Protein 5H11 (pdb70)

Nearest PDB structures (foldseek):
  5h11-assembly1_A  TM=1.002E+00  e=5.576E-62  Danio rerio
  5yfp-assembly1_E  TM=6.975E-01  e=7.184E-10  Saccharomyces cerevisiae S288C
  8ay2-assembly1_A  TM=3.884E-01  e=2.266E-03  Rattus norvegicus
  3hr0-assembly1_B  TM=6.405E-01  e=1.575E-01  Homo sapiens
  8fbo-assembly1_C  TM=3.971E-01  e=5.118E-01  synthetic construct

GO terms:
  GO:0001822 kidney development (P, IGI)
  GO:0032402 melanosome transport (P, IGI)
  GO:0060041 retina development in camera-type eye (P, IGI)
  GO:0060271 cilium assembly (P, IGI)
  GO:0007368 determination of left/right symmetry (P, IGI)
  GO:0003151 outflow tract morphogenesis (P, IMP)
  GO:0035845 photoreceptor cell outer segment organization (P, IMP)
  GO:0042461 photoreceptor cell development (P, IMP)
  GO:0045494 photoreceptor cell maintenance (P, IMP)
  GO:0010842 retina layer formation (P, IMP)
  GO:0032402 melanosome transport (P, IMP)
  GO:0060041 retina development in camera-type eye (P, IMP)
  GO:0048793 pronephros development (P, IMP)
  GO:0060271 cilium assembly (P, IMP)
  GO:0003406 retinal pigment epithelium development (P, IMP)

Secondary structure (DSSP, 8-state):
----GGGHHHHHHHHHSS--SHHHHHHHHHTTSTTHHHHHHHHHHHHHHTT--SS-HHHHHHHHHHHHHHHHHHH-S-HHHHHHHHHHHIIIIIIHHHHHHHHHHHHTT-HHHHHHHHHHHHHHHHHHHHHHTTS-PPSSHHHHHHHHHHTTTTTTTTSHHHHHHHHHHHHHHHHHHHHHHTTT-------S------HHHHHHHHHHHHHHHHHHHHHS-TTTHHHHHHHHHHHHIIIIIIIIIHHHHHHHHS----S-SS---THHHHHHHHHHHHHHHHHHHIIIIIHHHHTT-TTHHHHHHHHHHHHHHHHHHHHHHHHHHHHHHHHHHHHHHHHH--GGGTS-S-SSS------HHHHHHHHHHHHHHHHHHTTS-HHHHHHHHHHHHHHHHHHHHHHGGGS-B-HHHHHHHHHHHHHHHHHHHTTT-HHHHHHHHHHHHHGGGGTS-GGGHHHHTTSHHHHTS-HHHHHHHHTTBTTTTTTTTTTT--

Organism: Danio rerio (NCBI:txid7955)

Sequence (494 aa):
GPLGSQLIQEFTAAQRRGEIGRMREVAAVLLHFKGYAHCVDVYIKQCQEGAYMRNDVFEDIAILCQRVNKQVGEVFCSPETVMAKLIQSIFENKIQAHVKERLDETRNSDVEQYLKNLYDLYTRTTALAAKLTDYNLGSDKHTFLSKLIKNIFSCYLESYIDMERQYLQNRSGMILQRYYDSKNHQKRIDTHGETLLSQEVVVNLLQETRHAFERCNKLSDPADLPKNAFSIFLILVEYLCVDHIDYALEIGLSAIPSADAKNANLYFLDVVQQANTIFHLFDKQFNDHLMPLISSSPKLTECLHKKKEVIEQMEVKLDTGIDRTLNCMIGQMKYILTTEQKKTDFKPEDENNVMIQYTTACSKVCAYVGKQVERVRRSMDGKNVDTVLTELGVRFHRLIHEHLQQFSYSSMGGMLAICDVAEYRRSAKDFRVPLVLQLFDTLHALCNLLVVAPDNLKQVCSGEQLTNLDRNLLHAFVQLRVDYRSARLGRHFS

Structure (mmCIF, N/CA/C/O backbone):
data_5H11
#
_entry.id   5H11
#
_cell.length_a   147.693
_cell.length_b   162.652
_cell.length_c   45.572
_cell.angle_alpha   90.00
_cell.angle_beta   95.55
_cell.angle_gamma   90.00
#
_symmetry.space_group_name_H-M   'C 1 2 1'
#
loop_
_entity.id
_entity.type
_entity.pdbx_description
1 polymer 'Uncharacterized protein'
2 non-polymer 'BROMIDE ION'
3 water water
#
loop_
_atom_site.group_PDB
_atom_site.id
_atom_site.type_symbol
_atom_site.label_atom_id
_atom_site.label_alt_id
_atom_site.label_comp_id
_atom_site.label_asym_id
_atom_site.label_entity_id
_atom_site.label_seq_id
_atom_site.pdbx_PDB_ins_code
_atom_site.Cartn_x
_atom_site.Cartn_y
_atom_site.Cartn_z
_atom_site.occupancy
_atom_site.B_iso_or_equiv
_atom_site.auth_seq_id
_atom_site.auth_comp_id
_atom_site.auth_asym_id
_atom_site.auth_atom_id
_atom_site.pdbx_PDB_model_num
ATOM 1 N N . GLY A 1 1 ? 6.680 -48.236 -24.340 1.00 73.87 -4 GLY A N 1
ATOM 2 C CA . GLY A 1 1 ? 6.622 -49.685 -24.298 1.00 85.99 -4 GLY A CA 1
ATOM 3 C C . GLY A 1 1 ? 7.313 -50.270 -23.083 1.00 94.93 -4 GLY A C 1
ATOM 4 O O . GLY A 1 1 ? 7.674 -49.537 -22.161 1.00 85.54 -4 GLY A O 1
ATOM 5 N N . PRO A 1 2 ? 7.508 -51.602 -23.079 1.00 97.46 -3 PRO A N 1
ATOM 6 C CA . PRO A 1 2 ? 8.190 -52.292 -21.977 1.00 87.25 -3 PRO A CA 1
ATOM 7 C C . PRO A 1 2 ? 9.679 -51.965 -21.938 1.00 73.14 -3 PRO A C 1
ATOM 8 O O . PRO A 1 2 ? 10.499 -52.768 -22.391 1.00 65.03 -3 PRO A O 1
ATOM 12 N N . LEU A 1 3 ? 10.014 -50.792 -21.407 1.00 78.39 -2 LEU A N 1
ATOM 13 C CA . LEU A 1 3 ? 11.402 -50.357 -21.324 1.00 72.15 -2 LEU A CA 1
ATOM 14 C C . LEU A 1 3 ? 12.230 -51.327 -20.494 1.00 78.37 -2 LEU A C 1
ATOM 15 O O . LEU A 1 3 ? 12.151 -51.343 -19.261 1.00 59.91 -2 LEU A O 1
ATOM 20 N N . GLY A 1 4 ? 13.014 -52.147 -21.188 1.00 74.07 -1 GLY A N 1
ATOM 21 C CA . GLY A 1 4 ? 13.999 -52.992 -20.544 1.00 59.65 -1 GLY A CA 1
ATOM 22 C C . GLY A 1 4 ? 15.235 -52.157 -20.283 1.00 55.76 -1 GLY A C 1
ATOM 23 O O . GLY A 1 4 ? 16.350 -52.540 -20.640 1.00 46.52 -1 GLY A O 1
ATOM 24 N N . SER A 1 5 ? 15.025 -51.001 -19.657 1.00 68.38 0 SER A N 1
ATOM 25 C CA . SER A 1 5 ? 16.105 -50.089 -19.306 1.00 48.01 0 SER A CA 1
ATOM 26 C C . SER A 1 5 ? 17.016 -50.700 -18.249 1.00 45.95 0 SER A C 1
ATOM 27 O O . SER A 1 5 ? 18.075 -50.157 -17.950 1.00 59.00 0 SER A O 1
ATOM 30 N N . GLN A 1 6 ? 16.615 -51.846 -17.704 1.00 46.31 195 GLN A N 1
ATOM 31 C CA . GLN A 1 6 ? 17.429 -52.559 -16.726 1.00 45.82 195 GLN A CA 1
ATOM 32 C C . GLN A 1 6 ? 18.672 -53.188 -17.374 1.00 75.79 195 GLN A C 1
ATOM 33 O O . GLN A 1 6 ? 19.318 -54.063 -16.799 1.00 93.07 195 GLN A O 1
ATOM 39 N N . LEU A 1 7 ? 19.008 -52.724 -18.576 1.00 66.36 196 LEU A N 1
ATOM 40 C CA . LEU A 1 7 ? 20.347 -52.922 -19.109 1.00 46.32 196 LEU A CA 1
ATOM 41 C C . LEU A 1 7 ? 21.218 -51.846 -18.463 1.00 48.63 196 LEU A C 1
ATOM 42 O O . LEU A 1 7 ? 22.420 -51.754 -18.706 1.00 44.92 196 LEU A O 1
ATOM 47 N N . ILE A 1 8 ? 20.582 -51.024 -17.634 1.00 53.47 197 ILE A N 1
ATOM 48 C CA . ILE A 1 8 ? 21.292 -50.088 -16.784 1.00 46.72 197 ILE A CA 1
ATOM 49 C C . ILE A 1 8 ? 22.001 -50.883 -15.687 1.00 39.98 197 ILE A C 1
ATOM 50 O O . ILE A 1 8 ? 22.990 -50.420 -15.129 1.00 40.44 197 ILE A O 1
ATOM 55 N N . GLN A 1 9 ? 21.506 -52.087 -15.395 1.00 40.20 198 GLN A N 1
ATOM 56 C CA . GLN A 1 9 ? 22.140 -52.948 -14.398 1.00 61.69 198 GLN A CA 1
ATOM 57 C C . GLN A 1 9 ? 23.294 -53.698 -15.047 1.00 50.09 198 GLN A C 1
ATOM 58 O O . GLN A 1 9 ? 24.160 -54.245 -14.366 1.00 63.12 198 GLN A O 1
ATOM 64 N N . GLU A 1 10 ? 23.280 -53.731 -16.375 1.00 43.21 199 GLU A N 1
ATOM 65 C CA . GLU A 1 10 ? 24.404 -54.229 -17.153 1.00 42.71 199 GLU A CA 1
ATOM 66 C C . GLU A 1 10 ? 25.516 -53.185 -17.139 1.00 44.45 199 GLU A C 1
ATOM 67 O O . GLU A 1 10 ? 26.695 -53.523 -17.238 1.00 41.39 199 GLU A O 1
ATOM 73 N N . PHE A 1 11 ? 25.133 -51.915 -17.011 1.00 47.25 200 PHE A N 1
ATOM 74 C CA . PHE A 1 11 ? 26.101 -50.822 -16.936 1.00 40.60 200 PHE A CA 1
ATOM 75 C C . PHE A 1 11 ? 26.723 -50.772 -15.542 1.00 42.24 200 PHE A C 1
ATOM 76 O O . PHE A 1 11 ? 27.906 -50.468 -15.389 1.00 40.93 200 PHE A O 1
ATOM 84 N N . THR A 1 12 ? 25.913 -51.073 -14.530 1.00 46.61 201 THR A N 1
ATOM 85 C CA . THR A 1 12 ? 26.377 -51.133 -13.147 1.00 45.61 201 THR A CA 1
ATOM 86 C C . THR A 1 12 ? 27.450 -52.206 -12.980 1.00 46.75 201 THR A C 1
ATOM 87 O O . THR A 1 12 ? 28.460 -51.988 -12.311 1.00 45.52 201 THR A O 1
ATOM 91 N N . ALA A 1 13 ? 27.223 -53.361 -13.602 1.00 44.57 202 ALA A N 1
ATOM 92 C CA . ALA A 1 13 ? 28.160 -54.477 -13.539 1.00 48.37 202 ALA A CA 1
ATOM 93 C C . ALA A 1 13 ? 29.497 -54.118 -14.179 1.00 49.08 202 ALA A C 1
ATOM 94 O O . ALA A 1 13 ? 30.557 -54.451 -13.651 1.00 53.74 202 ALA A O 1
ATOM 96 N N . ALA A 1 14 ? 29.436 -53.435 -15.317 1.00 51.77 203 ALA A N 1
ATOM 97 C CA . ALA A 1 14 ? 30.630 -53.035 -16.052 1.00 48.42 203 ALA A CA 1
ATOM 98 C C . ALA A 1 14 ? 31.492 -52.067 -15.246 1.00 46.69 203 ALA A C 1
ATOM 99 O O . ALA A 1 14 ? 32.716 -52.073 -15.366 1.00 52.92 203 ALA A O 1
ATOM 101 N N . GLN A 1 15 ? 30.850 -51.236 -14.429 1.00 53.35 204 GLN A N 1
ATOM 102 C CA . GLN A 1 15 ? 31.565 -50.253 -13.618 1.00 55.87 204 GLN A CA 1
ATOM 103 C C . GLN A 1 15 ? 32.136 -50.865 -12.340 1.00 56.99 204 GLN A C 1
ATOM 104 O O . GLN A 1 15 ? 33.186 -50.433 -11.865 1.00 52.82 204 GLN A O 1
ATOM 110 N N . ARG A 1 16 ? 31.441 -51.863 -11.793 1.00 59.27 205 ARG A N 1
ATOM 111 C CA . ARG A 1 16 ? 31.845 -52.510 -10.542 1.00 65.86 205 ARG A CA 1
ATOM 112 C C . ARG A 1 16 ? 33.310 -52.921 -10.565 1.00 78.22 205 ARG A C 1
ATOM 113 O O . ARG A 1 16 ? 34.117 -52.424 -9.780 1.00 87.46 205 ARG A O 1
ATOM 121 N N . ARG A 1 17 ? 33.647 -53.828 -11.473 1.00 85.32 206 ARG A N 1
ATOM 122 C CA . ARG A 1 17 ? 35.031 -54.235 -11.647 1.00 99.35 206 ARG A CA 1
ATOM 123 C C . ARG A 1 17 ? 35.391 -54.263 -13.126 1.00 91.68 206 ARG A C 1
ATOM 124 O O . ARG A 1 17 ? 34.570 -54.624 -13.970 1.00 80.68 206 ARG A O 1
ATOM 132 N N . GLY A 1 18 ? 36.623 -53.873 -13.430 1.00 101.51 207 GLY A N 1
ATOM 133 C CA . GLY A 1 18 ? 37.100 -53.850 -14.797 1.00 103.37 207 GLY A CA 1
ATOM 134 C C . GLY A 1 18 ? 36.910 -52.499 -15.454 1.00 111.82 207 GLY A C 1
ATOM 135 O O . GLY A 1 18 ? 35.839 -51.896 -15.367 1.00 98.67 207 GLY A O 1
ATOM 136 N N . GLU A 1 19 ? 37.964 -52.017 -16.103 1.00 121.08 208 GLU A N 1
ATOM 137 C CA . GLU A 1 19 ? 37.886 -50.794 -16.889 1.00 126.52 208 GLU A CA 1
ATOM 138 C C . GLU A 1 19 ? 37.596 -51.172 -18.338 1.00 118.19 208 GLU A C 1
ATOM 139 O O . GLU A 1 19 ? 38.277 -52.014 -18.925 1.00 123.55 208 GLU A O 1
ATOM 145 N N . ILE A 1 20 ? 36.557 -50.571 -18.906 1.00 108.28 209 ILE A N 1
ATOM 146 C CA . ILE A 1 20 ? 36.095 -50.987 -20.222 1.00 98.86 209 ILE A CA 1
ATOM 147 C C . ILE A 1 20 ? 35.398 -49.884 -21.000 1.00 89.55 209 ILE A C 1
ATOM 148 O O . ILE A 1 20 ? 34.997 -48.859 -20.445 1.00 64.32 209 ILE A O 1
ATOM 153 N N . GLY A 1 21 ? 35.264 -50.116 -22.301 1.00 79.26 210 GLY A N 1
ATOM 154 C CA . GLY A 1 21 ? 34.413 -49.305 -23.147 1.00 74.97 210 GLY A CA 1
ATOM 155 C C . GLY A 1 21 ? 33.032 -49.931 -23.159 1.00 68.85 210 GLY A C 1
ATOM 156 O O . GLY A 1 21 ? 32.151 -49.516 -23.911 1.00 70.86 210 GLY A O 1
ATOM 157 N N . ARG A 1 22 ? 32.854 -50.948 -22.320 1.00 60.42 211 ARG A N 1
ATOM 158 C CA . ARG A 1 22 ? 31.557 -51.581 -22.139 1.00 49.76 211 ARG A CA 1
ATOM 159 C C . ARG A 1 22 ? 30.618 -50.608 -21.440 1.00 49.82 211 ARG A C 1
ATOM 160 O O . ARG A 1 22 ? 29.406 -50.639 -21.646 1.00 44.35 211 ARG A O 1
ATOM 168 N N . MET A 1 23 ? 31.191 -49.742 -20.610 1.00 53.62 212 MET A N 1
ATOM 169 C CA . MET A 1 23 ? 30.430 -48.666 -19.991 1.00 53.93 212 MET A CA 1
ATOM 170 C C . MET A 1 23 ? 30.004 -47.667 -21.060 1.00 52.70 212 MET A C 1
ATOM 171 O O . MET A 1 23 ? 28.900 -47.128 -21.020 1.00 49.59 212 MET A O 1
ATOM 176 N N . ARG A 1 24 ? 30.892 -47.440 -22.022 1.00 46.95 213 ARG A N 1
ATOM 177 C CA . ARG A 1 24 ? 30.640 -46.508 -23.115 1.00 44.08 213 ARG A CA 1
ATOM 178 C C . ARG A 1 24 ? 29.561 -47.021 -24.067 1.00 49.26 213 ARG A C 1
ATOM 179 O O . ARG A 1 24 ? 28.718 -46.252 -24.531 1.00 50.72 213 ARG A O 1
ATOM 187 N N . GLU A 1 25 ? 29.593 -48.319 -24.358 1.00 44.22 214 GLU A N 1
ATOM 188 C CA . GLU A 1 25 ? 28.653 -48.915 -25.302 1.00 43.35 214 GLU A CA 1
ATOM 189 C C . GLU A 1 25 ? 27.228 -48.905 -24.757 1.00 44.34 214 GLU A C 1
ATOM 190 O O . GLU A 1 25 ? 26.288 -48.553 -25.468 1.00 50.19 214 GLU A O 1
ATOM 196 N N . VAL A 1 26 ? 27.072 -49.290 -23.494 1.00 42.56 215 VAL A N 1
ATOM 197 C CA . VAL A 1 26 ? 25.764 -49.285 -22.847 1.00 42.15 215 VAL A CA 1
ATOM 198 C C . VAL A 1 26 ? 25.247 -47.854 -22.687 1.00 45.47 215 VAL A C 1
ATOM 199 O O . VAL A 1 26 ? 24.044 -47.605 -22.779 1.00 47.88 215 VAL A O 1
ATOM 203 N N . ALA A 1 27 ? 26.162 -46.914 -22.464 1.00 46.89 216 ALA A N 1
ATOM 204 C CA . ALA A 1 27 ? 25.792 -45.508 -22.336 1.00 40.11 216 ALA A CA 1
ATOM 205 C C . ALA A 1 27 ? 25.367 -44.923 -23.683 1.00 49.33 216 ALA A C 1
ATOM 206 O O . ALA A 1 27 ? 24.405 -44.158 -23.758 1.00 52.57 216 ALA A O 1
ATOM 208 N N . ALA A 1 28 ? 26.087 -45.287 -24.741 1.00 43.66 217 ALA A N 1
ATOM 209 C CA . ALA A 1 28 ? 25.775 -44.814 -26.087 1.00 51.11 217 ALA A CA 1
ATOM 210 C C . ALA A 1 28 ? 24.396 -45.292 -26.528 1.00 48.64 217 ALA A C 1
ATOM 211 O O . ALA A 1 28 ? 23.676 -44.584 -27.228 1.00 52.50 217 ALA A O 1
ATOM 213 N N . VAL A 1 29 ? 24.040 -46.502 -26.114 1.00 40.54 218 VAL A N 1
ATOM 214 C CA . VAL A 1 29 ? 22.722 -47.051 -26.394 1.00 40.39 218 VAL A CA 1
ATOM 215 C C . VAL A 1 29 ? 21.659 -46.327 -25.569 1.00 55.41 218 VAL A C 1
ATOM 216 O O . VAL A 1 29 ? 20.560 -46.051 -26.053 1.00 60.91 218 VAL A O 1
ATOM 220 N N . LEU A 1 30 ? 22.005 -45.997 -24.329 1.00 39.86 219 LEU A N 1
ATOM 221 C CA . LEU A 1 30 ? 21.046 -45.430 -23.388 1.00 39.57 219 LEU A CA 1
ATOM 222 C C . LEU A 1 30 ? 20.675 -43.979 -23.676 1.00 60.24 219 LEU A C 1
ATOM 223 O O . LEU A 1 30 ? 19.659 -43.492 -23.179 1.00 61.02 219 LEU A O 1
ATOM 228 N N . LEU A 1 31 ? 21.480 -43.283 -24.474 1.00 51.16 220 LEU A N 1
ATOM 229 C CA . LEU A 1 31 ? 21.171 -41.891 -24.784 1.00 51.86 220 LEU A CA 1
ATOM 230 C C . LEU A 1 31 ? 20.035 -41.816 -25.797 1.00 47.85 220 LEU A C 1
ATOM 231 O O . LEU A 1 31 ? 19.456 -40.753 -26.013 1.00 56.61 220 LEU A O 1
ATOM 236 N N . HIS A 1 32 ? 19.717 -42.952 -26.410 1.00 47.49 221 HIS A N 1
ATOM 237 C CA . HIS A 1 32 ? 18.608 -43.028 -27.353 1.00 50.68 221 HIS A CA 1
ATOM 238 C C . HIS A 1 32 ? 17.255 -43.026 -26.643 1.00 56.56 221 HIS A C 1
ATOM 239 O O . HIS A 1 32 ? 16.223 -42.795 -27.268 1.00 64.04 221 HIS A O 1
ATOM 246 N N . PHE A 1 33 ? 17.256 -43.289 -25.340 1.00 61.61 222 PHE A N 1
ATOM 247 C CA . PHE A 1 33 ? 16.007 -43.319 -24.585 1.00 58.77 222 PHE A CA 1
ATOM 248 C C . PHE A 1 33 ? 16.059 -42.440 -23.347 1.00 59.76 222 PHE A C 1
ATOM 249 O O . PHE A 1 33 ? 17.129 -42.006 -22.920 1.00 54.26 222 PHE A O 1
ATOM 257 N N . LYS A 1 34 ? 14.888 -42.180 -22.778 1.00 74.23 223 LYS A N 1
ATOM 258 C CA . LYS A 1 34 ? 14.809 -41.586 -21.455 1.00 80.21 223 LYS A CA 1
ATOM 259 C C . LYS A 1 34 ? 15.299 -42.616 -20.450 1.00 83.52 223 LYS A C 1
ATOM 260 O O . LYS A 1 34 ? 14.734 -43.705 -20.337 1.00 93.69 223 LYS A O 1
ATOM 266 N N . GLY A 1 35 ? 16.361 -42.276 -19.732 1.00 68.44 224 GLY A N 1
ATOM 267 C CA . GLY A 1 35 ? 16.991 -43.214 -18.826 1.00 55.24 224 GLY A CA 1
ATOM 268 C C . GLY A 1 35 ? 18.490 -43.034 -18.877 1.00 49.77 224 GLY A C 1
ATOM 269 O O . GLY A 1 35 ? 19.230 -43.634 -18.097 1.00 38.81 224 GLY A O 1
ATOM 270 N N . TYR A 1 36 ? 18.938 -42.202 -19.811 1.00 38.87 225 TYR A N 1
ATOM 271 C CA . TYR A 1 36 ? 20.338 -41.814 -19.875 1.00 38.88 225 TYR A CA 1
ATOM 272 C C . TYR A 1 36 ? 20.653 -40.927 -18.680 1.00 50.89 225 TYR A C 1
ATOM 273 O O . TYR A 1 36 ? 21.789 -40.873 -18.214 1.00 56.88 225 TYR A O 1
ATOM 282 N N . ALA A 1 37 ? 19.629 -40.236 -18.188 1.00 46.35 226 ALA A N 1
ATOM 283 C CA . ALA A 1 37 ? 19.760 -39.396 -17.003 1.00 49.18 226 ALA A CA 1
ATOM 284 C C . ALA A 1 37 ? 19.962 -40.249 -15.756 1.00 46.50 226 ALA A C 1
ATOM 285 O O . ALA A 1 37 ? 20.637 -39.836 -14.814 1.00 53.94 226 ALA A O 1
ATOM 287 N N . HIS A 1 38 ? 19.375 -41.441 -15.760 1.00 45.78 227 HIS A N 1
ATOM 288 C CA . HIS A 1 38 ? 19.513 -42.363 -14.642 1.00 38.58 227 HIS A CA 1
ATOM 289 C C . HIS A 1 38 ? 20.839 -43.119 -14.702 1.00 41.20 227 HIS A C 1
ATOM 290 O O . HIS A 1 38 ? 21.415 -43.449 -13.669 1.00 63.27 227 HIS A O 1
ATOM 297 N N . CYS A 1 39 ? 21.320 -43.394 -15.910 1.00 41.78 228 CYS A N 1
ATOM 298 C CA . CYS A 1 39 ? 22.578 -44.120 -16.080 1.00 51.16 228 CYS A CA 1
ATOM 299 C C . CYS A 1 39 ? 23.759 -43.352 -15.511 1.00 59.08 228 CYS A C 1
ATOM 300 O O . CYS A 1 39 ? 24.561 -43.898 -14.755 1.00 52.81 228 CYS A O 1
ATOM 303 N N . VAL A 1 40 ? 23.867 -42.084 -15.891 1.00 64.50 229 VAL A N 1
ATOM 304 C CA . VAL A 1 40 ? 24.931 -41.225 -15.396 1.00 63.47 229 VAL A CA 1
ATOM 305 C C . VAL A 1 40 ? 24.761 -41.014 -13.891 1.00 50.48 229 VAL A C 1
ATOM 306 O O . VAL A 1 40 ? 25.739 -40.858 -13.159 1.00 42.67 229 VAL A O 1
ATOM 310 N N . ASP A 1 41 ? 23.511 -41.043 -13.437 1.00 48.52 230 ASP A N 1
ATOM 311 C CA . ASP A 1 41 ? 23.191 -40.866 -12.025 1.00 71.13 230 ASP A CA 1
ATOM 312 C C . ASP A 1 41 ? 23.821 -41.952 -11.153 1.00 46.93 230 ASP A C 1
ATOM 313 O O . ASP A 1 41 ? 24.494 -41.649 -10.168 1.00 44.88 230 ASP A O 1
ATOM 318 N N . VAL A 1 42 ? 23.609 -43.213 -11.518 1.00 38.82 231 VAL A N 1
ATOM 319 C CA . VAL A 1 42 ? 24.147 -44.323 -10.740 1.00 39.10 231 VAL A CA 1
ATOM 320 C C . VAL A 1 42 ? 25.658 -44.428 -10.918 1.00 39.26 231 VAL A C 1
ATOM 321 O O . VAL A 1 42 ? 26.345 -45.036 -10.099 1.00 69.34 231 VAL A O 1
ATOM 325 N N . TYR A 1 43 ? 26.171 -43.834 -11.991 1.00 39.18 232 TYR A N 1
ATOM 326 C CA . TYR A 1 43 ? 27.608 -43.790 -12.219 1.00 44.91 232 TYR A CA 1
ATOM 327 C C . TYR A 1 43 ? 28.262 -42.921 -11.157 1.00 39.32 232 TYR A C 1
ATOM 328 O O . TYR A 1 43 ? 29.357 -43.213 -10.676 1.00 39.58 232 TYR A O 1
ATOM 337 N N . ILE A 1 44 ? 27.568 -41.849 -10.794 1.00 43.44 233 ILE A N 1
ATOM 338 C CA . ILE A 1 44 ? 28.050 -40.914 -9.792 1.00 44.60 233 ILE A CA 1
ATOM 339 C C . ILE A 1 44 ? 28.028 -41.544 -8.406 1.00 42.04 233 ILE A C 1
ATOM 340 O O . ILE A 1 44 ? 28.985 -41.413 -7.642 1.00 55.30 233 ILE A O 1
ATOM 345 N N . LYS A 1 45 ? 26.939 -42.237 -8.090 1.00 43.18 234 LYS A N 1
ATOM 346 C CA . LYS A 1 45 ? 26.799 -42.883 -6.792 1.00 39.32 234 LYS A CA 1
ATOM 347 C C . LYS A 1 45 ? 27.896 -43.915 -6.558 1.00 43.32 234 LYS A C 1
ATOM 348 O O . LYS A 1 45 ? 28.447 -44.000 -5.464 1.00 57.41 234 LYS A O 1
ATOM 354 N N . GLN A 1 46 ? 28.221 -44.682 -7.593 1.00 40.46 235 GLN A N 1
ATOM 355 C CA . GLN A 1 46 ? 29.177 -45.777 -7.464 1.00 50.10 235 GLN A CA 1
ATOM 356 C C . GLN A 1 46 ? 30.605 -45.280 -7.245 1.00 46.96 235 GLN A C 1
ATOM 357 O O . GLN A 1 46 ? 31.340 -45.834 -6.430 1.00 62.27 235 GLN A O 1
ATOM 363 N N . CYS A 1 47 ? 31.002 -44.243 -7.975 1.00 53.26 236 CYS A N 1
ATOM 364 C CA . CYS A 1 47 ? 32.370 -43.744 -7.886 1.00 67.87 236 CYS A CA 1
ATOM 365 C C . CYS A 1 47 ? 32.595 -42.941 -6.607 1.00 68.89 236 CYS A C 1
ATOM 366 O O . CYS A 1 47 ? 33.725 -42.572 -6.286 1.00 71.65 236 CYS A O 1
ATOM 369 N N . GLN A 1 48 ? 31.514 -42.680 -5.878 1.00 69.07 237 GLN A N 1
ATOM 370 C CA . GLN A 1 48 ? 31.586 -41.924 -4.633 1.00 59.78 237 GLN A CA 1
ATOM 371 C C . GLN A 1 48 ? 31.683 -42.825 -3.406 1.00 77.91 237 GLN A C 1
ATOM 372 O O . GLN A 1 48 ? 32.126 -42.387 -2.343 1.00 86.09 237 GLN A O 1
ATOM 378 N N . GLU A 1 49 ? 31.267 -44.079 -3.554 1.00 80.56 238 GLU A N 1
ATOM 379 C CA . GLU A 1 49 ? 31.180 -44.997 -2.421 1.00 90.06 238 GLU A CA 1
ATOM 380 C C . GLU A 1 49 ? 32.541 -45.286 -1.786 1.00 91.50 238 GLU A C 1
ATOM 381 O O . GLU A 1 49 ? 32.679 -45.265 -0.562 1.00 94.65 238 GLU A O 1
ATOM 387 N N . GLY A 1 50 ? 33.541 -45.552 -2.619 1.00 82.62 239 GLY A N 1
ATOM 388 C CA . GLY A 1 50 ? 34.857 -45.910 -2.122 1.00 74.41 239 GLY A CA 1
ATOM 389 C C . GLY A 1 50 ? 35.792 -44.730 -1.933 1.00 76.27 239 GLY A C 1
ATOM 390 O O . GLY A 1 50 ? 36.931 -44.897 -1.499 1.00 73.33 239 GLY A O 1
ATOM 391 N N . ALA A 1 51 ? 35.309 -43.533 -2.249 1.00 73.92 240 ALA A N 1
ATOM 392 C CA . ALA A 1 51 ? 36.155 -42.342 -2.242 1.00 72.91 240 ALA A CA 1
ATOM 393 C C . ALA A 1 51 ? 36.409 -41.797 -0.839 1.00 82.45 240 ALA A C 1
ATOM 394 O O . ALA A 1 51 ? 37.554 -41.710 -0.398 1.00 81.49 240 ALA A O 1
ATOM 396 N N . TYR A 1 52 ? 35.335 -41.433 -0.145 1.00 90.40 241 TYR A N 1
ATOM 397 C CA . TYR A 1 52 ? 35.432 -40.721 1.128 1.00 93.03 241 TYR A CA 1
ATOM 398 C C . TYR A 1 52 ? 36.004 -41.570 2.261 1.00 96.08 241 TYR A C 1
ATOM 399 O O . TYR A 1 52 ? 35.260 -42.149 3.053 1.00 101.11 241 TYR A O 1
ATOM 408 N N . MET A 1 53 ? 37.331 -41.630 2.332 1.00 94.17 242 MET A N 1
ATOM 409 C CA . MET A 1 53 ? 38.028 -42.336 3.404 1.00 79.54 242 MET A CA 1
ATOM 410 C C . MET A 1 53 ? 39.295 -41.584 3.803 1.00 77.83 242 MET A C 1
ATOM 411 O O . MET A 1 53 ? 40.388 -42.150 3.809 1.00 76.38 242 MET A O 1
ATOM 416 N N . ARG A 1 54 ? 39.137 -40.307 4.135 1.00 77.47 243 ARG A N 1
ATOM 417 C CA . ARG A 1 54 ? 40.263 -39.454 4.504 1.00 80.17 243 ARG A CA 1
ATOM 418 C C . ARG A 1 54 ? 39.843 -38.478 5.601 1.00 78.57 243 ARG A C 1
ATOM 419 O O . ARG A 1 54 ? 38.658 -38.185 5.756 1.00 80.04 243 ARG A O 1
ATOM 427 N N . ASN A 1 55 ? 40.812 -37.981 6.363 1.00 75.45 244 ASN A N 1
ATOM 428 C CA . ASN A 1 55 ? 40.527 -37.017 7.420 1.00 81.10 244 ASN A CA 1
ATOM 429 C C . ASN A 1 55 ? 40.002 -35.696 6.866 1.00 75.69 244 ASN A C 1
ATOM 430 O O . ASN A 1 55 ? 39.141 -35.058 7.472 1.00 70.96 244 ASN A O 1
ATOM 435 N N . ASP A 1 56 ? 40.519 -35.292 5.710 1.00 69.23 245 ASP A N 1
ATOM 436 C CA . ASP A 1 56 ? 40.082 -34.059 5.068 1.00 61.24 245 ASP A CA 1
ATOM 437 C C . ASP A 1 56 ? 39.114 -34.356 3.928 1.00 58.52 245 ASP A C 1
ATOM 438 O O . ASP A 1 56 ? 39.462 -35.051 2.974 1.00 66.30 245 ASP A O 1
ATOM 443 N N . VAL A 1 57 ? 37.900 -33.825 4.031 1.00 53.10 246 VAL A N 1
ATOM 444 C CA . VAL A 1 57 ? 36.876 -34.073 3.022 1.00 55.36 246 VAL A CA 1
ATOM 445 C C . VAL A 1 57 ? 37.043 -33.177 1.797 1.00 55.23 246 VAL A C 1
ATOM 446 O O . VAL A 1 57 ? 36.621 -33.538 0.701 1.00 61.98 246 VAL A O 1
ATOM 450 N N . PHE A 1 58 ? 37.663 -32.014 1.979 1.00 49.48 247 PHE A N 1
ATOM 451 C CA . PHE A 1 58 ? 37.834 -31.068 0.881 1.00 46.74 247 PHE A CA 1
ATOM 452 C C . PHE A 1 58 ? 39.012 -31.441 -0.011 1.00 60.58 247 PHE A C 1
ATOM 453 O O . PHE A 1 58 ? 39.108 -30.980 -1.148 1.00 76.92 247 PHE A O 1
ATOM 461 N N . GLU A 1 59 ? 39.912 -32.267 0.510 1.00 59.68 248 GLU A N 1
ATOM 462 C CA . GLU A 1 59 ? 40.980 -32.822 -0.309 1.00 69.89 248 GLU A CA 1
ATOM 463 C C . GLU A 1 59 ? 40.484 -34.108 -0.952 1.00 72.84 248 GLU A C 1
ATOM 464 O O . GLU A 1 59 ? 40.852 -34.439 -2.078 1.00 71.03 248 GLU A O 1
ATOM 470 N N . ASP A 1 60 ? 39.633 -34.821 -0.223 1.00 67.02 249 ASP A N 1
ATOM 471 C CA . ASP A 1 60 ? 39.076 -36.081 -0.691 1.00 59.71 249 ASP A CA 1
ATOM 472 C C . ASP A 1 60 ? 38.216 -35.888 -1.934 1.00 54.42 249 ASP A C 1
ATOM 473 O O . ASP A 1 60 ? 38.253 -36.704 -2.854 1.00 59.91 249 ASP A O 1
ATOM 478 N N . ILE A 1 61 ? 37.443 -34.806 -1.959 1.00 47.68 250 ILE A N 1
ATOM 479 C CA . ILE A 1 61 ? 36.594 -34.510 -3.107 1.00 51.53 250 ILE A CA 1
ATOM 480 C C . ILE A 1 61 ? 37.400 -33.841 -4.217 1.00 56.64 250 ILE A C 1
ATOM 481 O O . ILE A 1 61 ? 36.965 -33.792 -5.367 1.00 55.56 250 ILE A O 1
ATOM 486 N N . ALA A 1 62 ? 38.576 -33.328 -3.868 1.00 54.61 251 ALA A N 1
ATOM 487 C CA . ALA A 1 62 ? 39.461 -32.718 -4.853 1.00 46.08 251 ALA A CA 1
ATOM 488 C C . ALA A 1 62 ? 40.198 -33.794 -5.643 1.00 46.92 251 ALA A C 1
ATOM 489 O O . ALA A 1 62 ? 40.453 -33.638 -6.835 1.00 53.44 251 ALA A O 1
ATOM 491 N N . ILE A 1 63 ? 40.540 -34.885 -4.966 1.00 44.52 252 ILE A N 1
ATOM 492 C CA . ILE A 1 63 ? 41.181 -36.021 -5.615 1.00 51.28 252 ILE A CA 1
ATOM 493 C C . ILE A 1 63 ? 40.135 -36.836 -6.371 1.00 46.22 252 ILE A C 1
ATOM 494 O O . ILE A 1 63 ? 40.419 -37.416 -7.421 1.00 44.57 252 ILE A O 1
ATOM 499 N N . LEU A 1 64 ? 38.919 -36.863 -5.832 1.00 52.52 253 LEU A N 1
ATOM 500 C CA . LEU A 1 64 ? 37.815 -37.586 -6.452 1.00 40.39 253 LEU A CA 1
ATOM 501 C C . LEU A 1 64 ? 37.462 -37.008 -7.816 1.00 54.73 253 LEU A C 1
ATOM 502 O O . LEU A 1 64 ? 37.270 -37.746 -8.779 1.00 48.16 253 LEU A O 1
ATOM 507 N N . CYS A 1 65 ? 37.380 -35.684 -7.892 1.00 49.78 254 CYS A N 1
ATOM 508 C CA . CYS A 1 65 ? 36.985 -35.013 -9.125 1.00 48.61 254 CYS A CA 1
ATOM 509 C C . CYS A 1 65 ? 38.046 -35.103 -10.217 1.00 44.77 254 CYS A C 1
ATOM 510 O O . CYS A 1 65 ? 37.727 -35.023 -11.401 1.00 60.72 254 CYS A O 1
ATOM 513 N N . GLN A 1 66 ? 39.305 -35.269 -9.828 1.00 43.48 255 GLN A N 1
ATOM 514 C CA . GLN A 1 66 ? 40.373 -35.344 -10.816 1.00 62.66 255 GLN A CA 1
ATOM 515 C C . GLN A 1 66 ? 40.423 -36.715 -11.489 1.00 75.83 255 GLN A C 1
ATOM 516 O O . GLN A 1 66 ? 40.663 -36.811 -12.692 1.00 81.17 255 GLN A O 1
ATOM 522 N N . ARG A 1 67 ? 40.197 -37.773 -10.714 1.00 71.97 256 ARG A N 1
ATOM 523 C CA . ARG A 1 67 ? 40.245 -39.127 -11.258 1.00 70.70 256 ARG A CA 1
ATOM 524 C C . ARG A 1 67 ? 38.975 -39.457 -12.036 1.00 66.95 256 ARG A C 1
ATOM 525 O O . ARG A 1 67 ? 38.981 -40.318 -12.917 1.00 76.01 256 ARG A O 1
ATOM 533 N N . VAL A 1 68 ? 37.887 -38.769 -11.707 1.00 49.24 257 VAL A N 1
ATOM 534 C CA . VAL A 1 68 ? 36.622 -38.965 -12.404 1.00 56.92 257 VAL A CA 1
ATOM 535 C C . VAL A 1 68 ? 36.637 -38.204 -13.729 1.00 60.20 257 VAL A C 1
ATOM 536 O O . VAL A 1 68 ? 36.074 -38.658 -14.726 1.00 68.73 257 VAL A O 1
ATOM 540 N N . ASN A 1 69 ? 37.311 -37.058 -13.739 1.00 64.44 258 ASN A N 1
ATOM 541 C CA . ASN A 1 69 ? 37.415 -36.237 -14.941 1.00 64.66 258 ASN A CA 1
ATOM 542 C C . ASN A 1 69 ? 38.114 -36.952 -16.095 1.00 67.71 258 ASN A C 1
ATOM 543 O O . ASN A 1 69 ? 37.696 -36.841 -17.248 1.00 80.51 258 ASN A O 1
ATOM 548 N N . LYS A 1 70 ? 39.179 -37.683 -15.786 1.00 67.12 259 LYS A N 1
ATOM 549 C CA . LYS A 1 70 ? 39.924 -38.392 -16.820 1.00 69.79 259 LYS A CA 1
ATOM 550 C C . LYS A 1 70 ? 39.183 -39.640 -17.290 1.00 67.12 259 LYS A C 1
ATOM 551 O O . LYS A 1 70 ? 39.450 -40.158 -18.373 1.00 76.71 259 LYS A O 1
ATOM 557 N N . GLN A 1 71 ? 38.250 -40.116 -16.473 1.00 58.99 260 GLN A N 1
ATOM 558 C CA . GLN A 1 71 ? 37.486 -41.313 -16.804 1.00 49.60 260 GLN A CA 1
ATOM 559 C C . GLN A 1 71 ? 36.199 -40.972 -17.550 1.00 49.64 260 GLN A C 1
ATOM 560 O O . GLN A 1 71 ? 35.780 -41.707 -18.442 1.00 60.91 260 GLN A O 1
ATOM 566 N N . VAL A 1 72 ? 35.578 -39.855 -17.184 1.00 48.43 261 VAL A N 1
ATOM 567 C CA . VAL A 1 72 ? 34.288 -39.476 -17.751 1.00 48.10 261 VAL A CA 1
ATOM 568 C C . VAL A 1 72 ? 34.407 -39.132 -19.239 1.00 57.00 261 VAL A C 1
ATOM 569 O O . VAL A 1 72 ? 33.450 -39.284 -20.001 1.00 49.46 261 VAL A O 1
ATOM 573 N N . GLY A 1 73 ? 35.591 -38.687 -19.651 1.00 65.58 262 GLY A N 1
ATOM 574 C CA . GLY A 1 73 ? 35.840 -38.380 -21.047 1.00 57.56 262 GLY A CA 1
ATOM 575 C C . GLY A 1 73 ? 35.873 -39.639 -21.891 1.00 54.62 262 GLY A C 1
ATOM 576 O O . GLY A 1 73 ? 35.692 -39.592 -23.107 1.00 49.33 262 GLY A O 1
ATOM 577 N N . GLU A 1 74 ? 36.097 -40.771 -21.234 1.00 60.29 263 GLU A N 1
ATOM 578 C CA . GLU A 1 74 ? 36.188 -42.057 -21.913 1.00 65.09 263 GLU A CA 1
ATOM 579 C C . GLU A 1 74 ? 34.827 -42.738 -22.028 1.00 60.25 263 GLU A C 1
ATOM 580 O O . GLU A 1 74 ? 34.608 -43.556 -22.921 1.00 62.58 263 GLU A O 1
ATOM 586 N N . VAL A 1 75 ? 33.915 -42.397 -21.122 1.00 65.75 264 VAL A N 1
ATOM 587 C CA . VAL A 1 75 ? 32.642 -43.102 -21.016 1.00 41.42 264 VAL A CA 1
ATOM 588 C C . VAL A 1 75 ? 31.479 -42.335 -21.641 1.00 41.08 264 VAL A C 1
ATOM 589 O O . VAL A 1 75 ? 30.648 -42.917 -22.338 1.00 41.04 264 VAL A O 1
ATOM 593 N N . PHE A 1 76 ? 31.415 -41.032 -21.392 1.00 52.22 265 PHE A N 1
ATOM 594 C CA . PHE A 1 76 ? 30.278 -40.238 -21.847 1.00 54.19 265 PHE A CA 1
ATOM 595 C C . PHE A 1 76 ? 30.641 -39.283 -22.982 1.00 54.83 265 PHE A C 1
ATOM 596 O O . PHE A 1 76 ? 31.801 -38.902 -23.144 1.00 41.25 265 PHE A O 1
ATOM 604 N N . CYS A 1 77 ? 29.632 -38.903 -23.761 1.00 52.42 266 CYS A N 1
ATOM 605 C CA . CYS A 1 77 ? 29.827 -38.053 -24.932 1.00 55.28 266 CYS A CA 1
ATOM 606 C C . CYS A 1 77 ? 29.924 -36.579 -24.558 1.00 60.37 266 CYS A C 1
ATOM 607 O O . CYS A 1 77 ? 30.666 -35.819 -25.183 1.00 64.05 266 CYS A O 1
ATOM 610 N N . SER A 1 78 ? 29.160 -36.178 -23.547 1.00 57.93 267 SER A N 1
ATOM 611 C CA . SER A 1 78 ? 29.197 -34.806 -23.052 1.00 54.31 267 SER A CA 1
ATOM 612 C C . SER A 1 78 ? 29.653 -34.775 -21.598 1.00 46.50 267 SER A C 1
ATOM 613 O O . SER A 1 78 ? 28.827 -34.725 -20.686 1.00 39.74 267 SER A O 1
ATOM 616 N N . PRO A 1 79 ? 30.977 -34.801 -21.380 1.00 40.38 268 PRO A N 1
ATOM 617 C CA . PRO A 1 79 ? 31.569 -34.854 -20.038 1.00 53.77 268 PRO A CA 1
ATOM 618 C C . PRO A 1 79 ? 31.213 -33.652 -19.166 1.00 60.91 268 PRO A C 1
ATOM 619 O O . PRO A 1 79 ? 31.238 -33.765 -17.942 1.00 65.27 268 PRO A O 1
ATOM 623 N N . GLU A 1 80 ? 30.889 -32.521 -19.787 1.00 53.74 269 GLU A N 1
ATOM 624 C CA . GLU A 1 80 ? 30.617 -31.295 -19.042 1.00 56.01 269 GLU A CA 1
ATOM 625 C C . GLU A 1 80 ? 29.302 -31.366 -18.264 1.00 46.48 269 GLU A C 1
ATOM 626 O O . GLU A 1 80 ? 29.194 -30.809 -17.174 1.00 47.23 269 GLU A O 1
ATOM 632 N N . THR A 1 81 ? 28.307 -32.050 -18.819 1.00 54.49 270 THR A N 1
ATOM 633 C CA . THR A 1 81 ? 27.019 -32.191 -18.148 1.00 51.18 270 THR A CA 1
ATOM 634 C C . THR A 1 81 ? 27.093 -33.253 -17.058 1.00 49.12 270 THR A C 1
ATOM 635 O O . THR A 1 81 ? 26.440 -33.136 -16.022 1.00 53.97 270 THR A O 1
ATOM 639 N N . VAL A 1 82 ? 27.895 -34.286 -17.295 1.00 50.99 271 VAL A N 1
ATOM 640 C CA . VAL A 1 82 ? 28.118 -35.327 -16.299 1.00 38.71 271 VAL A CA 1
ATOM 641 C C . VAL A 1 82 ? 28.896 -34.769 -15.114 1.00 46.61 271 VAL A C 1
ATOM 642 O O . VAL A 1 82 ? 28.611 -35.089 -13.960 1.00 38.41 271 VAL A O 1
ATOM 646 N N . MET A 1 83 ? 29.875 -33.923 -15.412 1.00 46.09 272 MET A N 1
ATOM 647 C CA . MET A 1 83 ? 30.731 -33.345 -14.386 1.00 38.66 272 MET A CA 1
ATOM 648 C C . MET A 1 83 ? 29.956 -32.401 -13.473 1.00 38.32 272 MET A C 1
ATOM 649 O O . MET A 1 83 ? 30.199 -32.356 -12.268 1.00 51.20 272 MET A O 1
ATOM 654 N N . ALA A 1 84 ? 29.027 -31.645 -14.050 1.00 38.25 273 ALA A N 1
ATOM 655 C CA . ALA A 1 84 ? 28.193 -30.735 -13.273 1.00 37.99 273 ALA A CA 1
ATOM 656 C C . ALA A 1 84 ? 27.250 -31.521 -12.371 1.00 37.82 273 ALA A C 1
ATOM 657 O O . ALA A 1 84 ? 26.906 -31.075 -11.279 1.00 38.54 273 ALA A O 1
ATOM 659 N N . LYS A 1 85 ? 26.831 -32.690 -12.840 1.00 51.06 274 LYS A N 1
ATOM 660 C CA . LYS A 1 85 ? 25.996 -33.580 -12.045 1.00 42.17 274 LYS A CA 1
ATOM 661 C C . LYS A 1 85 ? 26.784 -34.140 -10.865 1.00 37.82 274 LYS A C 1
ATOM 662 O O . LYS A 1 85 ? 26.234 -34.367 -9.788 1.00 37.74 274 LYS A O 1
ATOM 668 N N . LEU A 1 86 ? 28.078 -34.360 -11.083 1.00 37.97 275 LEU A N 1
ATOM 669 C CA . LEU A 1 86 ? 28.952 -34.923 -10.062 1.00 38.05 275 LEU A CA 1
ATOM 670 C C . LEU A 1 86 ? 29.089 -33.968 -8.884 1.00 44.76 275 LEU A C 1
ATOM 671 O O . LEU A 1 86 ? 28.763 -34.316 -7.750 1.00 48.89 275 LEU A O 1
ATOM 676 N N . ILE A 1 87 ? 29.573 -32.763 -9.159 1.00 44.29 276 ILE A N 1
ATOM 677 C CA . ILE A 1 87 ? 29.858 -31.807 -8.101 1.00 39.07 276 ILE A CA 1
ATOM 678 C C . ILE A 1 87 ? 28.577 -31.314 -7.435 1.00 48.64 276 ILE A C 1
ATOM 679 O O . ILE A 1 87 ? 28.604 -30.882 -6.286 1.00 62.44 276 ILE A O 1
ATOM 684 N N . GLN A 1 88 ? 27.454 -31.386 -8.143 1.00 37.42 277 GLN A N 1
ATOM 685 C CA . GLN A 1 88 ? 26.178 -31.046 -7.527 1.00 37.32 277 GLN A CA 1
ATOM 686 C C . GLN A 1 88 ? 25.801 -32.120 -6.516 1.00 52.88 277 GLN A C 1
ATOM 687 O O . GLN A 1 88 ? 25.283 -31.820 -5.443 1.00 60.59 277 GLN A O 1
ATOM 693 N N . SER A 1 89 ? 26.072 -33.374 -6.862 1.00 55.53 278 SER A N 1
ATOM 694 C CA . SER A 1 89 ? 25.802 -34.490 -5.965 1.00 37.70 278 SER A CA 1
ATOM 695 C C . SER A 1 89 ? 26.719 -34.438 -4.747 1.00 48.03 278 SER A C 1
ATOM 696 O O . SER A 1 89 ? 26.320 -34.796 -3.640 1.00 44.42 278 SER A O 1
ATOM 699 N N . ILE A 1 90 ? 27.950 -33.989 -4.960 1.00 37.73 279 ILE A N 1
ATOM 700 C CA . ILE A 1 90 ? 28.915 -33.860 -3.878 1.00 37.81 279 ILE A CA 1
ATOM 701 C C . ILE A 1 90 ? 28.480 -32.776 -2.893 1.00 44.69 279 ILE A C 1
ATOM 702 O O . ILE A 1 90 ? 28.582 -32.948 -1.680 1.00 50.79 279 ILE A O 1
ATOM 707 N N . PHE A 1 91 ? 27.972 -31.669 -3.420 1.00 46.85 280 PHE A N 1
ATOM 708 C CA . PHE A 1 91 ? 27.554 -30.545 -2.589 1.00 37.27 280 PHE A CA 1
ATOM 709 C C . PHE A 1 91 ? 26.233 -30.800 -1.870 1.00 37.35 280 PHE A C 1
ATOM 710 O O . PHE A 1 91 ? 26.146 -30.650 -0.653 1.00 67.13 280 PHE A O 1
ATOM 718 N N . GLU A 1 92 ? 25.208 -31.181 -2.624 1.00 37.39 281 GLU A N 1
ATOM 719 C CA . GLU A 1 92 ? 23.870 -31.355 -2.065 1.00 50.73 281 GLU A CA 1
ATOM 720 C C . GLU A 1 92 ? 23.805 -32.500 -1.056 1.00 43.14 281 GLU A C 1
ATOM 721 O O . GLU A 1 92 ? 22.894 -32.556 -0.230 1.00 46.04 281 GLU A O 1
ATOM 727 N N . ASN A 1 93 ? 24.773 -33.409 -1.122 1.00 48.61 282 ASN A N 1
ATOM 728 C CA . ASN A 1 93 ? 24.804 -34.556 -0.221 1.00 38.19 282 ASN A CA 1
ATOM 729 C C . ASN A 1 93 ? 25.983 -34.537 0.746 1.00 43.85 282 ASN A C 1
ATOM 730 O O . ASN A 1 93 ? 25.807 -34.290 1.937 1.00 44.56 282 ASN A O 1
ATOM 735 N N . LYS A 1 94 ? 27.181 -34.798 0.230 1.00 38.28 283 LYS A N 1
ATOM 736 C CA . LYS A 1 94 ? 28.366 -34.966 1.069 1.00 38.47 283 LYS A CA 1
ATOM 737 C C . LYS A 1 94 ? 28.754 -33.706 1.840 1.00 47.01 283 LYS A C 1
ATOM 738 O O . LYS A 1 94 ? 28.954 -33.753 3.052 1.00 49.50 283 LYS A O 1
ATOM 744 N N . ILE A 1 95 ? 28.871 -32.587 1.134 1.00 43.21 284 ILE A N 1
ATOM 745 C CA . ILE A 1 95 ? 29.283 -31.330 1.748 1.00 37.77 284 ILE A CA 1
ATOM 746 C C . ILE A 1 95 ? 28.251 -30.820 2.751 1.00 37.77 284 ILE A C 1
ATOM 747 O O . ILE A 1 95 ? 28.603 -30.421 3.860 1.00 52.34 284 ILE A O 1
ATOM 752 N N . GLN A 1 96 ? 26.978 -30.841 2.366 1.00 37.74 285 GLN A N 1
ATOM 753 C CA . GLN A 1 96 ? 25.913 -30.354 3.237 1.00 37.82 285 GLN A CA 1
ATOM 754 C C . GLN A 1 96 ? 25.795 -31.203 4.498 1.00 50.01 285 GLN A C 1
ATOM 755 O O . GLN A 1 96 ? 25.463 -30.694 5.569 1.00 60.76 285 GLN A O 1
ATOM 761 N N . ALA A 1 97 ? 26.069 -32.497 4.369 1.00 47.51 286 ALA A N 1
ATOM 762 C CA . ALA A 1 97 ? 26.015 -33.403 5.510 1.00 47.09 286 ALA A CA 1
ATOM 763 C C . ALA A 1 97 ? 27.189 -33.161 6.452 1.00 44.31 286 ALA A C 1
ATOM 764 O O . ALA A 1 97 ? 27.061 -33.313 7.665 1.00 39.49 286 ALA A O 1
ATOM 766 N N . HIS A 1 98 ? 28.331 -32.788 5.884 1.00 38.77 287 HIS A N 1
ATOM 767 C CA . HIS A 1 98 ? 29.534 -32.541 6.669 1.00 38.87 287 HIS A CA 1
ATOM 768 C C . HIS A 1 98 ? 29.460 -31.190 7.369 1.00 52.30 287 HIS A C 1
ATOM 769 O O . HIS A 1 98 ? 30.077 -30.988 8.414 1.00 62.32 287 HIS A O 1
ATOM 776 N N . VAL A 1 99 ? 28.700 -30.267 6.788 1.00 38.30 288 VAL A N 1
ATOM 777 C CA . VAL A 1 99 ? 28.512 -28.948 7.380 1.00 47.18 288 VAL A CA 1
ATOM 778 C C . VAL A 1 99 ? 27.466 -29.004 8.492 1.00 41.78 288 VAL A C 1
ATOM 779 O O . VAL A 1 99 ? 27.642 -28.406 9.554 1.00 38.50 288 VAL A O 1
ATOM 783 N N . LYS A 1 100 ? 26.384 -29.735 8.252 1.00 38.93 289 LYS A N 1
ATOM 784 C CA . LYS A 1 100 ? 25.344 -29.901 9.260 1.00 42.08 289 LYS A CA 1
ATOM 785 C C . LYS A 1 100 ? 25.870 -30.710 10.446 1.00 47.05 289 LYS A C 1
ATOM 786 O O . LYS A 1 100 ? 25.433 -30.523 11.581 1.00 51.95 289 LYS A O 1
ATOM 792 N N . GLU A 1 101 ? 26.816 -31.604 10.174 1.00 48.46 290 GLU A N 1
ATOM 793 C CA . GLU A 1 101 ? 27.412 -32.441 11.211 1.00 49.10 290 GLU A CA 1
ATOM 794 C C . GLU A 1 101 ? 28.273 -31.618 12.161 1.00 49.50 290 GLU A C 1
ATOM 795 O O . GLU A 1 101 ? 28.205 -31.781 13.378 1.00 64.79 290 GLU A O 1
ATOM 801 N N . ARG A 1 102 ? 29.081 -30.730 11.594 1.00 49.58 291 ARG A N 1
ATOM 802 C CA . ARG A 1 102 ? 30.000 -29.911 12.373 1.00 47.57 291 ARG A CA 1
ATOM 803 C C . ARG A 1 102 ? 29.295 -28.823 13.181 1.00 41.68 291 ARG A C 1
ATOM 804 O O . ARG A 1 102 ? 29.779 -28.423 14.236 1.00 41.85 291 ARG A O 1
ATOM 812 N N . LEU A 1 103 ? 28.158 -28.343 12.685 1.00 39.26 292 LEU A N 1
ATOM 813 C CA . LEU A 1 103 ? 27.512 -27.178 13.281 1.00 56.39 292 LEU A CA 1
ATOM 814 C C . LEU A 1 103 ? 26.472 -27.547 14.341 1.00 54.61 292 LEU A C 1
ATOM 815 O O . LEU A 1 103 ? 26.378 -26.876 15.366 1.00 61.33 292 LEU A O 1
ATOM 820 N N . ASP A 1 104 ? 25.703 -28.607 14.102 1.00 40.63 293 ASP A N 1
ATOM 821 C CA . ASP A 1 104 ? 24.661 -29.029 15.043 1.00 50.90 293 ASP A CA 1
ATOM 822 C C . ASP A 1 104 ? 25.202 -29.312 16.442 1.00 53.22 293 ASP A C 1
ATOM 823 O O . ASP A 1 104 ? 24.602 -28.919 17.445 1.00 61.77 293 ASP A O 1
ATOM 828 N N . GLU A 1 105 ? 26.329 -30.014 16.492 1.00 51.69 294 GLU A N 1
ATOM 829 C CA . GLU A 1 105 ? 26.955 -30.411 17.744 1.00 63.29 294 GLU A CA 1
ATOM 830 C C . GLU A 1 105 ? 27.429 -29.194 18.536 1.00 56.94 294 GLU A C 1
ATOM 831 O O . GLU A 1 105 ? 27.178 -29.094 19.736 1.00 66.12 294 GLU A O 1
ATOM 837 N N . THR A 1 106 ? 28.104 -28.271 17.856 1.00 54.12 295 THR A N 1
ATOM 838 C CA . THR A 1 106 ? 28.746 -27.141 18.519 1.00 40.78 295 THR A CA 1
ATOM 839 C C . THR A 1 106 ? 27.802 -25.948 18.680 1.00 40.58 295 THR A C 1
ATOM 840 O O . THR A 1 106 ? 28.130 -24.987 19.369 1.00 48.32 295 THR A O 1
ATOM 844 N N . ARG A 1 107 ? 26.629 -26.013 18.056 1.00 43.02 296 ARG A N 1
ATOM 845 C CA . ARG A 1 107 ? 25.676 -24.907 18.119 1.00 47.37 296 ARG A CA 1
ATOM 846 C C . ARG A 1 107 ? 25.106 -24.718 19.524 1.00 45.76 296 ARG A C 1
ATOM 847 O O . ARG A 1 107 ? 24.943 -23.590 19.986 1.00 48.76 296 ARG A O 1
ATOM 855 N N . ASN A 1 108 ? 24.785 -25.828 20.186 1.00 50.56 297 ASN A N 1
ATOM 856 C CA . ASN A 1 108 ? 24.231 -25.800 21.539 1.00 54.20 297 ASN A CA 1
ATOM 857 C C . ASN A 1 108 ? 25.223 -26.301 22.587 1.00 47.58 297 ASN A C 1
ATOM 858 O O . ASN A 1 108 ? 24.834 -26.901 23.588 1.00 47.96 297 ASN A O 1
ATOM 863 N N . SER A 1 109 ? 26.507 -26.058 22.350 1.00 50.66 298 SER A N 1
ATOM 864 C CA . SER A 1 109 ? 27.539 -26.468 23.296 1.00 42.75 298 SER A CA 1
ATOM 865 C C . SER A 1 109 ? 28.714 -25.494 23.316 1.00 47.94 298 SER A C 1
ATOM 866 O O . SER A 1 109 ? 29.410 -25.380 24.325 1.00 55.67 298 SER A O 1
ATOM 869 N N . ASP A 1 110 ? 28.930 -24.792 22.205 1.00 47.25 299 ASP A N 1
ATOM 870 C CA . ASP A 1 110 ? 30.052 -23.859 22.091 1.00 40.91 299 ASP A CA 1
ATOM 871 C C . ASP A 1 110 ? 29.835 -22.850 20.963 1.00 40.17 299 ASP A C 1
ATOM 872 O O . ASP A 1 110 ? 30.336 -23.036 19.856 1.00 60.36 299 ASP A O 1
ATOM 877 N N . VAL A 1 111 ? 29.108 -21.776 21.259 1.00 53.42 300 VAL A N 1
ATOM 878 C CA . VAL A 1 111 ? 28.726 -20.790 20.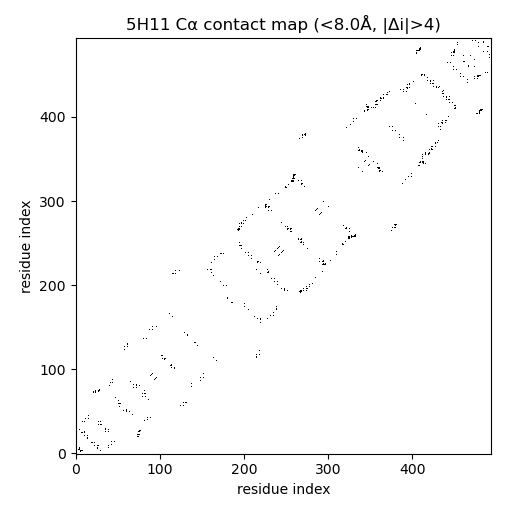248 1.00 43.72 300 VAL A CA 1
ATOM 879 C C . VAL A 1 111 ? 29.932 -20.141 19.562 1.00 38.88 300 VAL A C 1
ATOM 880 O O . VAL A 1 111 ? 29.884 -19.842 18.369 1.00 59.61 300 VAL A O 1
ATOM 884 N N . GLU A 1 112 ? 31.022 -19.943 20.296 1.00 38.91 301 GLU A N 1
ATOM 885 C CA . GLU A 1 112 ? 32.226 -19.394 19.683 1.00 38.43 301 GLU A CA 1
ATOM 886 C C . GLU A 1 112 ? 32.842 -20.387 18.700 1.00 41.26 301 GLU A C 1
ATOM 887 O O . GLU A 1 112 ? 33.270 -20.004 17.612 1.00 52.24 301 GLU A O 1
ATOM 893 N N . GLN A 1 113 ? 32.888 -21.659 19.088 1.00 38.86 302 GLN A N 1
ATOM 894 C CA . GLN A 1 113 ? 33.426 -22.701 18.216 1.00 48.72 302 GLN A CA 1
ATOM 895 C C . GLN A 1 113 ? 32.530 -22.923 17.003 1.00 48.27 302 GLN A C 1
ATOM 896 O O . GLN A 1 113 ? 32.997 -23.341 15.945 1.00 54.36 302 GLN A O 1
ATOM 902 N N . TYR A 1 114 ? 31.239 -22.649 17.163 1.00 38.69 303 TYR A N 1
ATOM 903 C CA . TYR A 1 114 ? 30.300 -22.719 16.051 1.00 38.48 303 TYR A CA 1
ATOM 904 C C . TYR A 1 114 ? 30.652 -21.674 14.998 1.00 45.43 303 TYR A C 1
ATOM 905 O O . TYR A 1 114 ? 30.701 -21.970 13.805 1.00 48.28 303 TYR A O 1
ATOM 914 N N . LEU A 1 115 ? 30.902 -20.450 15.451 1.00 40.18 304 LEU A N 1
ATOM 915 C CA . LEU A 1 115 ? 31.251 -19.354 14.558 1.00 37.21 304 LEU A CA 1
ATOM 916 C C . LEU A 1 115 ? 32.591 -19.605 13.872 1.00 37.03 304 LEU A C 1
ATOM 917 O O . LEU A 1 115 ? 32.757 -19.304 12.692 1.00 50.95 304 LEU A O 1
ATOM 922 N N . LYS A 1 116 ? 33.542 -20.164 14.613 1.00 37.27 305 LYS A N 1
ATOM 923 C CA . LYS A 1 116 ? 34.859 -20.457 14.060 1.00 59.15 305 LYS A CA 1
ATOM 924 C C . LYS A 1 116 ? 34.798 -21.613 13.060 1.00 53.22 305 LYS A C 1
ATOM 925 O O . LYS A 1 116 ? 35.606 -21.685 12.133 1.00 37.20 305 LYS A O 1
ATOM 931 N N . ASN A 1 117 ? 33.839 -22.514 13.252 1.00 51.51 306 ASN A N 1
ATOM 932 C CA . ASN A 1 117 ? 33.646 -23.630 12.331 1.00 45.48 306 ASN A CA 1
ATOM 933 C C . ASN A 1 117 ? 32.894 -23.203 11.077 1.00 46.83 306 ASN A C 1
ATOM 934 O O . ASN A 1 117 ? 33.237 -23.617 9.970 1.00 37.25 306 ASN A O 1
ATOM 939 N N . LEU A 1 118 ? 31.864 -22.383 11.259 1.00 37.20 307 LEU A N 1
ATOM 940 C CA . LEU A 1 118 ? 31.085 -21.868 10.141 1.00 36.94 307 LEU A CA 1
ATOM 941 C C . LEU A 1 118 ? 31.964 -21.025 9.225 1.00 45.54 307 LEU A C 1
ATOM 942 O O . LEU A 1 118 ? 31.827 -21.066 8.004 1.00 41.42 307 LEU A O 1
ATOM 947 N N . TYR A 1 119 ? 32.871 -20.265 9.828 1.00 49.02 308 TYR A N 1
ATOM 948 C CA . TYR A 1 119 ? 33.830 -19.467 9.076 1.00 45.03 308 TYR A CA 1
ATOM 949 C C . TYR A 1 119 ? 34.804 -20.362 8.322 1.00 40.58 308 TYR A C 1
ATOM 950 O O . TYR A 1 119 ? 35.102 -20.124 7.153 1.00 50.74 308 TYR A O 1
ATOM 959 N N . ASP A 1 120 ? 35.295 -21.391 9.003 1.00 36.70 309 ASP A N 1
ATOM 960 C CA . ASP A 1 120 ? 36.260 -22.316 8.422 1.00 47.04 309 ASP A CA 1
ATOM 961 C C . ASP A 1 120 ? 35.640 -23.141 7.298 1.00 49.02 309 ASP A C 1
ATOM 962 O O . ASP A 1 120 ? 36.242 -23.320 6.239 1.00 51.12 309 ASP A O 1
ATOM 967 N N . LEU A 1 121 ? 34.430 -23.637 7.532 1.00 56.46 310 LEU A N 1
ATOM 968 C CA . LEU A 1 121 ? 33.729 -24.453 6.547 1.00 37.01 310 LEU A CA 1
ATOM 969 C C . LEU A 1 121 ? 33.361 -23.657 5.296 1.00 51.50 310 LEU A C 1
ATOM 970 O O . LEU A 1 121 ? 33.364 -24.194 4.190 1.00 49.82 310 LEU A O 1
ATOM 975 N N . TYR A 1 122 ? 33.045 -22.378 5.474 1.00 36.50 311 TYR A N 1
ATOM 976 C CA . TYR A 1 122 ? 32.669 -21.523 4.354 1.00 36.30 311 TYR A CA 1
ATOM 977 C C . TYR A 1 122 ? 33.894 -21.125 3.540 1.00 41.92 311 TYR A C 1
ATOM 978 O O . TYR A 1 122 ? 33.829 -21.016 2.316 1.00 43.39 311 TYR A O 1
ATOM 987 N N . THR A 1 123 ? 35.011 -20.913 4.229 1.00 36.31 312 THR A N 1
ATOM 988 C CA . THR A 1 123 ? 36.262 -20.539 3.578 1.00 44.25 312 THR A CA 1
ATOM 989 C C . THR A 1 123 ? 36.812 -21.686 2.733 1.00 49.66 312 THR A C 1
ATOM 990 O O . THR A 1 123 ? 37.239 -21.480 1.596 1.00 51.13 312 THR A O 1
ATOM 994 N N . ARG A 1 124 ? 36.787 -22.894 3.287 1.00 52.44 313 ARG A N 1
ATOM 995 C CA . ARG A 1 124 ? 37.290 -24.067 2.581 1.00 57.10 313 ARG A CA 1
ATOM 996 C C . ARG A 1 124 ? 36.408 -24.429 1.390 1.00 49.90 313 ARG A C 1
ATOM 997 O O . ARG A 1 124 ? 36.896 -24.938 0.383 1.00 50.09 313 ARG A O 1
ATOM 1005 N N . THR A 1 125 ? 35.110 -24.164 1.511 1.00 43.34 314 THR A N 1
ATOM 1006 C CA . THR A 1 125 ? 34.162 -24.461 0.442 1.00 44.01 314 THR A CA 1
ATOM 1007 C C . THR A 1 125 ? 34.380 -23.543 -0.757 1.00 53.47 314 THR A C 1
ATOM 1008 O O . THR A 1 125 ? 34.375 -23.994 -1.902 1.00 69.97 314 THR A O 1
ATOM 1012 N N . THR A 1 126 ? 34.576 -22.256 -0.486 1.00 49.10 315 THR A N 1
ATOM 1013 C CA . THR A 1 126 ? 34.833 -21.280 -1.540 1.00 45.37 315 THR A CA 1
ATOM 1014 C C . THR A 1 126 ? 36.185 -21.542 -2.200 1.00 45.05 315 THR A C 1
ATOM 1015 O O . THR A 1 126 ? 36.318 -21.450 -3.421 1.00 61.85 315 THR A O 1
ATOM 1019 N N . ALA A 1 127 ? 37.183 -21.878 -1.388 1.00 40.47 316 ALA A N 1
ATOM 1020 C CA . ALA A 1 127 ? 38.507 -22.218 -1.900 1.00 49.24 316 ALA A CA 1
ATOM 1021 C C . ALA A 1 127 ? 38.449 -23.483 -2.752 1.00 50.13 316 ALA A C 1
ATOM 1022 O O . ALA A 1 127 ? 39.230 -23.653 -3.690 1.00 50.20 316 ALA A O 1
ATOM 1024 N N . LEU A 1 128 ? 37.515 -24.366 -2.415 1.00 51.93 317 LEU A N 1
ATOM 1025 C CA . LEU A 1 128 ? 37.307 -25.601 -3.160 1.00 49.46 317 LEU A CA 1
ATOM 1026 C C . LEU A 1 128 ? 36.580 -25.311 -4.471 1.00 52.41 317 LEU A C 1
ATOM 1027 O O . LEU A 1 128 ? 36.908 -25.880 -5.512 1.00 56.33 317 LEU A O 1
ATOM 1032 N N . ALA A 1 129 ? 35.596 -24.418 -4.411 1.00 51.03 318 ALA A N 1
ATOM 1033 C CA . ALA A 1 129 ? 34.826 -24.037 -5.591 1.00 49.44 318 ALA A CA 1
ATOM 1034 C C . ALA A 1 129 ? 35.708 -23.332 -6.617 1.00 58.52 318 ALA A C 1
ATOM 1035 O O . ALA A 1 129 ? 35.404 -23.326 -7.808 1.00 68.10 318 ALA A O 1
ATOM 1037 N N . ALA A 1 130 ? 36.798 -22.737 -6.145 1.00 56.39 319 ALA A N 1
ATOM 1038 C CA . ALA A 1 130 ? 37.764 -22.092 -7.025 1.00 61.32 319 ALA A CA 1
ATOM 1039 C C . ALA A 1 130 ? 38.663 -23.132 -7.687 1.00 66.74 319 ALA A C 1
ATOM 1040 O O . ALA A 1 130 ? 39.229 -22.889 -8.753 1.00 71.31 319 ALA A O 1
ATOM 1042 N N . LYS A 1 131 ? 38.792 -24.289 -7.045 1.00 57.61 320 LYS A N 1
ATOM 1043 C CA . LYS A 1 131 ? 39.554 -25.395 -7.610 1.00 62.04 320 LYS A CA 1
ATOM 1044 C C . LYS A 1 131 ? 38.724 -26.133 -8.656 1.00 64.62 320 LYS A C 1
ATOM 1045 O O . LYS A 1 131 ? 39.249 -26.590 -9.673 1.00 58.75 320 LYS A O 1
ATOM 1051 N N . LEU A 1 132 ? 37.423 -26.240 -8.400 1.00 67.31 321 LEU A N 1
ATOM 1052 C CA . LEU A 1 132 ? 36.516 -26.950 -9.295 1.00 57.12 321 LEU A CA 1
ATOM 1053 C C . LEU A 1 132 ? 36.219 -26.161 -10.563 1.00 64.76 321 LEU A C 1
ATOM 1054 O O . LEU A 1 132 ? 35.896 -26.742 -11.600 1.00 67.50 321 LEU A O 1
ATOM 1059 N N . THR A 1 133 ? 36.323 -24.838 -10.482 1.00 64.52 322 THR A N 1
ATOM 1060 C CA . THR A 1 133 ? 36.027 -23.987 -11.629 1.00 69.54 322 THR A CA 1
ATOM 1061 C C . THR A 1 133 ? 37.129 -24.089 -12.684 1.00 66.36 322 THR A C 1
ATOM 1062 O O . THR A 1 133 ? 36.960 -23.638 -13.817 1.00 53.99 322 THR A O 1
ATOM 1066 N N . ASP A 1 134 ? 38.252 -24.693 -12.305 1.00 73.28 323 ASP A N 1
ATOM 1067 C CA . ASP A 1 134 ? 39.378 -24.879 -13.213 1.00 73.30 323 ASP A CA 1
ATOM 1068 C C . ASP A 1 134 ? 39.093 -25.960 -14.250 1.00 67.49 323 ASP A C 1
ATOM 1069 O O . ASP A 1 134 ? 39.760 -26.033 -15.282 1.00 73.92 323 ASP A O 1
ATOM 1074 N N . TYR A 1 135 ? 38.105 -26.804 -13.970 1.00 64.99 324 TYR A N 1
ATOM 1075 C CA . TYR A 1 135 ? 37.717 -27.842 -14.915 1.00 64.21 324 TYR A CA 1
ATOM 1076 C C . TYR A 1 135 ? 36.824 -27.265 -16.004 1.00 74.36 324 TYR A C 1
ATOM 1077 O O . TYR A 1 135 ? 36.135 -26.265 -15.798 1.00 64.82 324 TYR A O 1
ATOM 1086 N N . ASN A 1 136 ? 36.839 -27.909 -17.163 1.00 78.56 325 ASN A N 1
ATOM 1087 C CA . ASN A 1 136 ? 36.111 -27.423 -18.325 1.00 83.43 325 ASN A CA 1
ATOM 1088 C C . ASN A 1 136 ? 34.609 -27.696 -18.257 1.00 79.76 325 ASN A C 1
ATOM 1089 O O . ASN A 1 136 ? 34.036 -28.287 -19.172 1.00 83.15 325 ASN A O 1
ATOM 1094 N N . LEU A 1 137 ? 33.972 -27.264 -17.172 1.00 63.40 326 LEU A N 1
ATOM 1095 C CA . LEU A 1 137 ? 32.521 -27.360 -17.062 1.00 53.36 326 LEU A CA 1
ATOM 1096 C C . LEU A 1 137 ? 31.854 -26.335 -17.962 1.00 58.98 326 LEU A C 1
ATOM 1097 O O . LEU A 1 137 ? 32.522 -25.479 -18.540 1.00 77.55 326 LEU A O 1
ATOM 1102 N N . GLY A 1 138 ? 30.533 -26.421 -18.072 1.00 53.74 327 GLY A N 1
ATOM 1103 C CA . GLY A 1 138 ? 29.784 -25.476 -18.878 1.00 60.78 327 GLY A CA 1
ATOM 1104 C C . GLY A 1 138 ? 29.934 -24.064 -18.349 1.00 72.46 327 GLY A C 1
ATOM 1105 O O . GLY A 1 138 ? 29.613 -23.801 -17.191 1.00 98.28 327 GLY A O 1
ATOM 1106 N N . SER A 1 139 ? 30.431 -23.161 -19.195 1.00 69.14 328 SER A N 1
ATOM 1107 C CA . SER A 1 139 ? 30.633 -21.761 -18.821 1.00 63.96 328 SER A CA 1
ATOM 1108 C C . SER A 1 139 ? 29.340 -21.158 -18.284 1.00 73.47 328 SER A C 1
ATOM 1109 O O . SER A 1 139 ? 28.259 -21.636 -18.621 1.00 78.16 328 SER A O 1
ATOM 1112 N N . ASP A 1 140 ? 29.482 -20.098 -17.483 1.00 68.52 329 ASP A N 1
ATOM 1113 C CA . ASP A 1 140 ? 28.466 -19.591 -16.545 1.00 75.63 329 ASP A CA 1
ATOM 1114 C C . ASP A 1 140 ? 28.497 -20.510 -15.312 1.00 77.47 329 ASP A C 1
ATOM 1115 O O . ASP A 1 140 ? 27.687 -20.396 -14.387 1.00 75.61 329 ASP A O 1
ATOM 1120 N N . LYS A 1 141 ? 29.494 -21.392 -15.308 1.00 71.93 330 LYS A N 1
ATOM 1121 C CA . LYS A 1 141 ? 29.796 -22.286 -14.195 1.00 56.80 330 LYS A CA 1
ATOM 1122 C C . LYS A 1 141 ? 29.931 -21.553 -12.861 1.00 61.05 330 LYS A C 1
ATOM 1123 O O . LYS A 1 141 ? 29.617 -22.104 -11.807 1.00 66.59 330 LYS A O 1
ATOM 1129 N N . HIS A 1 142 ? 30.407 -20.312 -12.914 1.00 51.43 331 HIS A N 1
ATOM 1130 C CA . HIS A 1 142 ? 30.620 -19.514 -11.712 1.00 46.77 331 HIS A CA 1
ATOM 1131 C C . HIS A 1 142 ? 29.311 -19.289 -10.963 1.00 48.33 331 HIS A C 1
ATOM 1132 O O . HIS A 1 142 ? 29.273 -19.328 -9.734 1.00 48.33 331 HIS A O 1
ATOM 1139 N N . THR A 1 143 ? 28.241 -19.059 -11.715 1.00 37.95 332 THR A N 1
ATOM 1140 C CA . THR A 1 143 ? 26.911 -18.911 -11.140 1.00 37.84 332 THR A CA 1
ATOM 1141 C C . THR A 1 143 ? 26.421 -20.251 -10.595 1.00 55.14 332 THR A C 1
ATOM 1142 O O . THR A 1 143 ? 25.708 -20.307 -9.592 1.00 50.38 332 THR A O 1
ATOM 1146 N N . PHE A 1 144 ? 26.822 -21.329 -11.263 1.00 63.92 333 PHE A N 1
ATOM 1147 C CA . PHE A 1 144 ? 26.415 -22.677 -10.880 1.00 47.92 333 PHE A CA 1
ATOM 1148 C C . PHE A 1 144 ? 26.958 -23.064 -9.504 1.00 55.66 333 PHE A C 1
ATOM 1149 O O . PHE A 1 144 ? 26.229 -23.615 -8.680 1.00 37.15 333 PHE A O 1
ATOM 1157 N N . LEU A 1 145 ? 28.234 -22.776 -9.258 1.00 37.23 334 LEU A N 1
ATOM 1158 C CA . LEU A 1 145 ? 28.837 -23.048 -7.957 1.00 37.03 334 LEU A CA 1
ATOM 1159 C C . LEU A 1 145 ? 28.216 -22.167 -6.882 1.00 44.48 334 LEU A C 1
ATOM 1160 O O . LEU A 1 145 ? 27.935 -22.630 -5.777 1.00 46.70 334 LEU A O 1
ATOM 1165 N N . SER A 1 146 ? 28.001 -20.899 -7.220 1.00 46.46 335 SER A N 1
ATOM 1166 C CA . SER A 1 146 ? 27.446 -19.922 -6.287 1.00 43.12 335 SER A CA 1
ATOM 1167 C C . SER A 1 146 ? 26.089 -20.356 -5.741 1.00 54.90 335 SER A C 1
ATOM 1168 O O . SER A 1 146 ? 25.774 -20.110 -4.578 1.00 68.32 335 SER A O 1
ATOM 1171 N N . LYS A 1 147 ? 25.289 -21.001 -6.583 1.00 51.14 336 LYS A N 1
ATOM 1172 C CA . LYS A 1 147 ? 23.990 -21.506 -6.155 1.00 53.42 336 LYS A CA 1
ATOM 1173 C C . LYS A 1 147 ? 24.144 -22.726 -5.253 1.00 52.77 336 LYS A C 1
ATOM 1174 O O . LYS A 1 147 ? 23.353 -22.927 -4.333 1.00 61.10 336 LYS A O 1
ATOM 1180 N N . LEU A 1 148 ? 25.165 -23.535 -5.517 1.00 44.49 337 LEU A N 1
ATOM 1181 C CA . LEU A 1 148 ? 25.409 -24.738 -4.726 1.00 47.51 337 LEU A CA 1
ATOM 1182 C C . LEU A 1 148 ? 25.872 -24.392 -3.313 1.00 55.32 337 LEU A C 1
ATOM 1183 O O . LEU A 1 148 ? 25.438 -25.011 -2.342 1.00 58.56 337 LEU A O 1
ATOM 1188 N N . ILE A 1 149 ? 26.754 -23.403 -3.206 1.00 63.61 338 ILE A N 1
ATOM 1189 C CA . ILE A 1 149 ? 27.240 -22.948 -1.908 1.00 36.52 338 ILE A CA 1
ATOM 1190 C C . ILE A 1 149 ? 26.122 -22.248 -1.142 1.00 36.54 338 ILE A C 1
ATOM 1191 O O . ILE A 1 149 ? 25.998 -22.397 0.072 1.00 65.54 338 ILE A O 1
ATOM 1196 N N . LYS A 1 150 ? 25.300 -21.494 -1.863 1.00 40.48 339 LYS A N 1
ATOM 1197 C CA . LYS A 1 150 ? 24.201 -20.756 -1.253 1.00 38.65 339 LYS A CA 1
ATOM 1198 C C . LYS A 1 150 ? 23.128 -21.693 -0.710 1.00 48.35 339 LYS A C 1
ATOM 1199 O O . LYS A 1 150 ? 22.573 -21.455 0.359 1.00 61.05 339 LYS A O 1
ATOM 1205 N N . ASN A 1 151 ? 22.849 -22.766 -1.442 1.00 50.47 340 ASN A N 1
ATOM 1206 C CA . ASN A 1 151 ? 21.806 -23.711 -1.049 1.00 54.92 340 ASN A CA 1
ATOM 1207 C C . ASN A 1 151 ? 22.155 -24.530 0.190 1.00 54.84 340 ASN A C 1
ATOM 1208 O O . ASN A 1 151 ? 21.298 -25.218 0.744 1.00 51.51 340 ASN A O 1
ATOM 1213 N N . ILE A 1 152 ? 23.410 -24.461 0.623 1.00 37.05 341 ILE A N 1
ATOM 1214 C CA . ILE A 1 152 ? 23.839 -25.201 1.804 1.00 44.54 341 ILE A CA 1
ATOM 1215 C C . ILE A 1 152 ? 24.375 -24.278 2.897 1.00 54.22 341 ILE A C 1
ATOM 1216 O O . ILE A 1 152 ? 24.947 -24.743 3.882 1.00 69.21 341 ILE A O 1
ATOM 1221 N N . PHE A 1 153 ? 24.182 -22.973 2.723 1.00 49.51 342 PHE A N 1
ATOM 1222 C CA . PHE A 1 153 ? 24.651 -21.993 3.698 1.00 47.59 342 PHE A CA 1
ATOM 1223 C C . PHE A 1 153 ? 23.682 -20.828 3.886 1.00 49.25 342 PHE A C 1
ATOM 1224 O O . PHE A 1 153 ? 23.904 -19.975 4.743 1.00 49.47 342 PHE A O 1
ATOM 1232 N N . SER A 1 154 ? 22.621 -20.787 3.084 1.00 59.70 343 SER A N 1
ATOM 1233 C CA . SER A 1 154 ? 21.704 -19.645 3.077 1.00 57.85 343 SER A CA 1
ATOM 1234 C C . SER A 1 154 ? 21.109 -19.352 4.450 1.00 52.90 343 SER A C 1
ATOM 1235 O O . SER A 1 154 ? 20.997 -18.195 4.850 1.00 49.30 343 SER A O 1
ATOM 1238 N N . CYS A 1 155 ? 20.736 -20.404 5.169 1.00 56.59 344 CYS A N 1
ATOM 1239 C CA . CYS A 1 155 ? 20.064 -20.248 6.454 1.00 62.71 344 CYS A CA 1
ATOM 1240 C C . CYS A 1 155 ? 21.058 -20.111 7.609 1.00 53.09 344 CYS A C 1
ATOM 1241 O O . CYS A 1 155 ? 20.715 -19.601 8.675 1.00 49.62 344 CYS A O 1
ATOM 1244 N N . TYR A 1 156 ? 22.287 -20.566 7.391 1.00 45.46 345 TYR A N 1
ATOM 1245 C CA . TYR A 1 156 ? 23.353 -20.380 8.367 1.00 37.51 345 TYR A CA 1
ATOM 1246 C C . TYR A 1 156 ? 23.858 -18.944 8.326 1.00 45.49 345 TYR A C 1
ATOM 1247 O O . TYR A 1 156 ? 24.114 -18.334 9.363 1.00 64.65 345 TYR A O 1
ATOM 1256 N N . LEU A 1 157 ? 23.994 -18.412 7.116 1.00 47.54 346 LEU A N 1
ATOM 1257 C CA . LEU A 1 157 ? 24.477 -17.052 6.916 1.00 43.99 346 LEU A CA 1
ATOM 1258 C C . LEU A 1 157 ? 23.372 -16.023 7.120 1.00 50.03 346 LEU A C 1
ATOM 1259 O O . LEU A 1 157 ? 23.630 -14.819 7.132 1.00 57.50 346 LEU A O 1
ATOM 1264 N N . GLU A 1 158 ? 22.142 -16.499 7.272 1.00 49.16 347 GLU A N 1
ATOM 1265 C CA . GLU A 1 158 ? 21.009 -15.610 7.489 1.00 58.41 347 GLU A CA 1
ATOM 1266 C C . GLU A 1 158 ? 20.936 -15.184 8.950 1.00 64.57 347 GLU A C 1
ATOM 1267 O O . GLU A 1 158 ? 20.862 -13.993 9.260 1.00 65.07 347 GLU A O 1
ATOM 1273 N N . SER A 1 159 ? 20.965 -16.169 9.841 1.00 61.20 348 SER A N 1
ATOM 1274 C CA . SER A 1 159 ? 20.905 -15.915 11.274 1.00 59.18 348 SER A CA 1
ATOM 1275 C C . SER A 1 159 ? 22.297 -15.701 11.859 1.00 54.74 348 SER A C 1
ATOM 1276 O O . SER A 1 159 ? 22.486 -15.783 13.071 1.00 58.11 348 SER A O 1
ATOM 1279 N N . TYR A 1 160 ? 23.268 -15.427 10.994 1.00 49.59 349 TYR A N 1
ATOM 1280 C CA . TYR A 1 160 ? 24.653 -15.273 11.424 1.00 49.24 349 TYR A CA 1
ATOM 1281 C C . TYR A 1 160 ? 24.866 -14.069 12.329 1.00 48.84 349 TYR A C 1
ATOM 1282 O O . TYR A 1 160 ? 25.355 -14.205 13.451 1.00 56.14 349 TYR A O 1
ATOM 1291 N N . ILE A 1 161 ? 24.510 -12.889 11.831 1.00 56.20 350 ILE A N 1
ATOM 1292 C CA . ILE A 1 161 ? 24.871 -11.641 12.491 1.00 54.92 350 ILE A CA 1
ATOM 1293 C C . ILE A 1 161 ? 24.192 -11.504 13.855 1.00 47.32 350 ILE A C 1
ATOM 1294 O O . ILE A 1 161 ? 24.692 -10.806 14.736 1.00 54.62 350 ILE A O 1
ATOM 1299 N N . ASP A 1 162 ? 23.068 -12.189 14.034 1.00 37.82 351 ASP A N 1
ATOM 1300 C CA . ASP A 1 162 ? 22.356 -12.161 15.305 1.00 38.30 351 ASP A CA 1
ATOM 1301 C C . ASP A 1 162 ? 23.069 -13.018 16.344 1.00 44.69 351 ASP A C 1
ATOM 1302 O O . ASP A 1 162 ? 23.164 -12.643 17.512 1.00 53.78 351 ASP A O 1
ATOM 1307 N N . MET A 1 163 ? 23.569 -14.171 15.913 1.00 42.45 352 MET A N 1
ATOM 1308 C CA . MET A 1 163 ? 24.319 -15.049 16.800 1.00 42.54 352 MET A CA 1
ATOM 1309 C C . MET A 1 163 ? 25.685 -14.457 17.117 1.00 47.66 352 MET A C 1
ATOM 1310 O O . MET A 1 163 ? 26.231 -14.681 18.195 1.00 64.44 352 MET A O 1
ATOM 1315 N N . GLU A 1 164 ? 26.230 -13.697 16.174 1.00 46.76 353 GLU A N 1
ATOM 1316 C CA . GLU A 1 164 ? 27.529 -13.067 16.367 1.00 43.00 353 GLU A CA 1
ATOM 1317 C C . GLU A 1 164 ? 27.443 -11.963 17.414 1.00 48.31 353 GLU A C 1
ATOM 1318 O O . GLU A 1 164 ? 28.355 -11.785 18.221 1.00 38.91 353 GLU A O 1
ATOM 1324 N N . ARG A 1 165 ? 26.337 -11.226 17.400 1.00 49.39 354 ARG A N 1
ATOM 1325 C CA . ARG A 1 165 ? 26.148 -10.126 18.337 1.00 41.45 354 ARG A CA 1
ATOM 1326 C C . ARG A 1 165 ? 25.712 -10.626 19.709 1.00 51.52 354 ARG A C 1
ATOM 1327 O O . ARG A 1 165 ? 26.162 -10.110 20.730 1.00 60.74 354 ARG A O 1
ATOM 1335 N N . GLN A 1 166 ? 24.842 -11.631 19.731 1.00 50.24 355 GLN A N 1
ATOM 1336 C CA . GLN A 1 166 ? 24.427 -12.248 20.988 1.00 45.41 355 GLN A CA 1
ATOM 1337 C C . GLN A 1 166 ? 25.633 -12.840 21.712 1.00 40.18 355 GLN A C 1
ATOM 1338 O O . GLN A 1 166 ? 25.724 -12.778 22.937 1.00 43.06 355 GLN A O 1
ATOM 1344 N N . TYR A 1 167 ? 26.561 -13.403 20.946 1.00 38.51 356 TYR A N 1
ATOM 1345 C CA . TYR A 1 167 ? 27.783 -13.963 21.510 1.00 38.46 356 TYR A CA 1
ATOM 1346 C C . TYR A 1 167 ? 28.699 -12.880 22.064 1.00 47.11 356 TYR A C 1
ATOM 1347 O O . TYR A 1 167 ? 29.233 -13.009 23.165 1.00 60.94 356 TYR A O 1
ATOM 1356 N N . LEU A 1 168 ? 28.876 -11.813 21.293 1.00 50.51 357 LEU A N 1
ATOM 1357 C CA . LEU A 1 168 ? 29.812 -10.757 21.653 1.00 37.40 357 LEU A CA 1
ATOM 1358 C C . LEU A 1 168 ? 29.326 -9.951 22.852 1.00 47.47 357 LEU A C 1
ATOM 1359 O O . LEU A 1 168 ? 30.127 -9.490 23.663 1.00 37.63 357 LEU A O 1
ATOM 1364 N N . GLN A 1 169 ? 28.012 -9.782 22.960 1.00 38.05 358 GLN A N 1
ATOM 1365 C CA . GLN A 1 169 ? 27.424 -9.089 24.100 1.00 38.44 358 GLN A CA 1
ATOM 1366 C C . GLN A 1 169 ? 27.603 -9.902 25.380 1.00 66.57 358 GLN A C 1
ATOM 1367 O O . GLN A 1 169 ? 27.925 -9.357 26.435 1.00 63.14 358 GLN A O 1
ATOM 1373 N N . ASN A 1 170 ? 27.398 -11.211 25.273 1.00 55.14 359 ASN A N 1
ATOM 1374 C CA . ASN A 1 170 ? 27.520 -12.107 26.415 1.00 46.96 359 ASN A CA 1
ATOM 1375 C C . ASN A 1 170 ? 28.966 -12.306 26.848 1.00 49.88 359 ASN A C 1
ATOM 1376 O O . ASN A 1 170 ? 29.270 -12.307 28.039 1.00 63.98 359 ASN A O 1
ATOM 1381 N N . ARG A 1 171 ? 29.855 -12.479 25.876 1.00 46.51 360 ARG A N 1
ATOM 1382 C CA . ARG A 1 171 ? 31.267 -12.694 26.164 1.00 38.88 360 ARG A CA 1
ATOM 1383 C C . ARG A 1 171 ? 31.899 -11.433 26.747 1.00 47.25 360 ARG A C 1
ATOM 1384 O O . ARG A 1 171 ? 32.752 -11.513 27.627 1.00 59.00 360 ARG A O 1
ATOM 1392 N N . SER A 1 172 ? 31.476 -10.270 26.259 1.00 52.47 361 SER A N 1
ATOM 1393 C CA . SER A 1 172 ? 31.994 -9.002 26.769 1.00 55.67 361 SER A CA 1
ATOM 1394 C C . SER A 1 172 ? 31.489 -8.750 28.183 1.00 42.59 361 SER A C 1
ATOM 1395 O O . SER A 1 172 ? 32.208 -8.207 29.021 1.00 39.94 361 SER A O 1
ATOM 1398 N N . GLY A 1 173 ? 30.247 -9.149 28.439 1.00 45.56 362 GLY A N 1
ATOM 1399 C CA . GLY A 1 173 ? 29.648 -9.002 29.752 1.00 40.31 362 GLY A CA 1
ATOM 1400 C C . GLY A 1 173 ? 30.349 -9.843 30.802 1.00 46.31 362 GLY A C 1
ATOM 1401 O O . GLY A 1 173 ? 30.557 -9.394 31.929 1.00 64.18 362 GLY A O 1
ATOM 1402 N N . MET A 1 174 ? 30.715 -11.066 30.428 1.00 44.09 363 MET A N 1
ATOM 1403 C CA . MET A 1 174 ? 31.421 -11.972 31.329 1.00 42.82 363 MET A CA 1
ATOM 1404 C C . MET A 1 174 ? 32.821 -11.463 31.658 1.00 47.58 363 MET A C 1
ATOM 1405 O O . MET A 1 174 ? 33.306 -11.637 32.776 1.00 50.82 363 MET A O 1
ATOM 1410 N N . ILE A 1 175 ? 33.466 -10.840 30.678 1.00 39.61 364 ILE A N 1
ATOM 1411 C CA . ILE A 1 175 ? 34.812 -10.307 30.858 1.00 48.99 364 ILE A CA 1
ATOM 1412 C C . ILE A 1 175 ? 34.807 -9.133 31.838 1.00 46.41 364 ILE A C 1
ATOM 1413 O O . ILE A 1 175 ? 35.702 -9.003 32.675 1.00 39.44 364 ILE A O 1
ATOM 1418 N N . LEU A 1 176 ? 33.783 -8.290 31.739 1.00 46.61 365 LEU A N 1
ATOM 1419 C CA . LEU A 1 176 ? 33.657 -7.132 32.618 1.00 41.27 365 LEU A CA 1
ATOM 1420 C C . LEU A 1 176 ? 33.308 -7.541 34.046 1.00 40.06 365 LEU A C 1
ATOM 1421 O O . LEU A 1 176 ? 33.854 -6.995 35.001 1.00 48.23 365 LEU A O 1
ATOM 1426 N N . GLN A 1 177 ? 32.397 -8.500 34.189 1.00 43.21 366 GLN A N 1
ATOM 1427 C CA . GLN A 1 177 ? 32.014 -8.998 35.508 1.00 46.44 366 GLN A CA 1
ATOM 1428 C C . GLN A 1 177 ? 33.183 -9.683 36.203 1.00 50.51 366 GLN A C 1
ATOM 1429 O O . GLN A 1 177 ? 33.393 -9.501 37.399 1.00 57.30 366 GLN A O 1
ATOM 1435 N N . ARG A 1 178 ? 33.944 -10.468 35.446 1.00 58.10 367 ARG A N 1
ATOM 1436 C CA . ARG A 1 178 ? 35.074 -11.201 36.004 1.00 65.34 367 ARG A CA 1
ATOM 1437 C C . ARG A 1 178 ? 36.151 -10.251 36.520 1.00 60.72 367 ARG A C 1
ATOM 1438 O O . ARG A 1 178 ? 36.904 -10.587 37.434 1.00 63.25 367 ARG A O 1
ATOM 1446 N N . TYR A 1 179 ? 36.218 -9.062 35.930 1.00 45.75 368 TYR A N 1
ATOM 1447 C CA . TYR A 1 179 ? 37.192 -8.063 36.347 1.00 52.24 368 TYR A CA 1
ATOM 1448 C C . TYR A 1 179 ? 36.716 -7.303 37.583 1.00 57.21 368 TYR A C 1
ATOM 1449 O O . TYR A 1 179 ? 37.488 -7.068 38.511 1.00 57.42 368 TYR A O 1
ATOM 1458 N N . TYR A 1 180 ? 35.442 -6.923 37.591 1.00 41.10 369 TYR A N 1
ATOM 1459 C CA . TYR A 1 180 ? 34.875 -6.176 38.709 1.00 41.52 369 TYR A CA 1
ATOM 1460 C C . TYR A 1 180 ? 34.683 -7.054 39.943 1.00 63.90 369 TYR A C 1
ATOM 1461 O O . TYR A 1 180 ? 34.462 -6.548 41.043 1.00 69.02 369 TYR A O 1
ATOM 1470 N N . ASP A 1 181 ? 34.768 -8.368 39.756 1.00 60.83 370 ASP A N 1
ATOM 1471 C CA . ASP A 1 181 ? 34.686 -9.305 40.870 1.00 56.28 370 ASP A CA 1
ATOM 1472 C C . ASP A 1 181 ? 36.056 -9.534 41.497 1.00 63.21 370 ASP A C 1
ATOM 1473 O O . ASP A 1 181 ? 36.165 -9.776 42.699 1.00 86.95 370 ASP A O 1
ATOM 1478 N N . SER A 1 182 ? 37.098 -9.455 40.676 1.00 54.14 371 SER A N 1
ATOM 1479 C CA . SER A 1 182 ? 38.462 -9.638 41.157 1.00 50.55 371 SER A CA 1
ATOM 1480 C C . SER A 1 182 ? 38.948 -8.385 41.878 1.00 64.60 371 SER A C 1
ATOM 1481 O O . SER A 1 182 ? 40.017 -8.382 42.487 1.00 68.02 371 SER A O 1
ATOM 1484 N N . LYS A 1 183 ? 38.152 -7.323 41.803 1.00 63.68 372 LYS A N 1
ATOM 1485 C CA . LYS A 1 183 ? 38.479 -6.064 42.460 1.00 69.36 372 LYS A CA 1
ATOM 1486 C C . LYS A 1 183 ? 37.528 -5.785 43.624 1.00 79.37 372 LYS A C 1
ATOM 1487 O O . LYS A 1 183 ? 37.648 -4.758 44.296 1.00 83.21 372 LYS A O 1
ATOM 1493 N N . ASN A 1 184 ? 36.597 -6.710 43.856 1.00 77.43 373 ASN A N 1
ATOM 1494 C CA . ASN A 1 184 ? 35.548 -6.551 44.866 1.00 69.08 373 ASN A CA 1
ATOM 1495 C C . ASN A 1 184 ? 34.820 -5.216 44.737 1.00 55.42 373 ASN A C 1
ATOM 1496 O O . ASN A 1 184 ? 34.629 -4.499 45.722 1.00 55.38 373 ASN A O 1
ATOM 1501 N N . HIS A 1 185 ? 34.413 -4.896 43.514 1.00 50.12 374 HIS A N 1
ATOM 1502 C CA . HIS A 1 185 ? 33.761 -3.628 43.225 1.00 54.10 374 HIS A CA 1
ATOM 1503 C C . HIS A 1 185 ? 32.363 -3.841 42.653 1.00 49.62 374 HIS A C 1
ATOM 1504 O O . HIS A 1 185 ? 32.213 -4.261 41.506 1.00 50.46 374 HIS A O 1
ATOM 1511 N N . GLN A 1 186 ? 31.342 -3.564 43.459 1.00 57.59 375 GLN A N 1
ATOM 1512 C CA . GLN A 1 186 ? 29.973 -3.554 42.960 1.00 66.32 375 GLN A CA 1
ATOM 1513 C C . GLN A 1 186 ? 29.741 -2.256 42.196 1.00 76.97 375 GLN A C 1
ATOM 1514 O O . GLN A 1 186 ? 30.263 -1.208 42.576 1.00 75.64 375 GLN A O 1
ATOM 1520 N N . LYS A 1 187 ? 28.966 -2.333 41.117 1.00 87.10 376 LYS A N 1
ATOM 1521 C CA . LYS A 1 187 ? 28.738 -1.185 40.242 1.00 83.25 376 LYS A CA 1
ATOM 1522 C C . LYS A 1 187 ? 28.133 0.001 40.990 1.00 85.43 376 LYS A C 1
ATOM 1523 O O . LYS A 1 187 ? 27.584 -0.160 42.081 1.00 92.32 376 LYS A O 1
ATOM 1529 N N . ARG A 1 188 ? 28.245 1.184 40.388 1.00 86.29 377 ARG A N 1
ATOM 1530 C CA . ARG A 1 188 ? 27.788 2.437 40.990 1.00 83.02 377 ARG A CA 1
ATOM 1531 C C . ARG A 1 188 ? 28.512 2.718 42.303 1.00 80.58 377 ARG A C 1
ATOM 1532 O O . ARG A 1 188 ? 29.732 2.585 42.393 1.00 79.42 377 ARG A O 1
ATOM 1540 N N . ILE A 1 204 ? 35.568 6.743 51.113 1.00 122.71 403 ILE A N 1
ATOM 1541 C CA . ILE A 1 204 ? 36.953 7.061 50.787 1.00 123.60 403 ILE A CA 1
ATOM 1542 C C . ILE A 1 204 ? 37.718 5.829 50.315 1.00 130.77 403 ILE A C 1
ATOM 1543 O O . ILE A 1 204 ? 37.839 4.844 51.045 1.00 127.13 403 ILE A O 1
ATOM 1548 N N . ASP A 1 205 ? 38.225 5.885 49.087 1.00 130.60 404 ASP A N 1
ATOM 1549 C CA . ASP A 1 205 ? 39.131 4.852 48.604 1.00 134.31 404 ASP A CA 1
ATOM 1550 C C . ASP A 1 205 ? 40.561 5.395 48.635 1.00 135.42 404 ASP A C 1
ATOM 1551 O O . ASP A 1 205 ? 40.923 6.298 47.877 1.00 128.50 404 ASP A O 1
ATOM 1556 N N . THR A 1 206 ? 41.365 4.856 49.546 1.00 130.79 405 THR A N 1
ATOM 1557 C CA . THR A 1 206 ? 42.732 5.327 49.727 1.00 120.86 405 THR A CA 1
ATOM 1558 C C . THR A 1 206 ? 43.599 4.934 48.537 1.00 118.40 405 THR A C 1
ATOM 1559 O O . THR A 1 206 ? 44.486 5.684 48.127 1.00 115.56 405 THR A O 1
ATOM 1563 N N . HIS A 1 207 ? 43.332 3.756 47.983 1.00 117.31 406 HIS A N 1
ATOM 1564 C CA . HIS A 1 207 ? 44.081 3.263 46.833 1.00 109.21 406 HIS A CA 1
ATOM 1565 C C . HIS A 1 207 ? 43.780 4.073 45.574 1.00 90.86 406 HIS A C 1
ATOM 1566 O O . HIS A 1 207 ? 42.659 4.541 45.371 1.00 87.02 406 HIS A O 1
ATOM 1573 N N . GLY A 1 208 ? 44.798 4.248 44.738 1.00 84.04 407 GLY A N 1
ATOM 1574 C CA . GLY A 1 208 ? 44.634 4.940 43.474 1.00 81.09 407 GLY A CA 1
ATOM 1575 C C . GLY A 1 208 ? 44.226 3.971 42.381 1.00 75.00 407 GLY A C 1
ATOM 1576 O O . GLY A 1 208 ? 44.850 3.913 41.321 1.00 71.22 407 GLY A O 1
ATOM 1577 N N . GLU A 1 209 ? 43.171 3.207 42.648 1.00 64.73 408 GLU A N 1
ATOM 1578 C CA . GLU A 1 209 ? 42.704 2.183 41.721 1.00 70.05 408 GLU A CA 1
ATOM 1579 C C . GLU A 1 209 ? 42.045 2.800 40.492 1.00 67.11 408 GLU A C 1
ATOM 1580 O O . GLU A 1 209 ? 40.923 3.301 40.566 1.00 72.52 408 GLU A O 1
ATOM 1586 N N . THR A 1 210 ? 42.743 2.752 39.362 1.00 58.08 409 THR A N 1
ATOM 1587 C CA . THR A 1 210 ? 42.252 3.363 38.131 1.00 51.68 409 THR A CA 1
ATOM 1588 C C . THR A 1 210 ? 40.999 2.673 37.598 1.00 45.90 409 THR A C 1
ATOM 1589 O O . THR A 1 210 ? 40.220 3.281 36.863 1.00 40.93 409 THR A O 1
ATOM 1593 N N . LEU A 1 211 ? 40.817 1.408 37.975 1.00 50.16 410 LEU A N 1
ATOM 1594 C CA . LEU A 1 211 ? 39.744 0.565 37.444 1.00 54.07 410 LEU A CA 1
ATOM 1595 C C . LEU A 1 211 ? 39.816 0.468 35.924 1.00 57.39 410 LEU A C 1
ATOM 1596 O O . LEU A 1 211 ? 38.801 0.284 35.251 1.00 37.18 410 LEU A O 1
ATOM 1601 N N . LEU A 1 212 ? 41.027 0.596 35.394 1.00 36.79 411 LEU A N 1
ATOM 1602 C CA . LEU A 1 212 ? 41.265 0.467 33.966 1.00 36.35 411 LEU A CA 1
ATOM 1603 C C . LEU A 1 212 ? 42.249 -0.661 33.713 1.00 47.99 411 LEU A C 1
ATOM 1604 O O . LEU A 1 212 ? 43.444 -0.532 33.983 1.00 36.43 411 LEU A O 1
ATOM 1609 N N . SER A 1 213 ? 41.739 -1.774 33.201 1.00 39.64 412 SER A N 1
ATOM 1610 C CA . SER A 1 213 ? 42.582 -2.920 32.909 1.00 40.66 412 SER A CA 1
ATOM 1611 C C . SER A 1 213 ? 43.054 -2.893 31.463 1.00 50.31 412 SER A C 1
ATOM 1612 O O . SER A 1 213 ? 42.252 -2.778 30.536 1.00 44.24 412 SER A O 1
ATOM 1615 N N . GLN A 1 214 ? 44.364 -3.003 31.278 1.00 49.98 413 GLN A N 1
ATOM 1616 C CA . GLN A 1 214 ? 44.934 -3.074 29.943 1.00 51.39 413 GLN A CA 1
ATOM 1617 C C . GLN A 1 214 ? 44.771 -4.492 29.406 1.00 61.94 413 GLN A C 1
ATOM 1618 O O . GLN A 1 214 ? 45.043 -4.763 28.237 1.00 77.48 413 GLN A O 1
ATOM 1624 N N . GLU A 1 215 ? 44.323 -5.392 30.276 1.00 62.90 414 GLU A N 1
ATOM 1625 C CA . GLU A 1 215 ? 44.042 -6.770 29.891 1.00 63.19 414 GLU A CA 1
ATOM 1626 C C . GLU A 1 215 ? 42.614 -6.921 29.383 1.00 58.90 414 GLU A C 1
ATOM 1627 O O . GLU A 1 215 ? 42.369 -7.620 28.401 1.00 66.18 414 GLU A O 1
ATOM 1633 N N . VAL A 1 216 ? 41.674 -6.269 30.061 1.00 55.36 415 VAL A N 1
ATOM 1634 C CA . VAL A 1 216 ? 40.268 -6.339 29.678 1.00 50.48 415 VAL A CA 1
ATOM 1635 C C . VAL A 1 216 ? 40.049 -5.724 28.298 1.00 57.56 415 VAL A C 1
ATOM 1636 O O . VAL A 1 216 ? 39.317 -6.272 27.471 1.00 58.81 415 VAL A O 1
ATOM 1640 N N . VAL A 1 217 ? 40.697 -4.592 28.046 1.00 47.80 416 VAL A N 1
ATOM 1641 C CA . VAL A 1 217 ? 40.567 -3.924 26.759 1.00 44.64 416 VAL A CA 1
ATOM 1642 C C . VAL A 1 217 ? 41.216 -4.748 25.646 1.00 50.73 416 VAL A C 1
ATOM 1643 O O . VAL A 1 217 ? 40.653 -4.875 24.560 1.00 63.28 416 VAL A O 1
ATOM 1647 N N . VAL A 1 218 ? 42.381 -5.329 25.918 1.00 47.48 417 VAL A N 1
ATOM 1648 C CA . VAL A 1 218 ? 43.099 -6.082 24.897 1.00 48.72 417 VAL A CA 1
ATOM 1649 C C . VAL A 1 218 ? 42.411 -7.422 24.648 1.00 54.29 417 VAL A C 1
ATOM 1650 O O . VAL A 1 218 ? 42.586 -8.033 23.594 1.00 65.62 417 VAL A O 1
ATOM 1654 N N . ASN A 1 219 ? 41.615 -7.865 25.617 1.00 47.35 418 ASN A N 1
ATOM 1655 C CA . ASN A 1 219 ? 40.854 -9.099 25.475 1.00 48.44 418 ASN A CA 1
ATOM 1656 C C . ASN A 1 219 ? 39.510 -8.828 24.808 1.00 49.64 418 ASN A C 1
ATOM 1657 O O . ASN A 1 219 ? 38.944 -9.699 24.149 1.00 65.16 418 ASN A O 1
ATOM 1662 N N . LEU A 1 220 ? 39.008 -7.610 24.985 1.00 49.64 419 LEU A N 1
ATOM 1663 C CA . LEU A 1 220 ? 37.789 -7.179 24.315 1.00 36.06 419 LEU A CA 1
ATOM 1664 C C . LEU A 1 220 ? 38.071 -6.921 22.840 1.00 51.66 419 LEU A C 1
ATOM 1665 O O . LEU A 1 220 ? 37.242 -7.209 21.978 1.00 35.64 419 LEU A O 1
ATOM 1670 N N . LEU A 1 221 ? 39.251 -6.376 22.557 1.00 49.20 420 LEU A N 1
ATOM 1671 C CA . LEU A 1 221 ? 39.662 -6.100 21.186 1.00 49.59 420 LEU A CA 1
ATOM 1672 C C . LEU A 1 221 ? 40.026 -7.388 20.455 1.00 56.26 420 LEU A C 1
ATOM 1673 O O . LEU A 1 221 ? 39.800 -7.510 19.252 1.00 56.62 420 LEU A O 1
ATOM 1678 N N . GLN A 1 222 ? 40.595 -8.339 21.190 1.00 52.87 421 GLN A N 1
ATOM 1679 C CA . GLN A 1 222 ? 40.880 -9.667 20.655 1.00 51.37 421 GLN A CA 1
ATOM 1680 C C . GLN A 1 222 ? 39.600 -10.318 20.147 1.00 50.80 421 GLN A C 1
ATOM 1681 O O . GLN A 1 222 ? 39.561 -10.873 19.049 1.00 55.25 421 GLN A O 1
ATOM 1687 N N . GLU A 1 223 ? 38.553 -10.236 20.960 1.00 53.10 422 GLU A N 1
ATOM 1688 C CA . GLU A 1 223 ? 37.268 -10.834 20.632 1.00 46.46 422 GLU A CA 1
ATOM 1689 C C . GLU A 1 223 ? 36.613 -10.141 19.440 1.00 45.19 422 GLU A C 1
ATOM 1690 O O . GLU A 1 223 ? 36.063 -10.794 18.554 1.00 47.22 422 GLU A O 1
ATOM 1696 N N . THR A 1 224 ? 36.678 -8.813 19.426 1.00 54.93 423 THR A N 1
ATOM 1697 C CA . THR A 1 224 ? 36.018 -8.022 18.393 1.00 54.38 423 THR A CA 1
ATOM 1698 C C . THR A 1 224 ? 36.747 -8.128 17.057 1.00 49.69 423 THR A C 1
ATOM 1699 O O . THR A 1 224 ? 36.116 -8.152 15.999 1.00 46.31 423 THR A O 1
ATOM 1703 N N . ARG A 1 225 ? 38.075 -8.193 17.109 1.00 49.16 424 ARG A N 1
ATOM 1704 C CA . ARG A 1 225 ? 38.881 -8.342 15.901 1.00 46.23 424 ARG A CA 1
ATOM 1705 C C . ARG A 1 225 ? 38.506 -9.610 15.141 1.00 58.66 424 ARG A C 1
ATOM 1706 O O . ARG A 1 225 ? 38.358 -9.592 13.919 1.00 78.07 424 ARG A O 1
ATOM 1714 N N . HIS A 1 226 ? 38.346 -10.707 15.875 1.00 57.07 425 HIS A N 1
ATOM 1715 C CA . HIS A 1 226 ? 37.985 -11.989 15.279 1.00 47.17 425 HIS A CA 1
ATOM 1716 C C . HIS A 1 226 ? 36.572 -11.962 14.710 1.00 35.51 425 HIS A C 1
ATOM 1717 O O . HIS A 1 226 ? 36.291 -12.597 13.697 1.00 64.80 425 HIS A O 1
ATOM 1724 N N . ALA A 1 227 ? 35.686 -11.220 15.365 1.00 35.49 426 ALA A N 1
ATOM 1725 C CA . ALA A 1 227 ? 34.312 -11.087 14.899 1.00 35.51 426 ALA A CA 1
ATOM 1726 C C . ALA A 1 227 ? 34.260 -10.339 13.572 1.00 52.40 426 ALA A C 1
ATOM 1727 O O . ALA A 1 227 ? 33.426 -10.633 12.719 1.00 57.58 426 ALA A O 1
ATOM 1729 N N . PHE A 1 228 ? 35.157 -9.371 13.407 1.00 52.27 427 PHE A N 1
ATOM 1730 C CA . PHE A 1 228 ? 35.251 -8.615 12.164 1.00 52.16 427 PHE A CA 1
ATOM 1731 C C . PHE A 1 228 ? 35.686 -9.515 11.013 1.00 49.36 427 PHE A C 1
ATOM 1732 O O . PHE A 1 228 ? 35.157 -9.423 9.904 1.00 40.35 427 PHE A O 1
ATOM 1740 N N . GLU A 1 229 ? 36.651 -10.386 11.290 1.00 37.27 428 GLU A N 1
ATOM 1741 C CA . GLU A 1 229 ? 37.195 -11.292 10.284 1.00 39.10 428 GLU A CA 1
ATOM 1742 C C . GLU A 1 229 ? 36.138 -12.271 9.781 1.00 42.91 428 GLU A C 1
ATOM 1743 O O . GLU A 1 229 ? 36.061 -12.550 8.584 1.00 51.94 428 GLU A O 1
ATOM 1749 N N . ARG A 1 230 ? 35.323 -12.788 10.696 1.00 45.71 429 ARG A N 1
ATOM 1750 C CA . ARG A 1 230 ? 34.214 -13.655 10.315 1.00 37.49 429 ARG A CA 1
ATOM 1751 C C . ARG A 1 230 ? 33.163 -12.854 9.565 1.00 35.41 429 ARG A C 1
ATOM 1752 O O . ARG A 1 230 ? 32.544 -13.347 8.625 1.00 60.21 429 ARG A O 1
ATOM 1760 N N . CYS A 1 231 ? 32.971 -11.611 9.991 1.00 35.33 430 CYS A N 1
ATOM 1761 C CA . CYS A 1 231 ? 31.982 -10.732 9.384 1.00 48.47 430 CYS A CA 1
ATOM 1762 C C . CYS A 1 231 ? 32.375 -10.379 7.952 1.00 52.64 430 CYS A C 1
ATOM 1763 O O . CYS A 1 231 ? 31.521 -10.128 7.104 1.00 35.36 430 CYS A O 1
ATOM 1766 N N . ASN A 1 232 ? 33.677 -10.372 7.690 1.00 37.41 431 ASN A N 1
ATOM 1767 C CA . ASN A 1 232 ? 34.191 -10.015 6.376 1.00 38.57 431 ASN A CA 1
ATOM 1768 C C . ASN A 1 232 ? 33.789 -11.012 5.293 1.00 54.62 431 ASN A C 1
ATOM 1769 O O . ASN A 1 232 ? 33.524 -10.629 4.154 1.00 56.56 431 ASN A O 1
ATOM 1774 N N . LYS A 1 233 ? 33.737 -12.290 5.656 1.00 62.38 432 LYS A N 1
ATOM 1775 C CA . LYS A 1 233 ? 33.503 -13.347 4.679 1.00 39.80 432 LYS A CA 1
ATOM 1776 C C . LYS A 1 233 ? 32.122 -13.986 4.795 1.00 38.79 432 LYS A C 1
ATOM 1777 O O . LYS A 1 233 ? 31.619 -14.555 3.829 1.00 52.95 432 LYS A O 1
ATOM 1783 N N . LEU A 1 234 ? 31.507 -13.893 5.968 1.00 42.40 433 LEU A N 1
ATOM 1784 C CA . LEU A 1 234 ? 30.233 -14.570 6.205 1.00 47.58 433 LEU A CA 1
ATOM 1785 C C . LEU A 1 234 ? 29.038 -13.633 6.069 1.00 47.46 433 LEU A C 1
ATOM 1786 O O . LEU A 1 234 ? 27.888 -14.062 6.168 1.00 35.98 433 LEU A O 1
ATOM 1791 N N . SER A 1 235 ? 29.309 -12.355 5.844 1.00 44.23 434 SER A N 1
ATOM 1792 C CA . SER A 1 235 ? 28.240 -11.381 5.684 1.00 52.91 434 SER A CA 1
ATOM 1793 C C . SER A 1 235 ? 28.096 -10.984 4.220 1.00 55.44 434 SER A C 1
ATOM 1794 O O . SER A 1 235 ? 29.093 -10.789 3.522 1.00 49.92 434 SER A O 1
ATOM 1797 N N . ASP A 1 236 ? 26.852 -10.886 3.762 1.00 61.82 435 ASP A N 1
ATOM 1798 C CA . ASP A 1 236 ? 26.550 -10.435 2.407 1.00 70.75 435 ASP A CA 1
ATOM 1799 C C . ASP A 1 236 ? 27.203 -9.079 2.148 1.00 77.53 435 ASP A C 1
ATOM 1800 O O . ASP A 1 236 ? 26.987 -8.134 2.908 1.00 88.41 435 ASP A O 1
ATOM 1805 N N . PRO A 1 237 ? 28.013 -8.985 1.079 1.00 69.10 436 PRO A N 1
ATOM 1806 C CA . PRO A 1 237 ? 28.778 -7.774 0.746 1.00 64.01 436 PRO A CA 1
ATOM 1807 C C . PRO A 1 237 ? 27.919 -6.513 0.639 1.00 65.11 436 PRO A C 1
ATOM 1808 O O . PRO A 1 237 ? 28.442 -5.408 0.787 1.00 56.17 436 PRO A O 1
ATOM 1812 N N . ALA A 1 238 ? 26.624 -6.679 0.390 1.00 61.27 437 ALA A N 1
ATOM 1813 C CA . ALA A 1 238 ? 25.703 -5.549 0.342 1.00 66.99 437 ALA A CA 1
ATOM 1814 C C . ALA A 1 238 ? 25.343 -5.072 1.749 1.00 72.32 437 ALA A C 1
ATOM 1815 O O . ALA A 1 238 ? 24.901 -3.939 1.934 1.00 79.31 437 ALA A O 1
ATOM 1817 N N . ASP A 1 239 ? 25.539 -5.941 2.737 1.00 67.05 438 ASP A N 1
ATOM 1818 C CA . ASP A 1 239 ? 25.230 -5.608 4.125 1.00 66.08 438 ASP A CA 1
ATOM 1819 C C . ASP A 1 239 ? 26.467 -5.680 5.016 1.00 60.85 438 ASP A C 1
ATOM 1820 O O . ASP A 1 239 ? 26.370 -5.575 6.239 1.00 66.38 438 ASP A O 1
ATOM 1825 N N . LEU A 1 240 ? 27.627 -5.866 4.395 1.00 63.24 439 LEU A N 1
ATOM 1826 C CA . LEU A 1 240 ? 28.895 -5.886 5.122 1.00 35.92 439 LEU A CA 1
ATOM 1827 C C . LEU A 1 240 ? 29.159 -4.603 5.927 1.00 65.09 439 LEU A C 1
ATOM 1828 O O . LEU A 1 240 ? 29.624 -4.687 7.063 1.00 64.92 439 LEU A O 1
ATOM 1833 N N . PRO A 1 241 ? 28.873 -3.415 5.352 1.00 59.84 440 PRO A N 1
ATOM 1834 C CA . PRO A 1 241 ? 29.093 -2.211 6.165 1.00 60.54 440 PRO A CA 1
ATOM 1835 C C . PRO A 1 241 ? 28.205 -2.124 7.406 1.00 56.19 440 PRO A C 1
ATOM 1836 O O . PRO A 1 241 ? 28.711 -1.831 8.490 1.00 62.00 440 PRO A O 1
ATOM 1840 N N . LYS A 1 242 ? 26.906 -2.367 7.254 1.00 52.67 441 LYS A N 1
ATOM 1841 C CA . LYS A 1 242 ? 25.981 -2.218 8.373 1.00 48.87 441 LYS A CA 1
ATOM 1842 C C . LYS A 1 242 ? 26.194 -3.297 9.432 1.00 47.99 441 LYS A C 1
ATOM 1843 O O . LYS A 1 242 ? 25.921 -3.075 10.610 1.00 54.85 441 LYS A O 1
ATOM 1849 N N . ASN A 1 243 ? 26.686 -4.459 9.014 1.00 41.65 442 ASN A N 1
ATOM 1850 C CA . ASN A 1 243 ? 26.957 -5.543 9.951 1.00 40.64 442 ASN A CA 1
ATOM 1851 C C . ASN A 1 243 ? 28.226 -5.295 10.756 1.00 52.05 442 ASN A C 1
ATOM 1852 O O . ASN A 1 243 ? 28.261 -5.531 11.965 1.00 67.04 442 ASN A O 1
ATOM 1857 N N . ALA A 1 244 ? 29.267 -4.816 10.083 1.00 35.63 443 ALA A N 1
ATOM 1858 C CA . ALA A 1 244 ? 30.540 -4.543 10.739 1.00 44.44 443 ALA A CA 1
ATOM 1859 C C . ALA A 1 244 ? 30.413 -3.383 11.721 1.00 52.68 443 ALA A C 1
ATOM 1860 O O . ALA A 1 244 ? 31.198 -3.265 12.662 1.00 49.32 443 ALA A O 1
ATOM 1862 N N . PHE A 1 245 ? 29.418 -2.530 11.499 1.00 52.81 444 PHE A N 1
ATOM 1863 C CA . PHE A 1 245 ? 29.195 -1.390 12.377 1.00 46.02 444 PHE A CA 1
ATOM 1864 C C . PHE A 1 245 ? 28.339 -1.785 13.575 1.00 46.45 444 PHE A C 1
ATOM 1865 O O . PHE A 1 245 ? 28.458 -1.194 14.647 1.00 48.71 444 PHE A O 1
ATOM 1873 N N . SER A 1 246 ? 27.480 -2.784 13.391 1.00 36.17 445 SER A N 1
ATOM 1874 C CA . SER A 1 246 ? 26.693 -3.325 14.495 1.00 36.45 445 SER A CA 1
ATOM 1875 C C . SER A 1 246 ? 27.610 -3.961 15.531 1.00 38.50 445 SER A C 1
ATOM 1876 O O . SER A 1 246 ? 27.375 -3.859 16.735 1.00 36.44 445 SER A O 1
ATOM 1879 N N . ILE A 1 247 ? 28.657 -4.619 15.046 1.00 35.94 446 ILE A N 1
ATOM 1880 C CA . ILE A 1 247 ? 29.654 -5.235 15.908 1.00 38.40 446 ILE A CA 1
ATOM 1881 C C . ILE A 1 247 ? 30.455 -4.161 16.639 1.00 47.84 446 ILE A C 1
ATOM 1882 O O . ILE A 1 247 ? 30.803 -4.316 17.811 1.00 60.72 446 ILE A O 1
ATOM 1887 N N . PHE A 1 248 ? 30.729 -3.064 15.943 1.00 49.94 447 PHE A N 1
ATOM 1888 C CA . PHE A 1 248 ? 31.476 -1.951 16.518 1.00 45.10 447 PHE A CA 1
ATOM 1889 C C . PHE A 1 248 ? 30.708 -1.287 17.656 1.00 42.68 447 PHE A C 1
ATOM 1890 O O . PHE A 1 248 ? 31.292 -0.918 18.674 1.00 49.04 447 PHE A O 1
ATOM 1898 N N . LEU A 1 249 ? 29.398 -1.144 17.482 1.00 43.03 448 LEU A N 1
ATOM 1899 C CA . LEU A 1 249 ? 28.552 -0.521 18.497 1.00 49.91 448 LEU A CA 1
ATOM 1900 C C . LEU A 1 249 ? 28.487 -1.349 19.776 1.00 59.60 448 LEU A C 1
ATOM 1901 O O . LEU A 1 249 ? 28.209 -0.821 20.854 1.00 58.23 448 LEU A O 1
ATOM 1906 N N . ILE A 1 250 ? 28.738 -2.647 19.651 1.00 52.49 449 ILE A N 1
ATOM 1907 C CA . ILE A 1 250 ? 28.805 -3.522 20.812 1.00 50.59 449 ILE A CA 1
ATOM 1908 C C . ILE A 1 250 ? 30.086 -3.234 21.585 1.00 50.88 449 ILE A C 1
ATOM 1909 O O . ILE A 1 250 ? 30.101 -3.240 22.816 1.00 64.40 449 ILE A O 1
ATOM 1914 N N . LEU A 1 251 ? 31.159 -2.967 20.849 1.00 42.46 450 LEU A N 1
ATOM 1915 C CA . LEU A 1 251 ? 32.444 -2.646 21.452 1.00 38.77 450 LEU A CA 1
ATOM 1916 C C . LEU A 1 251 ? 32.379 -1.325 22.214 1.00 41.14 450 LEU A C 1
ATOM 1917 O O . LEU A 1 251 ? 32.891 -1.219 23.324 1.00 45.00 450 LEU A O 1
ATOM 1922 N N . VAL A 1 252 ? 31.738 -0.322 21.622 1.00 42.41 451 VAL A N 1
ATOM 1923 C CA . VAL A 1 252 ? 31.654 0.994 22.248 1.00 52.87 451 VAL A CA 1
ATOM 1924 C C . VAL A 1 252 ? 30.631 1.013 23.377 1.00 58.84 451 VAL A C 1
ATOM 1925 O O . VAL A 1 252 ? 30.513 2.000 24.100 1.00 68.26 451 VAL A O 1
ATOM 1929 N N . GLU A 1 253 ? 29.887 -0.076 23.525 1.00 47.92 452 GLU A N 1
ATOM 1930 C CA . GLU A 1 253 ? 28.921 -0.178 24.608 1.00 46.35 452 GLU A CA 1
ATOM 1931 C C . GLU A 1 253 ? 29.531 -0.854 25.830 1.00 43.69 452 GLU A C 1
ATOM 1932 O O . GLU A 1 253 ? 29.136 -0.575 26.960 1.00 39.30 452 GLU A O 1
ATOM 1938 N N . TYR A 1 254 ? 30.498 -1.735 25.601 1.00 42.38 453 TYR A N 1
ATOM 1939 C CA . TYR A 1 254 ? 31.127 -2.465 26.696 1.00 40.38 453 TYR A CA 1
ATOM 1940 C C . TYR A 1 254 ? 32.515 -1.932 27.024 1.00 42.58 453 TYR A C 1
ATOM 1941 O O . TYR A 1 254 ? 32.855 -1.760 28.192 1.00 55.17 453 TYR A O 1
ATOM 1950 N N . LEU A 1 255 ? 33.315 -1.671 25.998 1.00 36.16 454 LEU A N 1
ATOM 1951 C CA . LEU A 1 255 ? 34.658 -1.148 26.216 1.00 51.71 454 LEU A CA 1
ATOM 1952 C C . LEU A 1 255 ? 34.621 0.327 26.599 1.00 52.94 454 LEU A C 1
ATOM 1953 O O . LEU A 1 255 ? 35.342 0.758 27.497 1.00 69.31 454 LEU A O 1
ATOM 1958 N N . CYS A 1 256 ? 33.778 1.098 25.920 1.00 40.71 455 CYS A N 1
ATOM 1959 C CA . CYS A 1 256 ? 33.713 2.534 26.159 1.00 38.49 455 CYS A CA 1
ATOM 1960 C C . CYS A 1 256 ? 32.761 2.893 27.295 1.00 48.90 455 CYS A C 1
ATOM 1961 O O . CYS A 1 256 ? 33.198 3.238 28.393 1.00 59.07 455 CYS A O 1
ATOM 1964 N N . VAL A 1 257 ? 31.464 2.805 27.025 1.00 36.40 456 VAL A N 1
ATOM 1965 C CA . VAL A 1 257 ? 30.441 3.215 27.982 1.00 36.91 456 VAL A CA 1
ATOM 1966 C C . VAL A 1 257 ? 30.534 2.479 29.322 1.00 45.29 456 VAL A C 1
ATOM 1967 O O . VAL A 1 257 ? 30.480 3.102 30.381 1.00 41.19 456 VAL A O 1
ATOM 1971 N N . ASP A 1 258 ? 30.690 1.160 29.274 1.00 44.72 457 ASP A N 1
ATOM 1972 C CA . ASP A 1 258 ? 30.612 0.338 30.479 1.00 41.46 457 ASP A CA 1
ATOM 1973 C C . ASP A 1 258 ? 31.926 0.207 31.247 1.00 44.44 457 ASP A C 1
ATOM 1974 O O . ASP A 1 258 ? 31.914 0.066 32.470 1.00 52.32 457 ASP A O 1
ATOM 1979 N N . HIS A 1 259 ? 33.053 0.245 30.544 1.00 43.94 458 HIS A N 1
ATOM 1980 C CA . HIS A 1 259 ? 34.337 0.035 31.208 1.00 52.99 458 HIS A CA 1
ATOM 1981 C C . HIS A 1 259 ? 35.092 1.333 31.482 1.00 56.10 458 HIS A C 1
ATOM 1982 O O . HIS A 1 259 ? 35.283 1.711 32.639 1.00 62.24 458 HIS A O 1
ATOM 1989 N N . ILE A 1 260 ? 35.524 2.010 30.422 1.00 58.05 459 ILE A N 1
ATOM 1990 C CA . ILE A 1 260 ? 36.410 3.158 30.582 1.00 68.11 459 ILE A CA 1
ATOM 1991 C C . ILE A 1 260 ? 35.652 4.443 30.938 1.00 68.68 459 ILE A C 1
ATOM 1992 O O . ILE A 1 260 ? 36.143 5.246 31.731 1.00 73.97 459 ILE A O 1
ATOM 1997 N N . ASP A 1 261 ? 34.458 4.633 30.382 1.00 58.60 460 ASP A N 1
ATOM 1998 C CA . ASP A 1 261 ? 33.666 5.814 30.717 1.00 58.84 460 ASP A CA 1
ATOM 1999 C C . ASP A 1 261 ? 33.176 5.733 32.161 1.00 54.07 460 ASP A C 1
ATOM 2000 O O . ASP A 1 261 ? 32.981 6.753 32.820 1.00 58.10 460 ASP A O 1
ATOM 2005 N N . TYR A 1 262 ? 32.980 4.510 32.644 1.00 54.01 461 TYR A N 1
ATOM 2006 C CA . TYR A 1 262 ? 32.590 4.284 34.030 1.00 54.31 461 TYR A CA 1
ATOM 2007 C C . TYR A 1 262 ? 33.744 4.621 34.970 1.00 55.22 461 TYR A C 1
ATOM 2008 O O . TYR A 1 262 ? 33.538 5.194 36.039 1.00 56.20 461 TYR A O 1
ATOM 2017 N N . ALA A 1 263 ? 34.958 4.265 34.559 1.00 46.19 462 ALA A N 1
ATOM 2018 C CA . ALA A 1 263 ? 36.142 4.496 35.379 1.00 41.43 462 ALA A CA 1
ATOM 2019 C C . ALA A 1 263 ? 36.575 5.958 35.354 1.00 49.79 462 ALA A C 1
ATOM 2020 O O . ALA A 1 263 ? 37.322 6.405 36.225 1.00 66.58 462 ALA A O 1
ATOM 2022 N N . LEU A 1 264 ? 36.110 6.699 34.353 1.00 50.72 463 LEU A N 1
ATOM 2023 C CA . LEU A 1 264 ? 36.429 8.119 34.251 1.00 48.40 463 LEU A CA 1
ATOM 2024 C C . LEU A 1 264 ? 35.557 8.947 35.184 1.00 51.59 463 LEU A C 1
ATOM 2025 O O . LEU A 1 264 ? 36.021 9.923 35.769 1.00 56.03 463 LEU A O 1
ATOM 2030 N N . GLU A 1 265 ? 34.292 8.558 35.316 1.00 45.81 464 GLU A N 1
ATOM 2031 C CA . GLU A 1 265 ? 33.372 9.247 36.216 1.00 53.60 464 GLU A CA 1
ATOM 2032 C C . GLU A 1 265 ? 33.664 8.899 37.675 1.00 59.40 464 GLU A C 1
ATOM 2033 O O . GLU A 1 265 ? 33.569 9.754 38.558 1.00 51.74 464 GLU A O 1
ATOM 2039 N N . ILE A 1 266 ? 34.020 7.643 37.922 1.00 63.52 465 ILE A N 1
ATOM 2040 C CA . ILE A 1 266 ? 34.391 7.204 39.260 1.00 54.34 465 ILE A CA 1
ATOM 2041 C C . ILE A 1 266 ? 35.665 7.923 39.707 1.00 53.12 465 ILE A C 1
ATOM 2042 O O . ILE A 1 266 ? 35.786 8.333 40.862 1.00 68.82 465 ILE A O 1
ATOM 2047 N N . GLY A 1 267 ? 36.602 8.096 38.779 1.00 48.44 466 GLY A N 1
ATOM 2048 C CA . GLY A 1 267 ? 37.854 8.765 39.079 1.00 41.96 466 GLY A CA 1
ATOM 2049 C C . GLY A 1 267 ? 37.701 10.271 39.150 1.00 45.88 466 GLY A C 1
ATOM 2050 O O . GLY A 1 267 ? 38.552 10.963 39.709 1.00 52.03 466 GLY A O 1
ATOM 2051 N N . LEU A 1 268 ? 36.610 10.777 38.583 1.00 36.68 467 LEU A N 1
ATOM 2052 C CA . LEU A 1 268 ? 36.348 12.212 38.551 1.00 46.30 467 LEU A CA 1
ATOM 2053 C C . LEU A 1 268 ? 35.798 12.697 39.888 1.00 68.96 467 LEU A C 1
ATOM 2054 O O . LEU A 1 268 ? 35.830 13.891 40.189 1.00 76.67 467 LEU A O 1
ATOM 2059 N N . SER A 1 269 ? 35.294 11.760 40.686 1.00 67.94 468 SER A N 1
ATOM 2060 C CA . SER A 1 269 ? 34.687 12.085 41.972 1.00 62.42 468 SER A CA 1
ATOM 2061 C C . SER A 1 269 ? 35.684 11.981 43.120 1.00 63.40 468 SER A C 1
ATOM 2062 O O . SER A 1 269 ? 35.366 12.325 44.259 1.00 67.26 468 SER A O 1
ATOM 2065 N N . ALA A 1 270 ? 36.887 11.504 42.821 1.00 62.64 469 ALA A N 1
ATOM 2066 C CA . ALA A 1 270 ? 37.933 11.400 43.831 1.00 48.68 469 ALA A CA 1
ATOM 2067 C C . ALA A 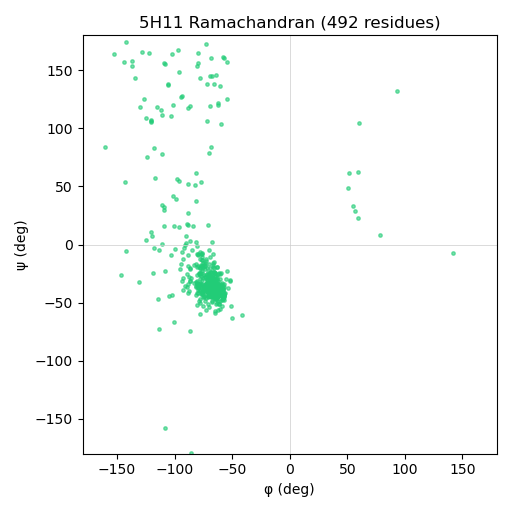1 270 ? 38.895 12.577 43.729 1.00 65.14 469 ALA A C 1
ATOM 2068 O O . ALA A 1 270 ? 40.107 12.418 43.877 1.00 73.79 469 ALA A O 1
ATOM 2070 N N . ILE A 1 271 ? 38.341 13.756 43.463 1.00 65.79 470 ILE A N 1
ATOM 2071 C CA . ILE A 1 271 ? 39.121 14.987 43.410 1.00 70.74 470 ILE A CA 1
ATOM 2072 C C . ILE A 1 271 ? 38.675 15.918 44.540 1.00 74.99 470 ILE A C 1
ATOM 2073 O O . ILE A 1 271 ? 37.517 16.332 44.587 1.00 78.62 470 ILE A O 1
ATOM 2078 N N . PRO A 1 272 ? 39.601 16.245 45.456 1.00 76.09 471 PRO A N 1
ATOM 2079 C CA . PRO A 1 272 ? 39.344 16.980 46.705 1.00 91.07 471 PRO A CA 1
ATOM 2080 C C . PRO A 1 272 ? 38.916 18.443 46.540 1.00 98.18 471 PRO A C 1
ATOM 2081 O O . PRO A 1 272 ? 38.736 19.128 47.547 1.00 100.62 471 PRO A O 1
ATOM 2085 N N . SER A 1 273 ? 38.770 18.907 45.302 1.00 98.74 472 SER A N 1
ATOM 2086 C CA . SER A 1 273 ? 38.262 20.253 45.015 1.00 107.57 472 SER A CA 1
ATOM 2087 C C . SER A 1 273 ? 39.086 21.408 45.621 1.00 102.58 472 SER A C 1
ATOM 2088 O O . SER A 1 273 ? 38.574 22.179 46.439 1.00 98.07 472 SER A O 1
ATOM 2091 N N . ALA A 1 274 ? 40.348 21.518 45.204 1.00 103.08 473 ALA A N 1
ATOM 2092 C CA . ALA A 1 274 ? 41.204 22.672 45.497 1.00 89.91 473 ALA A CA 1
ATOM 2093 C C . ALA A 1 274 ? 41.327 23.008 46.984 1.00 96.56 473 ALA A C 1
ATOM 2094 O O . ALA A 1 274 ? 41.465 24.180 47.339 1.00 92.46 473 ALA A O 1
ATOM 2096 N N . ASP A 1 275 ? 41.287 21.988 47.845 1.00 102.53 474 ASP A N 1
ATOM 2097 C CA . ASP A 1 275 ? 41.405 22.200 49.291 1.00 93.30 474 ASP A CA 1
ATOM 2098 C C . ASP A 1 275 ? 42.747 21.707 49.823 1.00 99.80 474 ASP A C 1
ATOM 2099 O O . ASP A 1 275 ? 43.703 21.577 49.055 1.00 95.78 474 ASP A O 1
ATOM 2104 N N . ALA A 1 276 ? 42.802 21.415 51.124 1.00 106.58 475 ALA A N 1
ATOM 2105 C CA . ALA A 1 276 ? 44.029 20.959 51.776 1.00 107.74 475 ALA A CA 1
ATOM 2106 C C . ALA A 1 276 ? 44.069 19.433 51.892 1.00 104.97 475 ALA A C 1
ATOM 2107 O O . ALA A 1 276 ? 43.062 18.751 51.691 1.00 102.89 475 ALA A O 1
ATOM 2109 N N . LYS A 1 277 ? 45.248 18.916 52.232 1.00 101.82 476 LYS A N 1
ATOM 2110 C CA . LYS A 1 277 ? 45.475 17.492 52.474 1.00 108.83 476 LYS A CA 1
ATOM 2111 C C . LYS A 1 277 ? 44.966 16.628 51.319 1.00 111.00 476 LYS A C 1
ATOM 2112 O O . LYS A 1 277 ? 44.080 15.797 51.518 1.00 114.04 476 LYS A O 1
ATOM 2118 N N . ASN A 1 278 ? 45.520 16.821 50.121 1.00 105.91 477 ASN A N 1
ATOM 2119 C CA . ASN A 1 278 ? 45.072 16.072 48.945 1.00 97.02 477 ASN A CA 1
ATOM 2120 C C . ASN A 1 278 ? 46.098 15.066 48.439 1.00 90.12 477 ASN A C 1
ATOM 2121 O O . ASN A 1 278 ? 47.156 15.441 47.936 1.00 81.21 477 ASN A O 1
ATOM 2126 N N . ALA A 1 279 ? 45.776 13.785 48.587 1.00 95.09 478 ALA A N 1
ATOM 2127 C CA . ALA A 1 279 ? 46.580 12.716 48.012 1.00 91.70 478 ALA A CA 1
ATOM 2128 C C . ALA A 1 279 ? 45.957 12.269 46.696 1.00 90.59 478 ALA A C 1
ATOM 2129 O O . ALA A 1 279 ? 45.628 11.093 46.520 1.00 91.38 478 ALA A O 1
ATOM 2131 N N . ASN A 1 280 ? 45.793 13.220 45.780 1.00 93.40 479 ASN A N 1
ATOM 2132 C CA . ASN A 1 280 ? 45.063 12.977 44.541 1.00 96.09 479 ASN A CA 1
ATOM 2133 C C . ASN A 1 280 ? 45.962 12.741 43.328 1.00 101.88 479 ASN A C 1
ATOM 2134 O O . ASN A 1 280 ? 45.688 13.234 42.232 1.00 98.79 479 ASN A O 1
ATOM 2139 N N . LEU A 1 281 ? 47.031 11.974 43.525 1.00 105.32 480 LEU A N 1
ATOM 2140 C CA . LEU A 1 281 ? 47.858 11.520 42.411 1.00 109.04 480 LEU A CA 1
ATOM 2141 C C . LEU A 1 281 ? 47.037 10.563 41.553 1.00 102.12 480 LEU A C 1
ATOM 2142 O O . LEU A 1 281 ? 47.391 10.260 40.413 1.00 106.10 480 LEU A O 1
ATOM 2147 N N . TYR A 1 282 ? 45.936 10.100 42.139 1.00 91.99 481 TYR A N 1
ATOM 2148 C CA . TYR A 1 282 ? 44.995 9.171 41.527 1.00 86.39 481 TYR A CA 1
ATOM 2149 C C . TYR A 1 282 ? 44.691 9.453 40.052 1.00 80.92 481 TYR A C 1
ATOM 2150 O O . TYR A 1 282 ? 44.955 8.610 39.195 1.00 83.21 481 TYR A O 1
ATOM 2159 N N . PHE A 1 283 ? 44.141 10.625 39.751 1.00 71.95 482 PHE A N 1
ATOM 2160 C CA . PHE A 1 283 ? 43.591 10.855 38.418 1.00 67.64 482 PHE A CA 1
ATOM 2161 C C . PHE A 1 283 ? 44.648 10.946 37.321 1.00 48.36 482 PHE A C 1
ATOM 2162 O O . PHE A 1 283 ? 44.358 10.672 36.158 1.00 56.14 482 PHE A O 1
ATOM 2170 N N . LEU A 1 284 ? 45.869 11.327 37.676 1.00 41.13 483 LEU A N 1
ATOM 2171 C CA . LEU A 1 284 ? 46.930 11.381 36.676 1.00 55.49 483 LEU A CA 1
ATOM 2172 C C . LEU A 1 284 ? 47.280 9.978 36.195 1.00 57.41 483 LEU A C 1
ATOM 2173 O O . LEU A 1 284 ? 47.704 9.789 35.054 1.00 53.70 483 LEU A O 1
ATOM 2178 N N . ASP A 1 285 ? 47.092 8.998 37.071 1.00 60.19 484 ASP A N 1
ATOM 2179 C CA . ASP A 1 285 ? 47.285 7.599 36.713 1.00 65.34 484 ASP A CA 1
ATOM 2180 C C . ASP A 1 285 ? 46.166 7.130 35.786 1.00 53.60 484 ASP A C 1
ATOM 2181 O O . ASP A 1 285 ? 46.367 6.256 34.942 1.00 49.70 484 ASP A O 1
ATOM 2186 N N . VAL A 1 286 ? 44.986 7.720 35.950 1.00 46.79 485 VAL A N 1
ATOM 2187 C CA . VAL A 1 286 ? 43.829 7.382 35.129 1.00 40.52 485 VAL A CA 1
ATOM 2188 C C . VAL A 1 286 ? 44.006 7.911 33.709 1.00 44.11 485 VAL A C 1
ATOM 2189 O O . VAL A 1 286 ? 43.665 7.238 32.734 1.00 53.11 485 VAL A O 1
ATOM 2193 N N . VAL A 1 287 ? 44.551 9.119 33.601 1.00 42.48 486 VAL A N 1
ATOM 2194 C CA . VAL A 1 287 ? 44.818 9.732 32.306 1.00 42.83 486 VAL A CA 1
ATOM 2195 C C . VAL A 1 287 ? 45.816 8.905 31.500 1.00 57.40 486 VAL A C 1
ATOM 2196 O O . VAL A 1 287 ? 45.621 8.676 30.304 1.00 63.93 486 VAL A O 1
ATOM 2200 N N . GLN A 1 288 ? 46.874 8.451 32.166 1.00 50.08 487 GLN A N 1
ATOM 2201 C CA . GLN A 1 288 ? 47.926 7.669 31.519 1.00 51.89 487 GLN A CA 1
ATOM 2202 C C . GLN A 1 288 ? 47.377 6.399 30.882 1.00 55.92 487 GLN A C 1
ATOM 2203 O O . GLN A 1 288 ? 47.611 6.137 29.701 1.00 57.47 487 GLN A O 1
ATOM 2209 N N . GLN A 1 289 ? 46.655 5.611 31.672 1.00 59.68 488 GLN A N 1
ATOM 2210 C CA . GLN A 1 289 ? 46.106 4.350 31.193 1.00 59.38 488 GLN A CA 1
ATOM 2211 C C . GLN A 1 289 ? 45.105 4.573 30.067 1.00 62.45 488 GLN A C 1
ATOM 2212 O O . GLN A 1 289 ? 45.166 3.901 29.041 1.00 71.85 488 GLN A O 1
ATOM 2218 N N . ALA A 1 290 ? 44.203 5.532 30.254 1.00 50.62 489 ALA A N 1
ATOM 2219 C CA . ALA A 1 290 ? 43.171 5.827 29.264 1.00 47.10 489 ALA A CA 1
ATOM 2220 C C . ALA A 1 290 ? 43.764 6.210 27.908 1.00 56.97 489 ALA A C 1
ATOM 2221 O O . ALA A 1 290 ? 43.185 5.909 26.866 1.00 68.29 489 ALA A O 1
ATOM 2223 N N . ASN A 1 291 ? 44.918 6.870 27.924 1.00 50.68 490 ASN A N 1
ATOM 2224 C CA . ASN A 1 291 ? 45.589 7.256 26.687 1.00 44.32 490 ASN A CA 1
ATOM 2225 C C . ASN A 1 291 ? 46.153 6.057 25.934 1.00 53.47 490 ASN A C 1
ATOM 2226 O O . ASN A 1 291 ? 46.092 6.004 24.706 1.00 62.69 490 ASN A O 1
ATOM 2231 N N . THR A 1 292 ? 46.702 5.097 26.672 1.00 57.63 491 THR A N 1
ATOM 2232 C CA . THR A 1 292 ? 47.222 3.879 26.063 1.00 51.77 491 THR A CA 1
ATOM 2233 C C . THR A 1 292 ? 46.071 3.021 25.552 1.00 44.90 491 THR A C 1
ATOM 2234 O O . THR A 1 292 ? 46.196 2.343 24.531 1.00 42.74 491 THR A O 1
ATOM 2238 N N . ILE A 1 293 ? 44.951 3.056 26.270 1.00 43.92 492 ILE A N 1
ATOM 2239 C CA . ILE A 1 293 ? 43.753 2.330 25.863 1.00 34.13 492 ILE A CA 1
ATOM 2240 C C . ILE A 1 293 ? 43.223 2.904 24.554 1.00 45.79 492 ILE A C 1
ATOM 2241 O O . ILE A 1 293 ? 42.785 2.169 23.671 1.00 51.20 492 ILE A O 1
ATOM 2246 N N . PHE A 1 294 ? 43.280 4.227 24.434 1.00 41.97 493 PHE A N 1
ATOM 2247 C CA . PHE A 1 294 ? 42.825 4.918 23.232 1.00 46.08 493 PHE A CA 1
ATOM 2248 C C . PHE A 1 294 ? 43.686 4.562 22.027 1.00 39.78 493 PHE A C 1
ATOM 2249 O O . PHE A 1 294 ? 43.189 4.471 20.907 1.00 37.63 493 PHE A O 1
ATOM 2257 N N . HIS A 1 295 ? 44.979 4.365 22.263 1.00 39.40 494 HIS A N 1
ATOM 2258 C CA . HIS A 1 295 ? 45.904 4.019 21.192 1.00 43.35 494 HIS A CA 1
ATOM 2259 C C . HIS A 1 295 ? 45.678 2.593 20.709 1.00 51.29 494 HIS A C 1
ATOM 2260 O O . HIS A 1 295 ? 45.864 2.297 19.531 1.00 67.76 494 HIS A O 1
ATOM 2267 N N . LEU A 1 296 ? 45.276 1.712 21.620 1.00 51.75 495 LEU A N 1
ATOM 2268 C CA . LEU A 1 296 ? 44.952 0.338 21.252 1.00 46.47 495 LEU A CA 1
ATOM 2269 C C . LEU A 1 296 ? 43.578 0.272 20.601 1.00 55.52 495 LEU A C 1
ATOM 2270 O O . LEU A 1 296 ? 43.301 -0.626 19.805 1.00 71.98 495 LEU A O 1
ATOM 2275 N N . PHE A 1 297 ? 42.726 1.235 20.938 1.00 48.16 496 PHE A N 1
ATOM 2276 C CA . PHE A 1 297 ? 41.357 1.270 20.433 1.00 48.62 496 PHE A CA 1
ATOM 2277 C C . PHE A 1 297 ? 41.293 1.656 18.957 1.00 60.50 496 PHE A C 1
ATOM 2278 O O . PHE A 1 297 ? 40.744 0.916 18.139 1.00 60.72 496 PHE A O 1
ATOM 2286 N N . ASP A 1 298 ? 41.851 2.815 18.619 1.00 62.53 497 ASP A N 1
ATOM 2287 C CA . ASP A 1 298 ? 41.781 3.313 17.249 1.00 66.65 497 ASP A CA 1
ATOM 2288 C C . ASP A 1 298 ? 42.753 2.585 16.322 1.00 62.53 497 ASP A C 1
ATOM 2289 O O . ASP A 1 298 ? 42.659 2.705 15.101 1.00 64.49 497 ASP A O 1
ATOM 2294 N N . LYS A 1 299 ? 43.685 1.834 16.900 1.00 59.96 498 LYS A N 1
ATOM 2295 C CA . LYS A 1 299 ? 44.599 1.029 16.097 1.00 60.07 498 LYS A CA 1
ATOM 2296 C C . LYS A 1 299 ? 43.857 -0.130 15.440 1.00 67.82 498 LYS A C 1
ATOM 2297 O O . LYS A 1 299 ? 44.067 -0.421 14.263 1.00 78.21 498 LYS A O 1
ATOM 2303 N N . GLN A 1 300 ? 42.987 -0.789 16.199 1.00 61.71 499 GLN A N 1
ATOM 2304 C CA . GLN A 1 300 ? 42.185 -1.875 15.649 1.00 58.80 499 GLN A CA 1
ATOM 2305 C C . GLN A 1 300 ? 41.051 -1.304 14.803 1.00 62.20 499 GLN A C 1
ATOM 2306 O O . GLN A 1 300 ? 40.486 -1.995 13.957 1.00 68.75 499 GLN A O 1
ATOM 2312 N N . PHE A 1 301 ? 40.727 -0.035 15.036 1.00 64.22 500 PHE A N 1
ATOM 2313 C CA . PHE A 1 301 ? 39.694 0.648 14.267 1.00 57.83 500 PHE A CA 1
ATOM 2314 C C . PHE A 1 301 ? 40.179 0.958 12.853 1.00 65.56 500 PHE A C 1
ATOM 2315 O O . PHE A 1 301 ? 39.463 0.733 11.878 1.00 69.13 500 PHE A O 1
ATOM 2323 N N . ASN A 1 302 ? 41.398 1.478 12.750 1.00 65.08 501 ASN A N 1
ATOM 2324 C CA . ASN A 1 302 ? 41.970 1.843 11.460 1.00 59.50 501 ASN A CA 1
ATOM 2325 C C . ASN A 1 302 ? 42.408 0.631 10.644 1.00 62.10 501 ASN A C 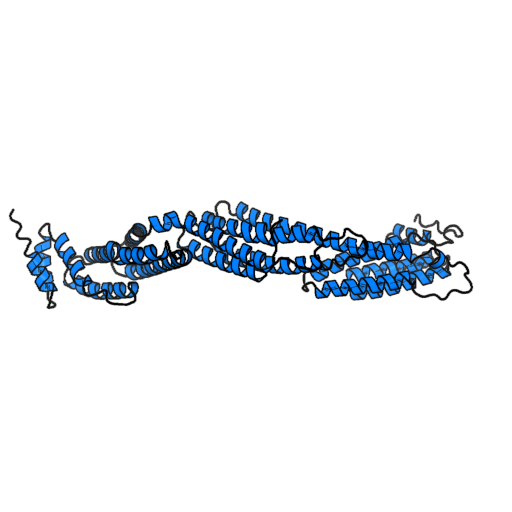1
ATOM 2326 O O . ASN A 1 302 ? 42.215 0.591 9.429 1.00 79.94 501 ASN A O 1
ATOM 2331 N N . ASP A 1 303 ? 42.993 -0.357 11.313 1.00 54.13 502 ASP A N 1
ATOM 2332 C CA . ASP A 1 303 ? 43.551 -1.513 10.620 1.00 58.72 502 ASP A CA 1
ATOM 2333 C C . ASP A 1 303 ? 42.501 -2.556 10.233 1.00 67.80 502 ASP A C 1
ATOM 2334 O O . ASP A 1 303 ? 42.623 -3.203 9.192 1.00 83.02 502 ASP A O 1
ATOM 2339 N N . HIS A 1 304 ? 41.472 -2.717 11.060 1.00 53.99 503 HIS A N 1
ATOM 2340 C CA . HIS A 1 304 ? 40.535 -3.822 10.876 1.00 42.91 503 HIS A CA 1
ATOM 2341 C C . HIS A 1 304 ? 39.109 -3.391 10.513 1.00 48.07 503 HIS A C 1
ATOM 2342 O O . HIS A 1 304 ? 38.507 -3.947 9.593 1.00 61.16 503 HIS A O 1
ATOM 2349 N N . LEU A 1 305 ? 38.568 -2.410 11.227 1.00 41.19 504 LEU A N 1
ATOM 2350 C CA . LEU A 1 305 ? 37.186 -1.986 11.000 1.00 46.95 504 LEU A CA 1
ATOM 2351 C C . LEU A 1 305 ? 37.052 -1.129 9.742 1.00 60.72 504 LEU A C 1
ATOM 2352 O O . LEU A 1 305 ? 36.038 -1.191 9.047 1.00 66.43 504 LEU A O 1
ATOM 2357 N N . MET A 1 306 ? 38.074 -0.329 9.455 1.00 56.25 505 MET A N 1
ATOM 2358 C CA . MET A 1 306 ? 38.045 0.570 8.302 1.00 58.45 505 MET A CA 1
ATOM 2359 C C . MET A 1 306 ? 37.985 -0.151 6.942 1.00 58.69 505 MET A C 1
ATOM 2360 O O . MET A 1 306 ? 37.251 0.290 6.057 1.00 64.26 505 MET A O 1
ATOM 2365 N N . PRO A 1 307 ? 38.753 -1.248 6.758 1.00 59.09 506 PRO A N 1
ATOM 2366 C CA . PRO A 1 307 ? 38.621 -1.946 5.470 1.00 55.90 506 PRO A CA 1
ATOM 2367 C C . PRO A 1 307 ? 37.233 -2.540 5.218 1.00 49.22 506 PRO A C 1
ATOM 2368 O O . PRO A 1 307 ? 36.897 -2.825 4.069 1.00 58.57 506 PRO A O 1
ATOM 2372 N N . LEU A 1 308 ? 36.444 -2.722 6.273 1.00 42.31 507 LEU A N 1
ATOM 2373 C CA . LEU A 1 308 ? 35.121 -3.325 6.139 1.00 40.62 507 LEU A CA 1
ATOM 2374 C C . LEU A 1 308 ? 34.026 -2.271 5.997 1.00 50.18 507 LEU A C 1
ATOM 2375 O O . LEU A 1 308 ? 32.912 -2.575 5.569 1.00 65.08 507 LEU A O 1
ATOM 2380 N N . ILE A 1 309 ? 34.347 -1.033 6.357 1.00 46.35 508 ILE A N 1
ATOM 2381 C CA . ILE A 1 309 ? 33.356 0.039 6.394 1.00 44.71 508 ILE A CA 1
ATOM 2382 C C . ILE A 1 309 ? 33.651 1.099 5.334 1.00 44.59 508 ILE A C 1
ATOM 2383 O O . ILE A 1 309 ? 32.875 2.036 5.147 1.00 48.60 508 ILE A O 1
ATOM 2388 N N . SER A 1 310 ? 34.771 0.938 4.635 1.00 51.79 509 SER A N 1
ATOM 2389 C CA . SER A 1 310 ? 35.206 1.914 3.637 1.00 49.85 509 SER A CA 1
ATOM 2390 C C . SER A 1 310 ? 34.151 2.123 2.551 1.00 55.73 509 SER A C 1
ATOM 2391 O O . SER A 1 310 ? 33.946 3.241 2.076 1.00 47.39 509 SER A O 1
ATOM 2394 N N . SER A 1 311 ? 33.479 1.041 2.172 1.00 63.77 510 SER A N 1
ATOM 2395 C CA . SER A 1 311 ? 32.428 1.101 1.162 1.00 82.13 510 SER A CA 1
ATOM 2396 C C . SER A 1 311 ? 31.042 1.206 1.794 1.00 84.76 510 SER A C 1
ATOM 2397 O O . SER A 1 311 ? 30.162 0.393 1.512 1.00 95.48 510 SER A O 1
ATOM 2400 N N . SER A 1 312 ? 30.851 2.207 2.648 1.00 75.50 511 SER A N 1
ATOM 2401 C CA . SER A 1 312 ? 29.574 2.390 3.329 1.00 73.73 511 SER A CA 1
ATOM 2402 C C . SER A 1 312 ? 28.794 3.560 2.738 1.00 65.66 511 SER A C 1
ATOM 2403 O O . SER A 1 312 ? 29.373 4.607 2.440 1.00 60.40 511 SER A O 1
ATOM 2406 N N . PRO A 1 313 ? 27.475 3.379 2.563 1.00 65.27 512 PRO A N 1
ATOM 2407 C CA . PRO A 1 313 ? 26.585 4.434 2.062 1.00 64.57 512 PRO A CA 1
ATOM 2408 C C . PRO A 1 313 ? 26.644 5.683 2.933 1.00 73.65 512 PRO A C 1
ATOM 2409 O O . PRO A 1 313 ? 26.775 6.794 2.419 1.00 72.40 512 PRO A O 1
ATOM 2413 N N . LYS A 1 314 ? 26.552 5.491 4.245 1.00 79.14 513 LYS A N 1
ATOM 2414 C CA . LYS A 1 314 ? 26.656 6.598 5.185 1.00 88.51 513 LYS A CA 1
ATOM 2415 C C . LYS A 1 314 ? 27.874 6.415 6.084 1.00 84.68 513 LYS A C 1
ATOM 2416 O O . LYS A 1 314 ? 27.759 6.379 7.310 1.00 88.88 513 LYS A O 1
ATOM 2422 N N . LEU A 1 315 ? 29.041 6.296 5.457 1.00 76.25 514 LEU A N 1
ATOM 2423 C CA . LEU A 1 315 ? 30.306 6.180 6.176 1.00 68.37 514 LEU A CA 1
ATOM 2424 C C . LEU A 1 315 ? 30.581 7.445 6.984 1.00 73.66 514 LEU A C 1
ATOM 2425 O O . LEU A 1 315 ? 31.247 7.406 8.020 1.00 64.92 514 LEU A O 1
ATOM 2430 N N . THR A 1 316 ? 30.052 8.563 6.498 1.00 82.88 515 THR A N 1
ATOM 2431 C CA . THR A 1 316 ? 30.232 9.858 7.142 1.00 82.49 515 THR A CA 1
ATOM 2432 C C . THR A 1 316 ? 29.612 9.900 8.538 1.00 79.85 515 THR A C 1
ATOM 2433 O O . THR A 1 316 ? 30.088 10.622 9.415 1.00 70.49 515 THR A O 1
ATOM 2437 N N . GLU A 1 317 ? 28.552 9.125 8.743 1.00 80.61 516 GLU A N 1
ATOM 2438 C CA . GLU A 1 317 ? 27.907 9.061 10.049 1.00 79.37 516 GLU A CA 1
ATOM 2439 C C . GLU A 1 317 ? 28.576 8.009 10.933 1.00 76.07 516 GLU A C 1
ATOM 2440 O O . GLU A 1 317 ? 28.451 8.041 12.158 1.00 83.91 516 GLU A O 1
ATOM 2446 N N . CYS A 1 318 ? 29.284 7.075 10.304 1.00 65.16 517 CYS A N 1
ATOM 2447 C CA . CYS A 1 318 ? 30.016 6.044 11.032 1.00 62.38 517 CYS A CA 1
ATOM 2448 C C . CYS A 1 318 ? 31.259 6.633 11.689 1.00 63.57 517 CYS A C 1
ATOM 2449 O O . CYS A 1 318 ? 31.600 6.292 12.823 1.00 54.25 517 CYS A O 1
ATOM 2452 N N . LEU A 1 319 ? 31.931 7.520 10.962 1.00 65.06 518 LEU A N 1
ATOM 2453 C CA . LEU A 1 319 ? 33.111 8.205 11.476 1.00 59.39 518 LEU A CA 1
ATOM 2454 C C . LEU A 1 319 ? 32.723 9.243 12.518 1.00 57.38 518 LEU A C 1
ATOM 2455 O O . LEU A 1 319 ? 33.514 9.581 13.398 1.00 46.73 518 LEU A O 1
ATOM 2460 N N . HIS A 1 320 ? 31.496 9.741 12.412 1.00 63.79 519 HIS A N 1
ATOM 2461 C CA . HIS A 1 320 ? 31.008 10.770 13.318 1.00 66.36 519 HIS A CA 1
ATOM 2462 C C . HIS A 1 320 ? 30.742 10.208 14.709 1.00 64.57 519 HIS A C 1
ATOM 2463 O O . HIS A 1 320 ? 31.009 10.872 15.708 1.00 70.15 519 HIS A O 1
ATOM 2470 N N . LYS A 1 321 ? 30.215 8.989 14.775 1.00 60.34 520 LYS A N 1
ATOM 2471 C CA . LYS A 1 321 ? 29.924 8.368 16.062 1.00 59.44 520 LYS A CA 1
ATOM 2472 C C . LYS A 1 321 ? 31.204 7.856 16.712 1.00 53.96 520 LYS A C 1
ATOM 2473 O O . LYS A 1 321 ? 31.336 7.871 17.936 1.00 58.55 520 LYS A O 1
ATOM 2479 N N . LYS A 1 322 ? 32.144 7.401 15.889 1.00 48.48 521 LYS A N 1
ATOM 2480 C CA . LYS A 1 322 ? 33.457 7.004 16.384 1.00 52.09 521 LYS A CA 1
ATOM 2481 C C . LYS A 1 322 ? 34.151 8.206 17.005 1.00 54.33 521 LYS A C 1
ATOM 2482 O O . LYS A 1 322 ? 34.743 8.109 18.079 1.00 57.19 521 LYS A O 1
ATOM 2488 N N . LYS A 1 323 ? 34.079 9.339 16.315 1.00 60.58 522 LYS A N 1
ATOM 2489 C CA . LYS A 1 323 ? 34.677 10.568 16.813 1.00 62.78 522 LYS A CA 1
ATOM 2490 C C . LYS A 1 323 ? 33.937 11.050 18.054 1.00 51.06 522 LYS A C 1
ATOM 2491 O O . LYS A 1 323 ? 34.557 11.360 19.064 1.00 43.81 522 LYS A O 1
ATOM 2497 N N . GLU A 1 324 ? 32.609 11.097 17.970 1.00 49.28 523 GLU A N 1
ATOM 2498 C CA . GLU A 1 324 ? 31.772 11.532 19.085 1.00 49.77 523 GLU A CA 1
ATOM 2499 C C . GLU A 1 324 ? 32.121 10.787 20.367 1.00 56.07 523 GLU A C 1
ATOM 2500 O O . GLU A 1 324 ? 32.388 11.404 21.393 1.00 56.38 523 GLU A O 1
ATOM 2506 N N . VAL A 1 325 ? 32.133 9.459 20.289 1.00 56.88 524 VAL A N 1
ATOM 2507 C CA . VAL A 1 325 ? 32.456 8.610 21.432 1.00 48.29 524 VAL A CA 1
ATOM 2508 C C . VAL A 1 325 ? 33.829 8.927 22.023 1.00 45.13 524 VAL A C 1
ATOM 2509 O O . VAL A 1 325 ? 33.981 9.014 23.244 1.00 57.67 524 VAL A O 1
ATOM 2513 N N . ILE A 1 326 ? 34.823 9.114 21.160 1.00 38.29 525 ILE A N 1
ATOM 2514 C CA . ILE A 1 326 ? 36.188 9.346 21.622 1.00 47.03 525 ILE A CA 1
ATOM 2515 C C . ILE A 1 326 ? 36.404 10.796 22.065 1.00 59.79 525 ILE A C 1
ATOM 2516 O O . ILE A 1 326 ? 37.436 11.121 22.649 1.00 71.70 525 ILE A O 1
ATOM 2521 N N . GLU A 1 327 ? 35.430 11.663 21.797 1.00 65.56 526 GLU A N 1
ATOM 2522 C CA . GLU A 1 327 ? 35.503 13.044 22.268 1.00 64.56 526 GLU A CA 1
ATOM 2523 C C . GLU A 1 327 ? 34.789 13.207 23.608 1.00 52.00 526 GLU A C 1
ATOM 2524 O O . GLU A 1 327 ? 35.175 14.045 24.420 1.00 54.92 526 GLU A O 1
ATOM 2530 N N . GLN A 1 328 ? 33.747 12.408 23.828 1.00 51.17 527 GLN A N 1
ATOM 2531 C CA . GLN A 1 328 ? 33.002 12.437 25.086 1.00 63.79 527 GLN A CA 1
ATOM 2532 C C . GLN A 1 328 ? 33.929 12.178 26.265 1.00 54.53 527 GLN A C 1
ATOM 2533 O O . GLN A 1 328 ? 33.835 12.831 27.303 1.00 56.07 527 GLN A O 1
ATOM 2539 N N . MET A 1 329 ? 34.827 11.217 26.087 1.00 48.46 528 MET A N 1
ATOM 2540 C CA . MET A 1 329 ? 35.763 10.831 27.131 1.00 42.93 528 MET A CA 1
ATOM 2541 C C . MET A 1 329 ? 37.032 11.673 27.057 1.00 59.89 528 MET A C 1
ATOM 2542 O O . MET A 1 329 ? 37.796 11.746 28.019 1.00 66.87 528 MET A O 1
ATOM 2547 N N . GLU A 1 330 ? 37.250 12.308 25.910 1.00 61.44 529 GLU A N 1
ATOM 2548 C CA . GLU A 1 330 ? 38.380 13.215 25.743 1.00 62.51 529 GLU A CA 1
ATOM 2549 C C . GLU A 1 330 ? 38.159 14.464 26.589 1.00 55.40 529 GLU A C 1
ATOM 2550 O O . GLU A 1 330 ? 39.094 15.009 27.175 1.00 56.28 529 GLU A O 1
ATOM 2556 N N . VAL A 1 331 ? 36.906 14.906 26.643 1.00 52.01 530 VAL A N 1
ATOM 2557 C CA . VAL A 1 331 ? 36.516 16.063 27.438 1.00 43.16 530 VAL A CA 1
ATOM 2558 C C . VAL A 1 331 ? 36.635 15.774 28.933 1.00 53.25 530 VAL A C 1
ATOM 2559 O O . VAL A 1 331 ? 37.140 16.600 29.696 1.00 57.88 530 VAL A O 1
ATOM 2563 N N . LYS A 1 332 ? 36.172 14.596 29.342 1.00 49.20 531 LYS A N 1
ATOM 2564 C CA . LYS A 1 332 ? 36.214 14.196 30.745 1.00 42.02 531 LYS A CA 1
ATOM 2565 C C . LYS A 1 332 ? 37.643 14.163 31.277 1.00 52.29 531 LYS A C 1
ATOM 2566 O O . LYS A 1 332 ? 37.894 14.523 32.427 1.00 63.48 531 LYS A O 1
ATOM 2572 N N . LEU A 1 333 ? 38.575 13.732 30.433 1.00 50.84 532 LEU A N 1
ATOM 2573 C CA . LEU A 1 333 ? 39.988 13.725 30.795 1.00 47.29 532 LEU A CA 1
ATOM 2574 C C . LEU A 1 333 ? 40.518 15.148 30.940 1.00 51.50 532 LEU A C 1
ATOM 2575 O O . LEU A 1 333 ? 41.429 15.406 31.725 1.00 44.85 532 LEU A O 1
ATOM 2580 N N . ASP A 1 334 ? 39.939 16.067 30.173 1.00 61.26 533 ASP A N 1
ATOM 2581 C CA . ASP A 1 334 ? 40.341 17.467 30.221 1.00 62.51 533 ASP A CA 1
ATOM 2582 C C . ASP A 1 334 ? 39.729 18.173 31.425 1.00 55.78 533 ASP A C 1
ATOM 2583 O O . ASP A 1 334 ? 40.272 19.161 31.918 1.00 55.66 533 ASP A O 1
ATOM 2588 N N . THR A 1 335 ? 38.597 17.660 31.896 1.00 48.56 534 THR A N 1
ATOM 2589 C CA . THR A 1 335 ? 37.961 18.192 33.096 1.00 40.93 534 THR A CA 1
ATOM 2590 C C . THR A 1 335 ? 38.723 17.725 34.331 1.00 49.96 534 THR A C 1
ATOM 2591 O O . THR A 1 335 ? 38.893 18.474 35.293 1.00 61.83 534 THR A O 1
ATOM 2595 N N . GLY A 1 336 ? 39.192 16.483 34.289 1.00 62.99 535 GLY A N 1
ATOM 2596 C CA . GLY A 1 336 ? 39.919 15.903 35.401 1.00 34.36 535 GLY A CA 1
ATOM 2597 C C . GLY A 1 336 ? 41.323 16.455 35.562 1.00 57.17 535 GLY A C 1
ATOM 2598 O O . GLY A 1 336 ? 41.798 16.634 36.684 1.00 65.06 535 GLY A O 1
ATOM 2599 N N . ILE A 1 337 ? 41.993 16.719 34.444 1.00 57.55 536 ILE A N 1
ATOM 2600 C CA . ILE A 1 337 ? 43.333 17.297 34.485 1.00 56.07 536 ILE A CA 1
ATOM 2601 C C . ILE A 1 337 ? 43.250 18.740 34.975 1.00 63.20 536 ILE A C 1
ATOM 2602 O O . ILE A 1 337 ? 44.190 19.255 35.578 1.00 75.01 536 ILE A O 1
ATOM 2607 N N . ASP A 1 338 ? 42.108 19.378 34.738 1.00 58.99 537 ASP A N 1
ATOM 2608 C CA . ASP A 1 338 ? 41.896 20.754 35.168 1.00 54.99 537 ASP A CA 1
ATOM 2609 C C . ASP A 1 338 ? 41.611 20.829 36.667 1.00 55.50 537 ASP A C 1
ATOM 2610 O O . ASP A 1 338 ? 42.128 21.703 37.360 1.00 61.83 537 ASP A O 1
ATOM 2615 N N . ARG A 1 339 ? 40.789 19.907 37.162 1.00 43.30 538 ARG A N 1
ATOM 2616 C CA . ARG A 1 339 ? 40.451 19.863 38.582 1.00 40.42 538 ARG A CA 1
ATOM 2617 C C . ARG A 1 339 ? 41.644 19.4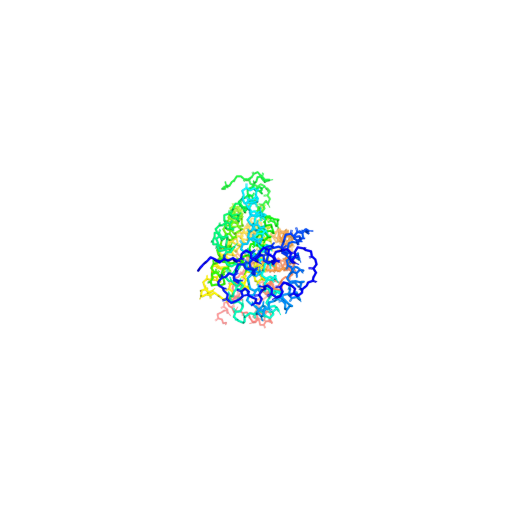48 39.436 1.00 42.92 538 ARG A C 1
ATOM 2618 O O . ARG A 1 339 ? 41.755 19.841 40.594 1.00 56.02 538 ARG A O 1
ATOM 2626 N N . THR A 1 340 ? 42.531 18.646 38.861 1.00 49.63 539 THR A N 1
ATOM 2627 C CA . THR A 1 340 ? 43.717 18.197 39.576 1.00 43.78 539 THR A CA 1
ATOM 2628 C C . THR A 1 340 ? 44.749 19.321 39.639 1.00 41.73 539 THR A C 1
ATOM 2629 O O . THR A 1 340 ? 45.517 19.421 40.596 1.00 45.17 539 THR A O 1
ATOM 2633 N N . LEU A 1 341 ? 44.750 20.176 38.621 1.00 46.85 540 LEU A N 1
ATOM 2634 C CA . LEU A 1 341 ? 45.719 21.266 38.539 1.00 45.12 540 LEU A CA 1
ATOM 2635 C C . LEU A 1 341 ? 45.404 22.409 39.504 1.00 41.76 540 LEU A C 1
ATOM 2636 O O . LEU A 1 341 ? 46.303 22.925 40.166 1.00 44.99 540 LEU A O 1
ATOM 2641 N N . ASN A 1 342 ? 44.138 22.808 39.589 1.00 36.11 541 ASN A N 1
ATOM 2642 C CA . ASN A 1 342 ? 43.772 23.888 40.498 1.00 41.08 541 ASN A CA 1
ATOM 2643 C C . ASN A 1 342 ? 43.680 23.397 41.943 1.00 45.86 541 ASN A C 1
ATOM 2644 O O . ASN A 1 342 ? 43.501 24.190 42.867 1.00 53.84 541 ASN A O 1
ATOM 2649 N N . CYS A 1 343 ? 43.800 22.086 42.128 1.00 49.85 542 CYS A N 1
ATOM 2650 C CA . CYS A 1 343 ? 44.004 21.521 43.457 1.00 34.28 542 CYS A CA 1
ATOM 2651 C C . CYS A 1 343 ? 45.433 21.804 43.889 1.00 48.56 542 CYS A C 1
ATOM 2652 O O . CYS A 1 343 ? 45.703 22.065 45.060 1.00 52.09 542 CYS A O 1
ATOM 2655 N N . MET A 1 344 ? 46.346 21.753 42.924 1.00 42.45 543 MET A N 1
ATOM 2656 C CA . MET A 1 344 ? 47.749 22.048 43.174 1.00 45.49 543 MET A CA 1
ATOM 2657 C C . MET A 1 344 ? 47.957 23.547 43.340 1.00 46.63 543 MET A C 1
ATOM 2658 O O . MET A 1 344 ? 48.650 23.985 44.256 1.00 53.45 543 MET A O 1
ATOM 2663 N N . ILE A 1 345 ? 47.350 24.329 42.452 1.00 44.73 544 ILE A N 1
ATOM 2664 C CA . ILE A 1 345 ? 47.416 25.783 42.545 1.00 40.60 544 ILE A CA 1
ATOM 2665 C C . ILE A 1 345 ? 46.778 26.253 43.849 1.00 42.53 544 ILE A C 1
ATOM 2666 O O . ILE A 1 345 ? 47.234 27.218 44.463 1.00 53.85 544 ILE A O 1
ATOM 2671 N N . GLY A 1 346 ? 45.726 25.556 44.268 1.00 39.69 545 GLY A N 1
ATOM 2672 C CA . GLY A 1 346 ? 45.034 25.875 45.505 1.00 38.39 545 GLY A CA 1
ATOM 2673 C C . GLY A 1 346 ? 45.918 25.737 46.729 1.00 45.52 545 GLY A C 1
ATOM 2674 O O . GLY A 1 346 ? 45.810 26.517 47.677 1.00 43.59 545 GLY A O 1
ATOM 2675 N N . GLN A 1 347 ? 46.802 24.744 46.708 1.00 40.20 546 GLN A N 1
ATOM 2676 C CA . GLN A 1 347 ? 47.707 24.503 47.825 1.00 43.34 546 GLN A CA 1
ATOM 2677 C C . GLN A 1 347 ? 48.902 25.450 47.810 1.00 41.13 546 GLN A C 1
ATOM 2678 O O . GLN A 1 347 ? 49.385 25.859 48.864 1.00 51.03 546 GLN A O 1
ATOM 2684 N N . MET A 1 348 ? 49.379 25.795 46.619 1.00 41.07 547 MET A N 1
ATOM 2685 C CA . MET A 1 348 ? 50.476 26.746 46.500 1.00 34.26 547 MET A CA 1
ATOM 2686 C C . MET A 1 348 ? 49.998 28.134 46.904 1.00 36.53 547 MET A C 1
ATOM 2687 O O . MET A 1 348 ? 50.775 28.954 47.391 1.00 41.61 547 MET A O 1
ATOM 2692 N N . LYS A 1 349 ? 48.710 28.390 46.699 1.00 34.13 548 LYS A N 1
ATOM 2693 C CA . LYS A 1 349 ? 48.109 29.652 47.105 1.00 37.96 548 LYS A CA 1
ATOM 2694 C C . LYS A 1 349 ? 47.964 29.682 48.624 1.00 46.34 548 LYS A C 1
ATOM 2695 O O . LYS A 1 349 ? 48.147 30.722 49.256 1.00 47.67 548 LYS A O 1
ATOM 2701 N N . TYR A 1 350 ? 47.643 28.529 49.201 1.00 42.59 549 TYR A N 1
ATOM 2702 C CA . TYR A 1 350 ? 47.489 28.400 50.646 1.00 43.98 549 TYR A CA 1
ATOM 2703 C C . TYR A 1 350 ? 48.808 28.642 51.371 1.00 33.99 549 TYR A C 1
ATOM 2704 O O . TYR A 1 350 ? 48.839 29.268 52.430 1.00 34.18 549 TYR A O 1
ATOM 2713 N N . ILE A 1 351 ? 49.892 28.134 50.797 1.00 33.66 550 ILE A N 1
ATOM 2714 C CA . ILE A 1 351 ? 51.223 28.336 51.353 1.00 33.49 550 ILE A CA 1
ATOM 2715 C C . ILE A 1 351 ? 51.584 29.814 51.327 1.00 33.16 550 ILE A C 1
ATOM 2716 O O . ILE A 1 351 ? 52.120 30.351 52.293 1.00 72.00 550 ILE A O 1
ATOM 2721 N N . LEU A 1 352 ? 51.272 30.468 50.213 1.00 50.48 551 LEU A N 1
ATOM 2722 C CA . LEU A 1 352 ? 51.616 31.872 50.026 1.00 48.14 551 LEU A CA 1
ATOM 2723 C C . LEU A 1 352 ? 50.870 32.793 50.989 1.00 47.36 551 LEU A C 1
ATOM 2724 O O . LEU A 1 352 ? 51.468 33.691 51.573 1.00 53.24 551 LEU A O 1
ATOM 2729 N N . THR A 1 353 ? 49.571 32.574 51.162 1.00 34.50 552 THR A N 1
ATOM 2730 C CA . THR A 1 353 ? 48.778 33.466 52.001 1.00 36.15 552 THR A CA 1
ATOM 2731 C C . THR 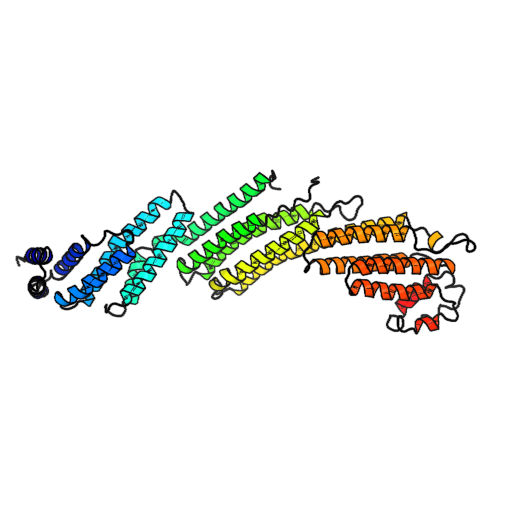A 1 353 ? 49.140 33.355 53.481 1.00 41.14 552 THR A C 1
ATOM 2732 O O . THR A 1 353 ? 49.117 34.350 54.202 1.00 43.76 552 THR A O 1
ATOM 2736 N N . THR A 1 354 ? 49.482 32.151 53.929 1.00 49.65 553 THR A N 1
ATOM 2737 C CA . THR A 1 354 ? 49.723 31.917 55.351 1.00 34.35 553 THR A CA 1
ATOM 2738 C C . THR A 1 354 ? 51.184 32.080 55.759 1.00 62.83 553 THR A C 1
ATOM 2739 O O . THR A 1 354 ? 51.489 32.142 56.950 1.00 75.37 553 THR A O 1
ATOM 2743 N N . GLU A 1 355 ? 52.087 32.149 54.785 1.00 33.55 554 GLU A N 1
ATOM 2744 C CA . GLU A 1 355 ? 53.513 32.201 55.101 1.00 36.45 554 GLU A CA 1
ATOM 2745 C C . GLU A 1 355 ? 54.238 33.398 54.487 1.00 36.31 554 GLU A C 1
ATOM 2746 O O . GLU A 1 355 ? 55.455 33.527 54.621 1.00 44.96 554 GLU A O 1
ATOM 2752 N N . GLN A 1 356 ? 53.495 34.271 53.818 1.00 36.81 555 GLN A N 1
ATOM 2753 C CA . GLN A 1 356 ? 54.075 35.482 53.248 1.00 32.24 555 GLN A CA 1
ATOM 2754 C C . GLN A 1 356 ? 53.395 36.708 53.841 1.00 44.86 555 GLN A C 1
ATOM 2755 O O . GLN A 1 356 ? 52.255 37.023 53.496 1.00 42.87 555 GLN A O 1
ATOM 2761 N N . LYS A 1 357 ? 54.092 37.392 54.743 1.00 36.63 556 LYS A N 1
ATOM 2762 C CA . LYS A 1 357 ? 53.531 38.568 55.397 1.00 50.99 556 LYS A CA 1
ATOM 2763 C C . LYS A 1 357 ? 54.096 39.855 54.800 1.00 43.27 556 LYS A C 1
ATOM 2764 O O . LYS A 1 357 ? 55.107 39.831 54.098 1.00 35.60 556 LYS A O 1
ATOM 2770 N N . LYS A 1 358 ? 53.431 40.971 55.085 1.00 56.20 557 LYS A N 1
ATOM 2771 C CA . LYS A 1 358 ? 53.810 42.272 54.539 1.00 31.85 557 LYS A CA 1
ATOM 2772 C C . LYS A 1 358 ? 55.253 42.650 54.865 1.00 31.52 557 LYS A C 1
ATOM 2773 O O . LYS A 1 358 ? 55.929 43.294 54.065 1.00 54.09 557 LYS A O 1
ATOM 2779 N N . THR A 1 359 ? 55.719 42.241 56.040 1.00 44.62 558 THR A N 1
ATOM 2780 C CA . THR A 1 359 ? 57.036 42.635 56.529 1.00 46.05 558 THR A CA 1
ATOM 2781 C C . THR A 1 359 ? 58.178 41.992 55.744 1.00 33.65 558 THR A C 1
ATOM 2782 O O . THR A 1 359 ? 59.348 42.286 55.987 1.00 32.08 558 THR A O 1
ATOM 2786 N N . ASP A 1 360 ? 57.838 41.115 54.806 1.00 37.18 559 ASP A N 1
ATOM 2787 C CA . ASP A 1 360 ? 58.842 40.473 53.968 1.00 36.78 559 ASP A CA 1
ATOM 2788 C C . ASP A 1 360 ? 59.396 41.441 52.927 1.00 36.72 559 ASP A C 1
ATOM 2789 O O . ASP A 1 360 ? 60.610 41.563 52.771 1.00 33.11 559 ASP A O 1
ATOM 2794 N N . PHE A 1 361 ? 58.504 42.130 52.221 1.00 38.80 560 PHE A N 1
ATOM 2795 C CA . PHE A 1 361 ? 58.914 43.063 51.176 1.00 43.27 560 PHE A CA 1
ATOM 2796 C C . PHE A 1 361 ? 58.807 44.503 51.657 1.00 42.38 560 PHE A C 1
ATOM 2797 O O . PHE A 1 361 ? 59.262 45.432 50.990 1.00 53.76 560 PHE A O 1
ATOM 2805 N N . LYS A 1 362 ? 58.195 44.674 52.821 1.00 51.67 561 LYS A N 1
ATOM 2806 C CA . LYS A 1 362 ? 58.167 45.962 53.501 1.00 55.47 561 LYS A CA 1
ATOM 2807 C C . LYS A 1 362 ? 58.747 45.766 54.900 1.00 55.05 561 LYS A C 1
ATOM 2808 O O . LYS A 1 362 ? 58.007 45.720 55.883 1.00 58.48 561 LYS A O 1
ATOM 2814 N N . PRO A 1 363 ? 60.081 45.629 54.989 1.00 50.69 562 PRO A N 1
ATOM 2815 C CA . PRO A 1 363 ? 60.749 45.294 56.251 1.00 49.39 562 PRO A CA 1
ATOM 2816 C C . PRO A 1 363 ? 60.509 46.333 57.342 1.00 66.97 562 PRO A C 1
ATOM 2817 O O . PRO A 1 363 ? 60.566 47.534 57.075 1.00 64.01 562 PRO A O 1
ATOM 2821 N N . GLU A 1 364 ? 60.233 45.858 58.554 1.00 73.24 563 GLU A N 1
ATOM 2822 C CA . GLU A 1 364 ? 59.964 46.728 59.695 1.00 66.96 563 GLU A CA 1
ATOM 2823 C C . GLU A 1 364 ? 61.154 47.636 59.993 1.00 73.09 563 GLU A C 1
ATOM 2824 O O . GLU A 1 364 ? 60.985 48.825 60.264 1.00 72.15 563 GLU A O 1
ATOM 2830 N N . ASP A 1 365 ? 62.355 47.071 59.931 1.00 87.29 564 ASP A N 1
ATOM 2831 C CA . ASP A 1 365 ? 63.576 47.838 60.141 1.00 97.51 564 ASP A CA 1
ATOM 2832 C C . ASP A 1 365 ? 64.526 47.674 58.959 1.00 96.01 564 ASP A C 1
ATOM 2833 O O . ASP A 1 365 ? 65.115 46.611 58.762 1.00 91.96 564 ASP A O 1
ATOM 2838 N N . GLU A 1 366 ? 64.661 48.741 58.178 1.00 102.20 565 GLU A N 1
ATOM 2839 C CA . GLU A 1 366 ? 65.523 48.764 56.999 1.00 111.21 565 GLU A CA 1
ATOM 2840 C C . GLU A 1 366 ? 66.968 48.379 57.325 1.00 119.44 565 GLU A C 1
ATOM 2841 O O . GLU A 1 366 ? 67.674 47.803 56.493 1.00 117.22 565 GLU A O 1
ATOM 2847 N N . ASN A 1 367 ? 67.385 48.678 58.550 1.00 118.39 566 ASN A N 1
ATOM 2848 C CA . ASN A 1 367 ? 68.772 48.512 58.975 1.00 124.46 566 ASN A CA 1
ATOM 2849 C C . ASN A 1 367 ? 69.302 47.078 58.955 1.00 118.63 566 ASN A C 1
ATOM 2850 O O . ASN A 1 367 ? 70.312 46.794 58.309 1.00 122.07 566 ASN A O 1
ATOM 2855 N N . ASN A 1 368 ? 68.631 46.179 59.668 1.00 108.65 567 ASN A N 1
ATOM 2856 C CA . ASN A 1 368 ? 69.132 44.818 59.833 1.00 98.29 567 ASN A CA 1
ATOM 2857 C C . ASN A 1 368 ? 68.293 43.763 59.113 1.00 95.68 567 ASN A C 1
ATOM 2858 O O . ASN A 1 368 ? 67.503 43.052 59.735 1.00 91.52 567 ASN A O 1
ATOM 2863 N N . VAL A 1 369 ? 68.478 43.661 57.799 1.00 94.25 568 VAL A N 1
ATOM 2864 C CA . VAL A 1 369 ? 67.753 42.682 56.992 1.00 92.94 568 VAL A CA 1
ATOM 2865 C C . VAL A 1 369 ? 68.686 41.872 56.095 1.00 85.55 568 VAL A C 1
ATOM 2866 O O . VAL A 1 369 ? 69.363 42.425 55.227 1.00 82.08 568 VAL A O 1
ATOM 2870 N N . MET A 1 370 ? 68.719 40.561 56.315 1.00 80.96 569 MET A N 1
ATOM 2871 C CA . MET A 1 370 ? 69.466 39.656 55.450 1.00 65.55 569 MET A CA 1
ATOM 2872 C C . MET A 1 370 ? 68.587 39.240 54.285 1.00 58.12 569 MET A C 1
ATOM 2873 O O . MET A 1 370 ? 67.530 38.641 54.485 1.00 59.88 569 MET A O 1
ATOM 2878 N N . ILE A 1 371 ? 69.010 39.559 53.067 1.00 49.65 570 ILE A N 1
ATOM 2879 C CA . ILE A 1 371 ? 68.172 39.268 51.913 1.00 54.35 570 ILE A CA 1
ATOM 2880 C C . ILE A 1 371 ? 68.428 37.864 51.350 1.00 58.74 570 ILE A C 1
ATOM 2881 O O . ILE A 1 371 ? 69.533 37.516 50.928 1.00 31.40 570 ILE A O 1
ATOM 2886 N N . GLN A 1 372 ? 67.378 37.053 51.402 1.00 46.89 571 GLN A N 1
ATOM 2887 C CA . GLN A 1 372 ? 67.340 35.731 50.794 1.00 36.66 571 GLN A CA 1
ATOM 2888 C C . GLN A 1 372 ? 65.936 35.550 50.246 1.00 38.23 571 GLN A C 1
ATOM 2889 O O . GLN A 1 372 ? 65.077 36.399 50.470 1.00 50.16 571 GLN A O 1
ATOM 2895 N N . TYR A 1 373 ? 65.680 34.459 49.537 1.00 40.85 572 TYR A N 1
ATOM 2896 C CA . TYR A 1 373 ? 64.308 34.197 49.134 1.00 40.21 572 TYR A CA 1
ATOM 2897 C C . TYR A 1 373 ? 63.508 33.787 50.368 1.00 47.21 572 TYR A C 1
ATOM 2898 O O . TYR A 1 373 ? 63.994 33.035 51.212 1.00 44.53 572 TYR A O 1
ATOM 2907 N N . THR A 1 374 ? 62.289 34.310 50.470 1.00 40.95 573 THR A N 1
ATOM 2908 C CA . THR A 1 374 ? 61.430 34.099 51.631 1.00 42.41 573 THR A CA 1
ATOM 2909 C C . THR A 1 374 ? 61.184 32.620 51.910 1.00 45.89 573 THR A C 1
ATOM 2910 O O . THR A 1 374 ? 61.377 31.777 51.036 1.00 54.15 573 THR A O 1
ATOM 2914 N N . THR A 1 375 ? 60.762 32.309 53.132 1.00 39.81 574 THR A N 1
ATOM 2915 C CA . THR A 1 375 ? 60.384 30.946 53.477 1.00 38.34 574 THR A CA 1
ATOM 2916 C C . THR A 1 375 ? 59.123 30.545 52.720 1.00 40.72 574 THR A C 1
ATOM 2917 O O . THR A 1 375 ? 58.893 29.362 52.467 1.00 42.62 574 THR A O 1
ATOM 2921 N N . ALA A 1 376 ? 58.312 31.536 52.357 1.00 32.19 575 ALA A N 1
ATOM 2922 C CA . ALA A 1 376 ? 57.137 31.295 51.524 1.00 39.50 575 ALA A CA 1
ATOM 2923 C C . ALA A 1 376 ? 57.564 30.791 50.150 1.00 38.32 575 ALA A C 1
ATOM 2924 O O . ALA A 1 376 ? 56.908 29.938 49.558 1.00 32.07 575 ALA A O 1
ATOM 2926 N N . CYS A 1 377 ? 58.677 31.325 49.658 1.00 31.74 576 CYS A N 1
ATOM 2927 C CA . CYS A 1 377 ? 59.230 30.928 48.371 1.00 31.62 576 CYS A CA 1
ATOM 2928 C C . CYS A 1 377 ? 59.747 29.491 48.392 1.00 53.19 576 CYS A C 1
ATOM 2929 O O . CYS A 1 377 ? 59.420 28.695 47.512 1.00 62.15 576 CYS A O 1
ATOM 2932 N N . SER A 1 378 ? 60.551 29.163 49.399 1.00 46.18 577 SER A N 1
ATOM 2933 C CA . SER A 1 378 ? 61.134 27.829 49.512 1.00 40.15 577 SER A CA 1
ATOM 2934 C C . SER A 1 378 ? 60.073 26.770 49.782 1.00 40.47 577 SER A C 1
ATOM 2935 O O . SER A 1 378 ? 60.181 25.639 49.310 1.00 32.93 577 SER A O 1
ATOM 2938 N N . LYS A 1 379 ? 59.050 27.143 50.544 1.00 32.78 578 LYS A N 1
ATOM 2939 C CA . LYS A 1 379 ? 57.954 26.234 50.855 1.00 33.09 578 LYS A CA 1
ATOM 2940 C C . LYS A 1 379 ? 57.169 25.890 49.596 1.00 43.29 578 LYS A C 1
ATOM 2941 O O . LYS A 1 379 ? 56.659 24.780 49.455 1.00 43.70 578 LYS A O 1
ATOM 2947 N N . VAL A 1 380 ? 57.074 26.853 48.685 1.00 45.57 579 VAL A N 1
ATOM 2948 C CA . VAL A 1 380 ? 56.377 26.646 47.423 1.00 40.47 579 VAL A CA 1
ATOM 2949 C C . VAL A 1 380 ? 57.233 25.845 46.447 1.00 40.36 579 VAL A C 1
ATOM 2950 O O . VAL A 1 380 ? 56.774 24.853 45.884 1.00 46.39 579 VAL A O 1
ATOM 2954 N N . CYS A 1 381 ? 58.479 26.273 46.260 1.00 32.22 580 CYS A N 1
ATOM 2955 C CA . CYS A 1 381 ? 59.397 25.597 45.346 1.00 32.26 580 CYS A CA 1
ATOM 2956 C C . CYS A 1 381 ? 59.592 24.132 45.719 1.00 63.06 580 CYS A C 1
ATOM 2957 O O . CYS A 1 381 ? 59.670 23.267 44.845 1.00 64.64 580 CYS A O 1
ATOM 2960 N N . ALA A 1 382 ? 59.671 23.860 47.018 1.00 43.69 581 ALA A N 1
ATOM 2961 C CA . ALA A 1 382 ? 59.784 22.492 47.506 1.00 40.82 581 ALA A CA 1
ATOM 2962 C C . ALA A 1 382 ? 58.528 21.703 47.168 1.00 34.81 581 ALA A C 1
ATOM 2963 O O . ALA A 1 382 ? 58.596 20.523 46.827 1.00 40.60 581 ALA A O 1
ATOM 2965 N N . TYR A 1 383 ? 57.380 22.367 47.263 1.00 33.27 582 TYR A N 1
ATOM 2966 C CA . TYR A 1 383 ? 56.104 21.736 46.955 1.00 33.36 582 TYR A CA 1
ATOM 2967 C C . TYR A 1 383 ? 55.950 21.496 45.458 1.00 48.31 582 TYR A C 1
ATOM 2968 O O . TYR A 1 383 ? 55.505 20.428 45.038 1.00 44.45 582 TYR A O 1
ATOM 2977 N N . VAL A 1 384 ? 56.315 22.496 44.661 1.00 46.23 583 VAL A N 1
ATOM 2978 C CA . VAL A 1 384 ? 56.220 22.399 43.207 1.00 49.19 583 VAL A CA 1
ATOM 2979 C C . VAL A 1 384 ? 57.053 21.238 42.678 1.00 46.88 583 VAL A C 1
ATOM 2980 O O . VAL A 1 384 ? 56.576 20.436 41.876 1.00 56.37 583 VAL A O 1
ATOM 2984 N N . GLY A 1 385 ? 58.295 21.151 43.140 1.00 44.55 584 GLY A N 1
ATOM 2985 C CA . GLY A 1 385 ? 59.191 20.089 42.721 1.00 52.45 584 GLY A CA 1
ATOM 2986 C C . GLY A 1 385 ? 58.687 18.710 43.107 1.00 59.86 584 GLY A C 1
ATOM 2987 O O . GLY A 1 385 ? 58.898 17.740 42.380 1.00 60.90 584 GLY A O 1
ATOM 2988 N N . LYS A 1 386 ? 58.017 18.625 44.252 1.00 60.06 585 LYS A N 1
ATOM 2989 C CA . LYS A 1 386 ? 57.501 17.351 44.741 1.00 55.58 585 LYS A CA 1
ATOM 2990 C C . LYS A 1 386 ? 56.334 16.869 43.884 1.00 50.29 585 LYS A C 1
ATOM 2991 O O . LYS A 1 386 ? 56.080 15.669 43.783 1.00 49.62 585 LYS A O 1
ATOM 2997 N N . GLN A 1 387 ? 55.628 17.812 43.269 1.00 45.78 586 GLN A N 1
ATOM 2998 C CA . GLN A 1 387 ? 54.485 17.488 42.424 1.00 45.81 586 GLN A CA 1
ATOM 2999 C C . GLN A 1 387 ? 54.922 17.210 40.990 1.00 55.20 586 GLN A C 1
ATOM 3000 O O . GLN A 1 387 ? 54.393 16.307 40.342 1.00 63.55 586 GLN A O 1
ATOM 3006 N N . VAL A 1 388 ? 55.882 17.992 40.500 1.00 52.25 587 VAL A N 1
ATOM 3007 C CA . VAL A 1 388 ? 56.440 17.787 39.165 1.00 57.41 587 VAL A CA 1
ATOM 3008 C C . VAL A 1 388 ? 56.992 16.372 39.033 1.00 65.83 587 VAL A C 1
ATOM 3009 O O . VAL A 1 388 ? 56.767 15.699 38.027 1.00 61.69 587 VAL A O 1
ATOM 3013 N N . GLU A 1 389 ? 57.705 15.925 40.063 1.00 60.97 588 GLU A N 1
ATOM 3014 C CA . GLU A 1 389 ? 58.230 14.566 40.109 1.00 58.78 588 GLU A CA 1
ATOM 3015 C C . GLU A 1 389 ? 57.113 13.535 39.975 1.00 54.94 588 GLU A C 1
ATOM 3016 O O . GLU A 1 389 ? 57.233 12.572 39.217 1.00 70.87 588 GLU A O 1
ATOM 3022 N N . ARG A 1 390 ? 56.024 13.748 40.709 1.00 48.02 589 ARG A N 1
ATOM 3023 C CA . ARG A 1 390 ? 54.883 12.837 40.679 1.00 53.87 589 ARG A CA 1
ATOM 3024 C C . ARG A 1 390 ? 54.210 12.803 39.311 1.00 53.31 589 ARG A C 1
ATOM 3025 O O . ARG A 1 390 ? 53.601 11.802 38.939 1.00 58.36 589 ARG A O 1
ATOM 3033 N N . VAL A 1 391 ? 54.320 13.897 38.565 1.00 49.05 590 VAL A N 1
ATOM 3034 C CA . VAL A 1 391 ? 53.726 13.970 37.237 1.00 52.18 590 VAL A CA 1
ATOM 3035 C C . VAL A 1 391 ? 54.549 13.170 36.229 1.00 60.96 590 VAL A C 1
ATOM 3036 O O . VAL A 1 391 ? 53.997 12.417 35.424 1.00 64.44 590 VAL A O 1
ATOM 3040 N N . ARG A 1 392 ? 55.869 13.328 36.282 1.00 56.96 591 ARG A N 1
ATOM 3041 C CA . ARG A 1 392 ? 56.763 12.622 35.369 1.00 50.50 591 ARG A CA 1
ATOM 3042 C C . ARG A 1 392 ? 56.706 11.117 35.603 1.00 71.64 591 ARG A C 1
ATOM 3043 O O . ARG A 1 392 ? 56.852 10.324 34.672 1.00 75.21 591 ARG A O 1
ATOM 3051 N N . ARG A 1 393 ? 56.484 10.733 36.855 1.00 74.16 592 ARG A N 1
ATOM 3052 C CA . ARG A 1 393 ? 56.485 9.329 37.238 1.00 76.41 592 ARG A CA 1
ATOM 3053 C C . ARG A 1 393 ? 55.126 8.675 36.994 1.00 76.17 592 ARG A C 1
ATOM 3054 O O . ARG A 1 393 ? 54.969 7.466 37.169 1.00 86.54 592 ARG A O 1
ATOM 3062 N N . SER A 1 394 ? 54.146 9.472 36.581 1.00 58.97 593 SER A N 1
ATOM 3063 C CA . SER A 1 394 ? 52.789 8.965 36.411 1.00 56.15 593 SER A CA 1
ATOM 3064 C C . SER A 1 394 ? 52.285 9.068 34.974 1.00 55.28 593 SER A C 1
ATOM 3065 O O . SER A 1 394 ? 51.177 8.627 34.672 1.00 52.26 593 SER A O 1
ATOM 3068 N N . MET A 1 395 ? 53.090 9.651 34.090 1.00 53.62 594 MET A N 1
ATOM 3069 C CA . MET A 1 395 ? 52.689 9.792 32.691 1.00 55.41 594 MET A CA 1
ATOM 3070 C C . MET A 1 395 ? 53.810 9.472 31.704 1.00 66.62 594 MET A C 1
ATOM 3071 O O . MET A 1 395 ? 54.993 9.535 32.043 1.00 66.06 594 MET A O 1
ATOM 3076 N N . ASP A 1 396 ? 53.419 9.135 30.478 1.00 69.45 595 ASP A N 1
ATOM 3077 C CA . ASP A 1 396 ? 54.368 8.914 29.393 1.00 71.67 595 ASP A CA 1
ATOM 3078 C C . ASP A 1 396 ? 54.829 10.246 28.811 1.00 68.36 595 ASP A C 1
ATOM 3079 O O . ASP A 1 396 ? 54.209 11.281 29.048 1.00 74.50 595 ASP A O 1
ATOM 3084 N N . GLY A 1 397 ? 55.909 10.208 28.038 1.00 72.68 596 GLY A N 1
ATOM 3085 C CA . GLY A 1 397 ? 56.574 11.411 27.568 1.00 75.76 596 GLY A CA 1
ATOM 3086 C C . GLY A 1 397 ? 55.778 12.378 26.706 1.00 82.94 596 GLY A C 1
ATOM 3087 O O . GLY A 1 397 ? 56.088 13.569 26.665 1.00 78.55 596 GLY A O 1
ATOM 3088 N N . LYS A 1 398 ? 54.755 11.882 26.018 1.00 83.35 597 LYS A N 1
ATOM 3089 C CA . LYS A 1 398 ? 54.014 12.711 25.069 1.00 87.65 597 LYS A CA 1
ATOM 3090 C C . LYS A 1 398 ? 53.012 13.648 25.744 1.00 75.00 597 LYS A C 1
ATOM 3091 O O . LYS A 1 398 ? 52.968 14.842 25.443 1.00 70.66 597 LYS A O 1
ATOM 3097 N N . ASN A 1 399 ? 52.209 13.107 26.654 1.00 73.46 598 ASN A N 1
ATOM 3098 C CA . ASN A 1 399 ? 51.148 13.882 27.289 1.00 81.76 598 ASN A CA 1
ATOM 3099 C C . ASN A 1 399 ? 51.592 14.542 28.596 1.00 81.85 598 ASN A C 1
ATOM 3100 O O . ASN A 1 399 ? 50.827 15.282 29.215 1.00 84.35 598 ASN A O 1
ATOM 3105 N N . VAL A 1 400 ? 52.828 14.281 29.012 1.00 76.06 599 VAL A N 1
ATOM 3106 C CA . VAL A 1 400 ? 53.333 14.835 30.265 1.00 59.73 599 VAL A CA 1
ATOM 3107 C C . VAL A 1 400 ? 53.783 16.286 30.085 1.00 55.94 599 VAL A C 1
ATOM 3108 O O . VAL A 1 400 ? 53.671 17.096 31.005 1.00 57.22 599 VAL A O 1
ATOM 3112 N N . ASP A 1 401 ? 54.270 16.618 28.893 1.00 50.42 600 ASP A N 1
ATOM 3113 C CA . ASP A 1 401 ? 54.765 17.962 28.618 1.00 48.64 600 ASP A CA 1
ATOM 3114 C C . ASP A 1 401 ? 53.618 18.950 28.427 1.00 40.26 600 ASP A C 1
ATOM 3115 O O . ASP A 1 401 ? 53.792 20.155 28.603 1.00 39.54 600 ASP A O 1
ATOM 3120 N N . THR A 1 402 ? 52.447 18.436 28.065 1.00 42.79 601 THR A N 1
ATOM 3121 C CA . THR A 1 402 ? 51.274 19.282 27.886 1.00 49.58 601 THR A CA 1
ATOM 3122 C C . THR A 1 402 ? 50.670 19.641 29.238 1.00 46.98 601 THR A C 1
ATOM 3123 O O . THR A 1 402 ? 50.069 20.704 29.399 1.00 48.68 601 THR A O 1
ATOM 3127 N N . VAL A 1 403 ? 50.840 18.745 30.207 1.00 57.83 602 VAL A N 1
ATOM 3128 C CA . VAL A 1 403 ? 50.345 18.967 31.561 1.00 45.02 602 VAL A CA 1
ATOM 3129 C C . VAL A 1 403 ? 51.264 19.908 32.332 1.00 39.43 602 VAL A C 1
ATOM 3130 O O . VAL A 1 403 ? 50.800 20.852 32.974 1.00 32.08 602 VAL A O 1
ATOM 3134 N N . LEU A 1 404 ? 52.567 19.648 32.258 1.00 32.15 603 LEU A N 1
ATOM 3135 C CA . LEU A 1 404 ? 53.565 20.510 32.885 1.00 32.09 603 LEU A CA 1
ATOM 3136 C C . LEU A 1 404 ? 53.473 21.936 32.356 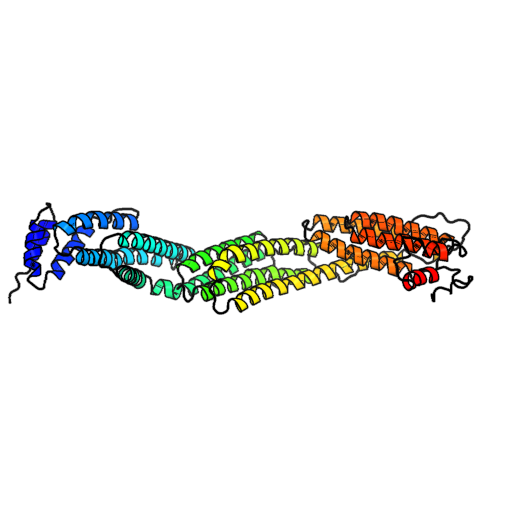1.00 58.19 603 LEU A C 1
ATOM 3137 O O . LEU A 1 404 ? 53.636 22.898 33.107 1.00 52.58 603 LEU A O 1
ATOM 3142 N N . THR A 1 405 ? 53.213 22.060 31.058 1.00 45.65 604 THR A N 1
ATOM 3143 C CA . THR A 1 405 ? 53.074 23.362 30.421 1.00 46.32 604 THR A CA 1
ATOM 3144 C C . THR A 1 405 ? 51.924 24.143 31.044 1.00 47.53 604 THR A C 1
ATOM 3145 O O . THR A 1 405 ? 52.050 25.337 31.319 1.00 49.98 604 THR A O 1
ATOM 3149 N N . GLU A 1 406 ? 50.807 23.460 31.276 1.00 40.15 605 GLU A N 1
ATOM 3150 C CA . GLU A 1 406 ? 49.643 24.095 31.878 1.00 37.09 605 GLU A CA 1
ATOM 3151 C C . GLU A 1 406 ? 49.923 24.462 33.330 1.00 47.13 605 GLU A C 1
ATOM 3152 O O . GLU A 1 406 ? 49.582 25.557 33.777 1.00 53.84 605 GLU A O 1
ATOM 3158 N N . LEU A 1 407 ? 50.544 23.539 34.060 1.00 43.10 606 LEU A N 1
ATOM 3159 C CA . LEU A 1 407 ? 50.932 23.788 35.442 1.00 33.76 606 LEU A CA 1
ATOM 3160 C C . LEU A 1 407 ? 51.906 24.954 35.525 1.00 39.74 606 LEU A C 1
ATOM 3161 O O . LEU A 1 407 ? 51.775 25.818 36.389 1.00 46.09 606 LEU A O 1
ATOM 3166 N N . GLY A 1 408 ? 52.876 24.971 34.617 1.00 31.72 607 GLY A N 1
ATOM 3167 C CA . GLY A 1 408 ? 53.882 26.017 34.588 1.00 31.64 607 GLY A CA 1
ATOM 3168 C C . GLY A 1 408 ? 53.312 27.382 34.255 1.00 39.52 607 GLY A C 1
ATOM 3169 O O . GLY A 1 408 ? 53.791 28.401 34.753 1.00 50.34 607 GLY A O 1
ATOM 3170 N N . VAL A 1 409 ? 52.289 27.405 33.406 1.00 31.72 608 VAL A N 1
ATOM 3171 C CA . VAL A 1 409 ? 51.615 28.648 33.050 1.00 31.79 608 VAL A CA 1
ATOM 3172 C C . VAL A 1 409 ? 50.801 29.166 34.231 1.00 39.49 608 VAL A C 1
ATOM 3173 O O . VAL A 1 409 ? 50.837 30.354 34.553 1.00 54.92 608 VAL A O 1
ATOM 3177 N N . ARG A 1 410 ? 50.071 28.263 34.877 1.00 37.56 609 ARG A N 1
ATOM 3178 C CA . ARG A 1 410 ? 49.306 28.604 36.071 1.00 38.12 609 ARG A CA 1
ATOM 3179 C C . ARG A 1 410 ? 50.234 28.972 37.226 1.00 36.36 609 ARG A C 1
ATOM 3180 O O . ARG A 1 410 ? 49.919 29.845 38.035 1.00 36.42 609 ARG A O 1
ATOM 3188 N N . PHE A 1 411 ? 51.379 28.297 37.291 1.00 38.71 610 PHE A N 1
ATOM 3189 C CA . PHE A 1 411 ? 52.394 28.570 38.303 1.00 31.54 610 PHE A CA 1
ATOM 3190 C C . PHE A 1 411 ? 52.939 29.982 38.146 1.00 37.53 610 PHE A C 1
ATOM 3191 O O . PHE A 1 411 ? 53.103 30.708 39.125 1.00 43.52 610 PHE A O 1
ATOM 3199 N N . HIS A 1 412 ? 53.210 30.367 36.905 1.00 35.85 611 HIS A N 1
ATOM 3200 C CA . HIS A 1 412 ? 53.685 31.711 36.611 1.00 35.97 611 HIS A CA 1
ATOM 3201 C C . HIS A 1 412 ? 52.596 32.747 36.860 1.00 31.49 611 HIS A C 1
ATOM 3202 O O . HIS A 1 412 ? 52.878 33.869 37.277 1.00 31.45 611 HIS A O 1
ATOM 3209 N N . ARG A 1 413 ? 51.351 32.363 36.600 1.00 31.65 612 ARG A N 1
ATOM 3210 C CA . ARG A 1 413 ? 50.220 33.259 36.794 1.00 31.84 612 ARG A CA 1
ATOM 3211 C C . ARG A 1 413 ? 50.024 33.576 38.271 1.00 44.39 612 ARG A C 1
ATOM 3212 O O . ARG A 1 413 ? 49.778 34.723 38.641 1.00 31.90 612 ARG A O 1
ATOM 3220 N N . LEU A 1 414 ? 50.138 32.550 39.109 1.00 53.28 613 LEU A N 1
ATOM 3221 C CA . LEU A 1 414 ? 49.937 32.700 40.545 1.00 31.82 613 LEU A CA 1
ATOM 3222 C C . LEU A 1 414 ? 50.956 33.646 41.163 1.00 31.64 613 LEU A C 1
ATOM 3223 O O . LEU A 1 414 ? 50.596 34.552 41.911 1.00 38.34 613 LEU A O 1
ATOM 3228 N N . ILE A 1 415 ? 52.227 33.432 40.847 1.00 31.43 614 ILE A N 1
ATOM 3229 C CA . ILE A 1 415 ? 53.297 34.258 41.389 1.00 31.26 614 ILE A CA 1
ATOM 3230 C C . ILE A 1 415 ? 53.212 35.687 40.868 1.00 57.11 614 ILE A C 1
ATOM 3231 O O . ILE A 1 415 ? 53.467 36.642 41.603 1.00 51.33 614 ILE A O 1
ATOM 3236 N N . HIS A 1 416 ? 52.840 35.824 39.599 1.00 53.69 615 HIS A N 1
ATOM 3237 C CA . HIS A 1 416 ? 52.705 37.133 38.968 1.00 46.89 615 HIS A CA 1
ATOM 3238 C C . HIS A 1 416 ? 51.684 38.001 39.698 1.00 38.29 615 HIS A C 1
ATOM 3239 O O . HIS A 1 416 ? 51.940 39.171 39.982 1.00 34.90 615 HIS A O 1
ATOM 3246 N N . GLU A 1 417 ? 50.530 37.419 40.006 1.00 37.79 616 GLU A N 1
ATOM 3247 C CA . GLU A 1 417 ? 49.471 38.144 40.699 1.00 45.13 616 GLU A CA 1
ATOM 3248 C C . GLU A 1 417 ? 49.746 38.239 42.199 1.00 47.96 616 GLU A C 1
ATOM 3249 O O . GLU A 1 417 ? 49.257 39.147 42.871 1.00 59.58 616 GLU A O 1
ATOM 3255 N N . HIS A 1 418 ? 50.529 37.298 42.715 1.00 40.50 617 HIS A N 1
ATOM 3256 C CA . HIS A 1 418 ? 50.924 37.308 44.119 1.00 43.65 617 HIS A CA 1
ATOM 3257 C C . HIS A 1 418 ? 51.821 38.502 44.428 1.00 43.82 617 HIS A C 1
ATOM 3258 O O . HIS A 1 418 ? 51.643 39.183 45.438 1.00 44.68 617 HIS A O 1
ATOM 3265 N N . LEU A 1 419 ? 52.781 38.750 43.545 1.00 31.34 618 LEU A N 1
ATOM 3266 C CA . LEU A 1 419 ? 53.748 39.825 43.728 1.00 31.18 618 LEU A CA 1
ATOM 3267 C C . LEU A 1 419 ? 53.109 41.207 43.656 1.00 52.69 618 LEU A C 1
ATOM 3268 O O . LEU A 1 419 ? 53.684 42.187 44.129 1.00 46.24 618 LEU A O 1
ATOM 3273 N N . GLN A 1 420 ? 51.921 41.285 43.067 1.00 51.39 619 GLN A N 1
ATOM 3274 C CA . GLN A 1 420 ? 51.281 42.573 42.826 1.00 49.20 619 GLN A CA 1
ATOM 3275 C C . GLN A 1 420 ? 50.391 43.025 43.979 1.00 43.13 619 GLN A C 1
ATOM 3276 O O . GLN A 1 420 ? 49.770 44.084 43.907 1.00 51.61 619 GLN A O 1
ATOM 3282 N N . GLN A 1 421 ? 50.328 42.233 45.043 1.00 34.48 620 GLN A N 1
ATOM 3283 C CA . GLN A 1 421 ? 49.514 42.611 46.193 1.00 42.06 620 GLN A CA 1
ATOM 3284 C C . GLN A 1 421 ? 50.377 42.994 47.391 1.00 37.48 620 GLN A C 1
ATOM 3285 O O . GLN A 1 421 ? 49.966 42.836 48.539 1.00 38.81 620 GLN A O 1
ATOM 3291 N N . PHE A 1 422 ? 51.569 43.511 47.110 1.00 39.12 621 PHE A N 1
ATOM 3292 C CA . PHE A 1 422 ? 52.483 43.964 48.152 1.00 31.58 621 PHE A CA 1
ATOM 3293 C C . PHE A 1 422 ? 53.141 45.290 47.786 1.00 52.30 621 PHE A C 1
ATOM 3294 O O . PHE A 1 422 ? 53.281 45.622 46.609 1.00 50.91 621 PHE A O 1
ATOM 3302 N N . SER A 1 423 ? 53.533 46.048 48.805 1.00 37.96 622 SER A N 1
ATOM 3303 C CA . SER A 1 423 ? 54.346 47.242 48.605 1.00 31.97 622 SER A CA 1
ATOM 3304 C C . SER A 1 423 ? 55.809 46.886 48.822 1.00 34.56 622 SER A C 1
ATOM 3305 O O . SER A 1 423 ? 56.128 46.008 49.620 1.00 48.06 622 SER A O 1
ATOM 3308 N N . TYR A 1 424 ? 56.700 47.569 48.114 1.00 41.98 623 TYR A N 1
ATOM 3309 C CA . TYR A 1 424 ? 58.115 47.227 48.160 1.00 38.10 623 TYR A CA 1
ATOM 3310 C C . TYR A 1 424 ? 58.981 48.428 48.505 1.00 41.39 623 TYR A C 1
ATOM 3311 O O . TYR A 1 424 ? 58.906 49.470 47.852 1.00 41.63 623 TYR A O 1
ATOM 3320 N N . SER A 1 425 ? 59.799 48.279 49.540 1.00 33.30 624 SER A N 1
ATOM 3321 C CA . SER A 1 425 ? 60.797 49.285 49.867 1.00 34.70 624 SER A CA 1
ATOM 3322 C C . SER A 1 425 ? 62.050 49.010 49.049 1.00 31.88 624 SER A C 1
ATOM 3323 O O . SER A 1 425 ? 62.083 48.068 48.257 1.00 33.16 624 SER A O 1
ATOM 3326 N N . SER A 1 426 ? 63.078 49.830 49.241 1.00 39.17 625 SER A N 1
ATOM 3327 C CA . SER A 1 426 ? 64.349 49.617 48.563 1.00 48.38 625 SER A CA 1
ATOM 3328 C C . SER A 1 426 ? 64.891 48.236 48.905 1.00 61.01 625 SER A C 1
ATOM 3329 O O . SER A 1 426 ? 65.325 47.503 48.025 1.00 56.13 625 SER A O 1
ATOM 3332 N N . MET A 1 427 ? 64.840 47.887 50.188 1.00 76.03 626 MET A N 1
ATOM 3333 C CA . MET A 1 427 ? 65.323 46.597 50.674 1.00 73.80 626 MET A CA 1
ATOM 3334 C C . MET A 1 427 ? 64.435 45.439 50.229 1.00 55.33 626 MET A C 1
ATOM 3335 O O . MET A 1 427 ? 64.928 44.378 49.842 1.00 52.74 626 MET A O 1
ATOM 3340 N N . GLY A 1 428 ? 63.123 45.646 50.291 1.00 49.55 627 GLY A N 1
ATOM 3341 C CA . GLY A 1 428 ? 62.170 44.617 49.919 1.00 35.87 627 GLY A CA 1
ATOM 3342 C C . GLY A 1 428 ? 62.274 44.218 48.461 1.00 52.06 627 GLY A C 1
ATOM 3343 O O . GLY A 1 428 ? 61.813 43.147 48.067 1.00 49.13 627 GLY A O 1
ATOM 3344 N N . GLY A 1 429 ? 62.885 45.088 47.661 1.00 52.63 628 GLY A N 1
ATOM 3345 C CA . GLY A 1 429 ? 63.072 44.842 46.244 1.00 40.48 628 GLY A CA 1
ATOM 3346 C C . GLY A 1 429 ? 63.915 43.616 45.951 1.00 44.07 628 GLY A C 1
ATOM 3347 O O . GLY A 1 429 ? 63.505 42.762 45.167 1.00 39.76 628 GLY A O 1
ATOM 3348 N N . MET A 1 430 ? 65.087 43.527 46.578 1.00 45.84 629 MET A N 1
ATOM 3349 C CA . MET A 1 430 ? 66.003 42.409 46.347 1.00 47.79 629 MET A CA 1
ATOM 3350 C C . MET A 1 430 ? 65.374 41.078 46.732 1.00 49.07 629 MET A C 1
ATOM 3351 O O . MET A 1 430 ? 65.586 40.066 46.065 1.00 70.64 629 MET A O 1
ATOM 3356 N N . LEU A 1 431 ? 64.601 41.089 47.811 1.00 41.25 630 LEU A N 1
ATOM 3357 C CA . LEU A 1 431 ? 63.936 39.886 48.293 1.00 43.91 630 LEU A CA 1
ATOM 3358 C C . LEU A 1 431 ? 62.955 39.363 47.250 1.00 47.22 630 LEU A C 1
ATOM 3359 O O . LEU A 1 431 ? 62.768 38.154 47.110 1.00 57.85 630 LEU A O 1
ATOM 3364 N N . ALA A 1 432 ? 62.344 40.279 46.508 1.00 43.66 631 ALA A N 1
ATOM 3365 C CA . ALA A 1 432 ? 61.429 39.902 45.440 1.00 38.17 631 ALA A CA 1
ATOM 3366 C C . ALA A 1 432 ? 62.176 39.211 44.303 1.00 37.90 631 ALA A C 1
ATOM 3367 O O . ALA A 1 432 ? 61.693 38.225 43.748 1.00 38.36 631 ALA A O 1
ATOM 3369 N N . ILE A 1 433 ? 63.352 39.726 43.954 1.00 30.55 632 ILE A N 1
ATOM 3370 C CA . ILE A 1 433 ? 64.134 39.128 42.880 1.00 37.87 632 ILE A CA 1
ATOM 3371 C C . ILE A 1 433 ? 64.661 37.770 43.308 1.00 36.56 632 ILE A C 1
ATOM 3372 O O . ILE A 1 433 ? 64.654 36.821 42.526 1.00 42.97 632 ILE A O 1
ATOM 3377 N N . CYS A 1 434 ? 65.118 37.688 44.554 1.00 35.43 633 CYS A N 1
ATOM 3378 C CA . CYS A 1 434 ? 65.611 36.436 45.112 1.00 30.98 633 CYS A CA 1
ATOM 3379 C C . CYS A 1 434 ? 64.533 35.361 45.043 1.00 30.99 633 CYS A C 1
ATOM 3380 O O . CYS A 1 434 ? 64.819 34.205 44.731 1.00 31.18 633 CYS A O 1
ATOM 3383 N N . ASP A 1 435 ? 63.295 35.754 45.329 1.00 30.84 634 ASP A N 1
ATOM 3384 C CA . ASP A 1 435 ? 62.154 34.854 45.208 1.00 44.21 634 ASP A CA 1
ATOM 3385 C C . ASP A 1 435 ? 61.991 34.356 43.776 1.00 37.08 634 ASP A C 1
ATOM 3386 O O . ASP A 1 435 ? 61.958 33.150 43.529 1.00 34.49 634 ASP A O 1
ATOM 3391 N N . VAL A 1 436 ? 61.890 35.292 42.838 1.00 30.85 635 VAL A N 1
ATOM 3392 C CA . VAL A 1 436 ? 61.673 34.953 41.437 1.00 41.82 635 VAL A CA 1
ATOM 3393 C C . VAL A 1 436 ? 62.829 34.127 40.876 1.00 43.15 635 VAL A C 1
ATOM 3394 O O . VAL A 1 436 ? 62.609 33.166 40.137 1.00 36.62 635 VAL A O 1
ATOM 3398 N N . ALA A 1 437 ? 64.055 34.490 41.243 1.00 31.19 636 ALA A N 1
ATOM 3399 C CA . ALA A 1 437 ? 65.230 33.748 40.800 1.00 31.46 636 ALA A CA 1
ATOM 3400 C C . ALA A 1 437 ? 65.162 32.288 41.245 1.00 41.22 636 ALA A C 1
ATOM 3401 O O . ALA A 1 437 ? 65.554 31.389 40.504 1.00 39.41 636 ALA A O 1
ATOM 3403 N N . GLU A 1 438 ? 64.661 32.057 42.456 1.00 42.58 637 GLU A N 1
ATOM 3404 C CA . GLU A 1 438 ? 64.478 30.699 42.961 1.00 47.85 637 GLU A CA 1
ATOM 3405 C C . GLU A 1 438 ? 63.277 30.051 42.286 1.00 42.51 637 GLU A C 1
ATOM 3406 O O . GLU A 1 438 ? 63.300 28.866 41.951 1.00 40.29 637 GLU A O 1
ATOM 3412 N N . TYR A 1 439 ? 62.228 30.842 42.090 1.00 39.14 638 TYR A N 1
ATOM 3413 C CA . TYR A 1 439 ? 61.041 30.390 41.376 1.00 35.49 638 TYR A CA 1
ATOM 3414 C C . TYR A 1 439 ? 61.402 29.971 39.957 1.00 32.20 638 TYR A C 1
ATOM 3415 O O . TYR A 1 439 ? 60.824 29.033 39.411 1.00 31.51 638 TYR A O 1
ATOM 3424 N N . ARG A 1 440 ? 62.367 30.672 39.372 1.00 31.49 639 ARG A N 1
ATOM 3425 C CA . ARG A 1 440 ? 62.815 30.388 38.015 1.00 34.94 639 ARG A CA 1
ATOM 3426 C C . ARG A 1 440 ? 63.545 29.050 37.950 1.00 43.82 639 ARG A C 1
ATOM 3427 O O . ARG A 1 440 ? 63.377 28.293 36.995 1.00 43.93 639 ARG A O 1
ATOM 3435 N N . ARG A 1 441 ? 64.357 28.765 38.966 1.00 45.79 640 ARG A N 1
ATOM 3436 C CA . ARG A 1 441 ? 65.070 27.492 39.039 1.00 42.41 640 ARG A CA 1
ATOM 3437 C C . ARG A 1 441 ? 64.091 26.345 39.227 1.00 41.59 640 ARG A C 1
ATOM 3438 O O . ARG A 1 441 ? 64.307 25.241 38.731 1.00 43.31 640 ARG A O 1
ATOM 3446 N N . SER A 1 442 ? 63.012 26.615 39.954 1.00 44.54 641 SER A N 1
ATOM 3447 C CA . SER A 1 442 ? 61.956 25.634 40.135 1.00 45.29 641 SER A CA 1
ATOM 3448 C C . SER A 1 442 ? 61.257 25.375 38.804 1.00 42.07 641 SER A C 1
ATOM 3449 O O . SER A 1 442 ? 60.876 24.246 38.500 1.00 44.29 641 SER A O 1
ATOM 3452 N N . ALA A 1 443 ? 61.104 26.429 38.009 1.00 47.85 642 ALA A N 1
ATOM 3453 C CA . ALA A 1 443 ? 60.452 26.327 36.708 1.00 38.76 642 ALA A CA 1
ATOM 3454 C C . ALA A 1 443 ? 61.373 25.692 35.677 1.00 42.67 642 ALA A C 1
ATOM 3455 O O . ALA A 1 443 ? 60.912 25.122 34.690 1.00 55.82 642 ALA A O 1
ATOM 3457 N N . LYS A 1 444 ? 62.677 25.797 35.906 1.00 43.21 643 LYS A N 1
ATOM 3458 C CA . LYS A 1 444 ? 63.655 25.198 35.007 1.00 42.81 643 LYS A CA 1
ATOM 3459 C C . LYS A 1 444 ? 63.599 23.677 35.116 1.00 49.91 643 LYS A C 1
ATOM 3460 O O . LYS A 1 444 ? 63.981 22.960 34.191 1.00 55.66 643 LYS A O 1
ATOM 3466 N N . ASP A 1 445 ? 63.105 23.193 36.252 1.00 58.00 644 ASP A N 1
ATOM 3467 C CA . ASP A 1 445 ? 62.987 21.761 36.500 1.00 64.82 644 ASP A CA 1
ATOM 3468 C C . ASP A 1 445 ? 61.799 21.167 35.748 1.00 57.72 644 ASP A C 1
ATOM 3469 O O . ASP A 1 445 ? 61.643 19.948 35.679 1.00 61.96 644 ASP A O 1
ATOM 3474 N N . PHE A 1 446 ? 60.960 22.035 35.193 1.00 52.08 645 PHE A N 1
ATOM 3475 C CA . PHE A 1 446 ? 59.844 21.596 34.365 1.00 43.47 645 PHE A CA 1
ATOM 3476 C C . PHE A 1 446 ? 60.348 21.068 33.028 1.00 44.72 645 PHE A C 1
ATOM 3477 O O . PHE A 1 446 ? 59.687 20.251 32.382 1.00 45.74 645 PHE A O 1
ATOM 3485 N N . ARG A 1 447 ? 61.523 21.550 32.626 1.00 44.93 646 ARG A N 1
ATOM 3486 C CA . ARG A 1 447 ? 62.121 21.239 31.328 1.00 46.44 646 ARG A CA 1
ATOM 3487 C C . ARG A 1 447 ? 61.220 21.677 30.173 1.00 53.62 646 ARG A C 1
ATOM 3488 O O . ARG A 1 447 ? 61.322 21.162 29.060 1.00 70.45 646 ARG A O 1
ATOM 3496 N N . VAL A 1 448 ? 60.340 22.635 30.448 1.00 46.78 647 VAL A N 1
ATOM 3497 C CA . VAL A 1 448 ? 59.478 23.206 29.424 1.00 48.09 647 VAL A CA 1
ATOM 3498 C C . VAL A 1 448 ? 59.879 24.656 29.174 1.00 56.47 647 VAL A C 1
ATOM 3499 O O . VAL A 1 448 ? 59.774 25.494 30.072 1.00 64.88 647 VAL A O 1
ATOM 3503 N N . PRO A 1 449 ? 60.349 24.948 27.951 1.00 48.01 648 PRO A N 1
ATOM 3504 C CA . PRO A 1 449 ? 60.882 26.258 27.556 1.00 43.97 648 PRO A CA 1
ATOM 3505 C C . PRO A 1 449 ? 59.923 27.412 27.835 1.00 48.08 648 PRO A C 1
ATOM 3506 O O . PRO A 1 449 ? 60.369 28.493 28.218 1.00 32.87 648 PRO A O 1
ATOM 3510 N N . LEU A 1 450 ? 58.629 27.182 27.641 1.00 51.06 649 LEU A N 1
ATOM 3511 C CA . LEU A 1 450 ? 57.624 28.216 27.859 1.00 32.60 649 LEU A CA 1
ATOM 3512 C C . LEU A 1 450 ? 57.638 28.703 29.301 1.00 60.60 649 LEU A C 1
ATOM 3513 O O . LEU A 1 450 ? 57.663 29.905 29.556 1.00 64.56 649 LEU A O 1
ATOM 3518 N N . VAL A 1 451 ? 57.625 27.760 30.237 1.00 50.48 650 VAL A N 1
ATOM 3519 C CA . VAL A 1 451 ? 57.606 28.086 31.659 1.00 42.94 650 VAL A CA 1
ATOM 3520 C C . VAL A 1 451 ? 58.853 28.866 32.067 1.00 41.74 650 VAL A C 1
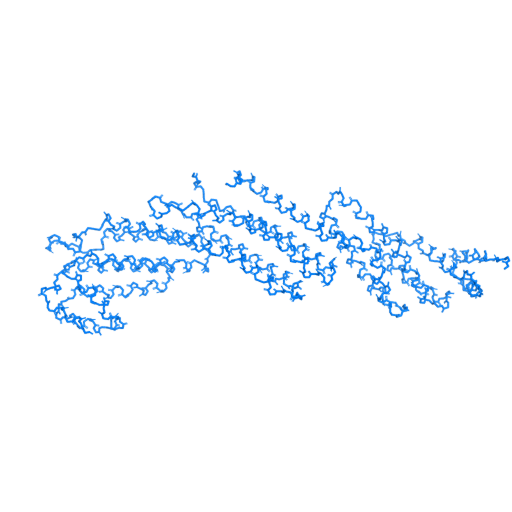ATOM 3521 O O . VAL A 1 451 ? 58.770 29.854 32.798 1.00 45.22 650 VAL A O 1
ATOM 3525 N N . LEU A 1 452 ? 60.005 28.418 31.582 1.00 32.18 651 LEU A N 1
ATOM 3526 C CA . LEU A 1 452 ? 61.277 29.074 31.856 1.00 32.29 651 LEU A CA 1
ATOM 3527 C C . LEU A 1 452 ? 61.273 30.499 31.312 1.00 52.87 651 LEU A C 1
ATOM 3528 O O . LEU A 1 452 ? 61.735 31.423 31.977 1.00 58.93 651 LEU A O 1
ATOM 3533 N N . GLN A 1 453 ? 60.745 30.669 30.103 1.00 53.24 652 GLN A N 1
ATOM 3534 C CA . GLN A 1 453 ? 60.737 31.969 29.436 1.00 53.32 652 GLN A CA 1
ATOM 3535 C C . GLN A 1 453 ? 59.723 32.928 30.058 1.00 39.59 652 GLN A C 1
ATOM 3536 O O . GLN A 1 453 ? 59.897 34.144 30.002 1.00 39.67 652 GLN A O 1
ATOM 3542 N N . LEU A 1 454 ? 58.665 32.379 30.645 1.00 32.21 653 LEU A N 1
ATOM 3543 C CA . LEU A 1 454 ? 57.663 33.196 31.319 1.00 32.05 653 LEU A CA 1
ATOM 3544 C C . LEU A 1 454 ? 58.218 33.817 32.599 1.00 64.31 653 LEU A C 1
ATOM 3545 O O . LEU A 1 454 ? 57.916 34.966 32.925 1.00 61.11 653 LEU A O 1
ATOM 3550 N N . PHE A 1 455 ? 59.026 33.050 33.325 1.00 45.55 654 PHE A N 1
ATOM 3551 C CA . PHE A 1 455 ? 59.648 33.544 34.547 1.00 44.85 654 PHE A CA 1
ATOM 3552 C C . PHE A 1 455 ? 60.842 34.434 34.234 1.00 47.25 654 PHE A C 1
ATOM 3553 O O . PHE A 1 455 ? 61.265 35.229 35.071 1.00 52.16 654 PHE A O 1
ATOM 3561 N N . ASP A 1 456 ? 61.379 34.295 33.025 1.00 32.01 655 ASP A N 1
ATOM 3562 C CA . ASP A 1 456 ? 62.473 35.146 32.568 1.00 39.57 655 ASP A CA 1
ATOM 3563 C C . ASP A 1 456 ? 62.021 36.594 32.425 1.00 37.91 655 ASP A C 1
ATOM 3564 O O . ASP A 1 456 ? 62.790 37.525 32.672 1.00 32.34 655 ASP A O 1
ATOM 3569 N N . THR A 1 457 ? 60.768 36.776 32.022 1.00 32.91 656 THR A N 1
ATOM 3570 C CA . THR A 1 457 ? 60.200 38.109 31.871 1.00 41.52 656 THR A CA 1
ATOM 3571 C C . THR A 1 457 ? 59.788 38.673 33.227 1.00 48.03 656 THR A C 1
ATOM 3572 O O . THR A 1 457 ? 59.879 39.878 33.463 1.00 54.29 656 THR A O 1
ATOM 3576 N N . LEU A 1 458 ? 59.335 37.792 34.114 1.00 63.58 657 LEU A N 1
ATOM 3577 C CA . LEU A 1 458 ? 58.970 38.183 35.471 1.00 39.73 657 LEU A CA 1
ATOM 3578 C C . LEU A 1 458 ? 60.216 38.570 36.255 1.00 31.41 657 LEU A C 1
ATOM 3579 O O . LEU A 1 458 ? 60.181 39.459 37.105 1.00 31.29 657 LEU A O 1
ATOM 3584 N N . HIS A 1 459 ? 61.317 37.892 35.952 1.00 32.68 658 HIS A N 1
ATOM 3585 C CA . HIS A 1 459 ? 62.605 38.172 36.572 1.00 31.48 658 HIS A CA 1
ATOM 3586 C C . HIS A 1 459 ? 63.084 39.570 36.192 1.00 44.00 658 HIS A C 1
ATOM 3587 O O . HIS A 1 459 ? 63.559 40.327 37.039 1.00 42.08 658 HIS A O 1
ATOM 3594 N N . ALA A 1 460 ? 62.945 39.907 34.913 1.00 44.90 659 ALA A N 1
ATOM 3595 C CA . ALA A 1 460 ? 63.334 41.220 34.415 1.00 44.62 659 ALA A CA 1
ATOM 3596 C C . ALA A 1 460 ? 62.398 42.302 34.941 1.00 45.47 659 ALA A C 1
ATOM 3597 O O . ALA A 1 460 ? 62.788 43.462 35.088 1.00 43.92 659 ALA A O 1
ATOM 3599 N N . LEU A 1 461 ? 61.160 41.912 35.221 1.00 37.60 660 LEU A N 1
ATOM 3600 C CA . LEU A 1 461 ? 60.142 42.850 35.672 1.00 40.81 660 LEU A CA 1
ATOM 3601 C C . LEU A 1 461 ? 60.403 43.290 37.109 1.00 41.76 660 LEU A C 1
ATOM 3602 O O . LEU A 1 461 ? 60.127 44.430 37.477 1.00 49.11 660 LEU A O 1
ATOM 3607 N N . CYS A 1 462 ? 60.945 42.380 37.915 1.00 47.38 661 CYS A N 1
ATOM 3608 C CA . CYS A 1 462 ? 61.270 42.685 39.305 1.00 47.29 661 CYS A CA 1
ATOM 3609 C C . CYS A 1 462 ? 62.449 43.640 39.406 1.00 40.63 661 CYS A C 1
ATOM 3610 O O . CYS A 1 462 ? 62.676 44.247 40.448 1.00 46.64 661 CYS A O 1
ATOM 3613 N N . ASN A 1 463 ? 63.195 43.770 38.315 1.00 33.47 662 ASN A N 1
ATOM 3614 C CA . ASN A 1 463 ? 64.352 44.655 38.268 1.00 31.49 662 ASN A CA 1
ATOM 3615 C C . ASN A 1 463 ? 63.944 46.124 38.401 1.00 31.53 662 ASN A C 1
ATOM 3616 O O . ASN A 1 463 ? 64.776 46.994 38.666 1.00 31.58 662 ASN A O 1
ATOM 3621 N N . LEU A 1 464 ? 62.652 46.386 38.227 1.00 31.55 663 LEU A N 1
ATOM 3622 C CA . LEU A 1 464 ? 62.123 47.746 38.236 1.00 39.57 663 LEU A CA 1
ATOM 3623 C C . LEU A 1 464 ? 61.983 48.325 39.636 1.00 40.94 663 LEU A C 1
ATOM 3624 O O . LEU A 1 464 ? 62.244 49.507 39.853 1.00 54.48 663 LEU A O 1
ATOM 3629 N N . LEU A 1 465 ? 61.560 47.496 40.583 1.00 55.63 664 LEU A N 1
ATOM 3630 C CA . LEU A 1 465 ? 61.311 47.964 41.941 1.00 54.37 664 LEU A CA 1
ATOM 3631 C C . LEU A 1 465 ? 62.562 47.892 42.813 1.00 50.36 664 LEU A C 1
ATOM 3632 O O . LEU A 1 465 ? 62.473 47.764 44.033 1.00 41.52 664 LEU A O 1
ATOM 3637 N N . VAL A 1 466 ? 63.728 47.980 42.180 1.00 56.43 665 VAL A N 1
ATOM 3638 C CA . VAL A 1 466 ? 64.999 47.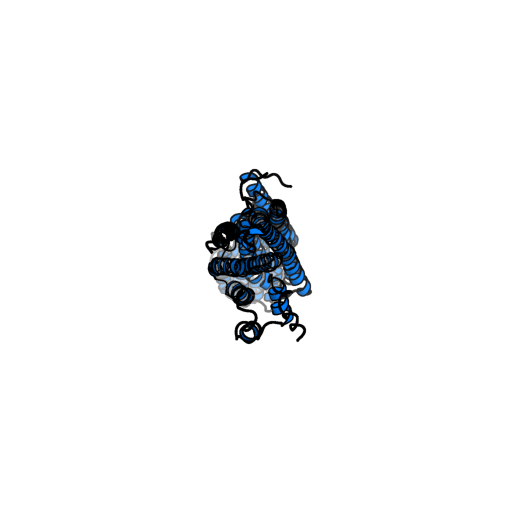884 42.891 1.00 55.95 665 VAL A CA 1
ATOM 3639 C C . VAL A 1 466 ? 65.945 49.021 42.506 1.00 68.38 665 VAL A C 1
ATOM 3640 O O . VAL A 1 466 ? 66.743 49.485 43.322 1.00 77.06 665 VAL A O 1
ATOM 3644 N N . VAL A 1 467 ? 65.845 49.468 41.258 1.00 66.65 666 VAL A N 1
ATOM 3645 C CA . VAL A 1 467 ? 66.751 50.482 40.730 1.00 59.00 666 VAL A CA 1
ATOM 3646 C C . VAL A 1 467 ? 66.341 51.884 41.186 1.00 58.18 666 VAL A C 1
ATOM 3647 O O . VAL A 1 467 ? 65.183 52.120 41.533 1.00 49.58 666 VAL A O 1
ATOM 3651 N N . ALA A 1 468 ? 67.305 52.802 41.199 1.00 61.54 667 ALA A N 1
ATOM 3652 C CA . ALA A 1 468 ? 67.069 54.184 41.608 1.00 68.19 667 ALA A CA 1
ATOM 3653 C C . ALA A 1 468 ? 66.170 54.912 40.606 1.00 66.33 667 ALA A C 1
ATOM 3654 O O . ALA A 1 468 ? 66.257 54.665 39.403 1.00 77.12 667 ALA A O 1
ATOM 3656 N N . PRO A 1 469 ? 65.304 55.814 41.104 1.00 63.36 668 PRO A N 1
ATOM 3657 C CA . PRO A 1 469 ? 64.311 56.545 40.302 1.00 72.11 668 PRO A CA 1
ATOM 3658 C C . PRO A 1 469 ? 64.875 57.262 39.067 1.00 76.28 668 PRO A C 1
ATOM 3659 O O . PRO A 1 469 ? 64.162 57.411 38.073 1.00 55.44 668 PRO A O 1
ATOM 3663 N N . ASP A 1 470 ? 66.127 57.702 39.131 1.00 79.08 669 ASP A N 1
ATOM 3664 C CA . ASP A 1 470 ? 66.739 58.421 38.017 1.00 83.01 669 ASP A CA 1
ATOM 3665 C C . ASP A 1 470 ? 67.084 57.481 36.864 1.00 81.54 669 ASP A C 1
ATOM 3666 O O . ASP A 1 470 ? 67.116 57.892 35.703 1.00 89.19 669 ASP A O 1
ATOM 3671 N N . ASN A 1 471 ? 67.341 56.218 37.190 1.00 85.37 670 ASN A N 1
ATOM 3672 C CA . ASN A 1 471 ? 67.650 55.215 36.178 1.00 76.57 670 ASN A CA 1
ATOM 3673 C C . ASN A 1 471 ? 66.441 54.340 35.862 1.00 74.08 670 ASN A C 1
ATOM 3674 O O . ASN A 1 471 ? 66.578 53.273 35.265 1.00 65.07 670 ASN A O 1
ATOM 3679 N N . LEU A 1 472 ? 65.259 54.800 36.261 1.00 74.13 671 LEU A N 1
ATOM 3680 C CA . LEU A 1 472 ? 64.035 54.018 36.108 1.00 67.41 671 LEU A CA 1
ATOM 3681 C C . LEU A 1 472 ? 63.606 53.912 34.646 1.00 65.07 671 LEU A C 1
ATOM 3682 O O . LEU A 1 472 ? 63.353 52.815 34.151 1.00 62.61 671 LEU A O 1
ATOM 3687 N N . LYS A 1 473 ? 63.523 55.048 33.956 1.00 68.05 672 LYS A N 1
ATOM 3688 C CA . LYS A 1 473 ? 63.131 55.047 32.548 1.00 72.45 672 LYS A CA 1
ATOM 3689 C C . LYS A 1 473 ? 64.252 54.516 31.660 1.00 68.89 672 LYS A C 1
ATOM 3690 O O . LYS A 1 473 ? 64.029 54.178 30.498 1.00 75.06 672 LYS A O 1
ATOM 3696 N N . GLN A 1 474 ? 65.457 54.453 32.214 1.00 61.46 673 GLN A N 1
ATOM 3697 C CA . GLN A 1 474 ? 66.586 53.851 31.521 1.00 61.02 673 GLN A CA 1
ATOM 3698 C C . GLN A 1 474 ? 66.389 52.341 31.437 1.00 72.82 673 GLN A C 1
ATOM 3699 O O . GLN A 1 474 ? 66.432 51.762 30.353 1.00 97.51 673 GLN A O 1
ATOM 3705 N N . VAL A 1 475 ? 66.154 51.718 32.590 1.00 68.49 674 VAL A N 1
ATOM 3706 C CA . VAL A 1 475 ? 65.935 50.276 32.682 1.00 59.53 674 VAL A CA 1
ATOM 3707 C C . VAL A 1 475 ? 64.756 49.822 31.818 1.00 49.63 674 VAL A C 1
ATOM 3708 O O . VAL A 1 475 ? 64.782 48.737 31.234 1.00 52.38 674 VAL A O 1
ATOM 3712 N N . CYS A 1 476 ? 63.731 50.667 31.729 1.00 46.94 675 CYS A N 1
ATOM 3713 C CA . CYS A 1 476 ? 62.555 50.373 30.913 1.00 51.30 675 CYS A CA 1
ATOM 3714 C C . CYS A 1 476 ? 62.900 50.249 29.433 1.00 55.76 675 CYS A C 1
ATOM 3715 O O . CYS A 1 476 ? 62.195 49.579 28.678 1.00 59.55 675 CYS A O 1
ATOM 3718 N N . SER A 1 477 ? 63.985 50.900 29.024 1.00 55.56 676 SER A N 1
ATOM 3719 C CA . SER A 1 477 ? 64.417 50.873 27.632 1.00 64.76 676 SER A CA 1
ATOM 3720 C C . SER A 1 477 ? 65.316 49.671 27.348 1.00 73.19 676 SER A C 1
ATOM 3721 O O . SER A 1 477 ? 65.817 49.512 26.234 1.00 82.80 676 SER A O 1
ATOM 3724 N N . GLY A 1 478 ? 65.514 48.829 28.358 1.00 70.57 677 GLY A N 1
ATOM 3725 C CA . GLY A 1 478 ? 66.341 47.641 28.220 1.00 67.26 677 GLY A CA 1
ATOM 3726 C C . GLY A 1 478 ? 65.726 46.600 27.303 1.00 72.04 677 GLY A C 1
ATOM 3727 O O . GLY A 1 478 ? 64.521 46.617 27.059 1.00 63.83 677 GLY A O 1
ATOM 3728 N N . GLU A 1 479 ? 66.556 45.689 26.799 1.00 71.53 678 GLU A N 1
ATOM 3729 C CA . GLU A 1 479 ? 66.106 44.683 25.838 1.00 82.77 678 GLU A CA 1
ATOM 3730 C C . GLU A 1 479 ? 65.033 43.756 26.403 1.00 80.21 678 GLU A C 1
ATOM 3731 O O . GLU A 1 479 ? 64.125 43.337 25.684 1.00 75.20 678 GLU A O 1
ATOM 3737 N N . GLN A 1 480 ? 65.139 43.439 27.688 1.00 85.30 679 GLN A N 1
ATOM 3738 C CA . GLN A 1 480 ? 64.223 42.491 28.310 1.00 83.21 679 GLN A CA 1
ATOM 3739 C C . GLN A 1 480 ? 62.862 43.105 28.638 1.00 74.24 679 GLN A C 1
ATOM 3740 O O . GLN A 1 480 ? 61.911 42.383 28.942 1.00 75.80 679 GLN A O 1
ATOM 3746 N N . LEU A 1 481 ? 62.765 44.429 28.566 1.00 64.90 680 LEU A N 1
ATOM 3747 C CA . LEU A 1 481 ? 61.543 45.119 28.972 1.00 57.56 680 LEU A CA 1
ATOM 3748 C C . LEU A 1 481 ? 60.881 45.910 27.846 1.00 67.20 680 LEU A C 1
ATOM 3749 O O . LEU A 1 481 ? 59.676 46.166 27.890 1.00 71.90 680 LEU A O 1
ATOM 3754 N N . THR A 1 482 ? 61.667 46.298 26.846 1.00 65.74 681 THR A N 1
ATOM 3755 C CA . THR A 1 482 ? 61.183 47.178 25.783 1.00 66.87 681 THR A CA 1
ATOM 3756 C C . THR A 1 482 ? 60.049 46.551 24.976 1.00 56.33 681 THR A C 1
ATOM 3757 O O . THR A 1 482 ? 59.099 47.233 24.590 1.00 59.37 681 THR A O 1
ATOM 3761 N N . ASN A 1 483 ? 60.144 45.249 24.734 1.00 55.37 682 ASN A N 1
ATOM 3762 C CA . ASN A 1 483 ? 59.138 44.553 23.942 1.00 62.31 682 ASN A CA 1
ATOM 3763 C C . ASN A 1 483 ? 57.925 44.128 24.766 1.00 59.33 682 ASN A C 1
ATOM 3764 O O . ASN A 1 483 ? 57.131 43.291 24.334 1.00 65.32 682 ASN A O 1
ATOM 3769 N N . LEU A 1 484 ? 57.786 44.711 25.953 1.00 54.79 683 LEU A N 1
ATOM 3770 C CA . LEU A 1 484 ? 56.629 44.456 26.803 1.00 47.84 683 LEU A CA 1
ATOM 3771 C C . LEU A 1 484 ? 55.719 45.679 26.827 1.00 42.97 683 LEU A C 1
ATOM 3772 O O . LEU A 1 484 ? 56.170 46.800 26.586 1.00 44.36 683 LEU A O 1
ATOM 3777 N N . ASP A 1 485 ? 54.440 45.460 27.116 1.00 35.21 684 ASP A N 1
ATOM 3778 C CA . ASP A 1 485 ? 53.470 46.548 27.153 1.00 46.63 684 ASP A CA 1
ATOM 3779 C C . ASP A 1 485 ? 53.781 47.518 28.290 1.00 52.19 684 ASP A C 1
ATOM 3780 O O . ASP A 1 485 ? 54.130 47.101 29.395 1.00 50.25 684 ASP A O 1
ATOM 3785 N N . ARG A 1 486 ? 53.653 48.812 28.007 1.00 58.99 685 ARG A N 1
ATOM 3786 C CA . ARG A 1 486 ? 53.953 49.857 28.982 1.00 59.16 685 ARG A CA 1
ATOM 3787 C C . ARG A 1 486 ? 53.078 49.759 30.225 1.00 54.25 685 ARG A C 1
ATOM 3788 O O . ARG A 1 486 ? 53.497 50.143 31.317 1.00 56.87 685 ARG A O 1
ATOM 3796 N N . ASN A 1 487 ? 51.863 49.249 30.054 1.00 50.81 686 ASN A N 1
ATOM 3797 C CA . ASN A 1 487 ? 50.949 49.071 31.173 1.00 48.52 686 ASN A CA 1
ATOM 3798 C C . ASN A 1 487 ? 51.474 48.035 32.156 1.00 48.74 686 ASN A C 1
ATOM 3799 O O . ASN A 1 487 ? 51.288 48.162 33.365 1.00 48.54 686 ASN A O 1
ATOM 3804 N N . LEU A 1 488 ? 52.139 47.012 31.629 1.00 47.88 687 LEU A N 1
ATOM 3805 C CA . LEU A 1 488 ? 52.703 45.964 32.467 1.00 40.63 687 LEU A CA 1
ATOM 3806 C C . LEU A 1 488 ? 53.890 46.500 33.264 1.00 36.12 687 LEU A C 1
ATOM 3807 O O . LEU A 1 488 ? 54.059 46.165 34.435 1.00 40.85 687 LEU A O 1
ATOM 3812 N N . LEU A 1 489 ? 54.705 47.338 32.630 1.00 34.00 688 LEU A N 1
ATOM 3813 C CA . LEU A 1 489 ? 55.821 47.978 33.320 1.00 36.83 688 LEU A CA 1
ATOM 3814 C C . LEU A 1 489 ? 55.308 48.928 34.395 1.00 41.43 688 LEU A C 1
ATOM 3815 O O . LEU A 1 489 ? 55.956 49.128 35.421 1.00 55.25 688 LEU A O 1
ATOM 3820 N N . HIS A 1 490 ? 54.137 49.509 34.153 1.00 33.84 689 HIS A N 1
ATOM 3821 C CA . HIS A 1 490 ? 53.558 50.481 35.072 1.00 43.45 689 HIS A CA 1
ATOM 3822 C C . HIS A 1 490 ? 53.001 49.807 36.322 1.00 50.14 689 HIS A C 1
ATOM 3823 O O . HIS A 1 490 ? 53.105 50.343 37.426 1.00 52.84 689 HIS A O 1
ATOM 3830 N N . ALA A 1 491 ? 52.413 48.629 36.139 1.00 47.99 690 ALA A N 1
ATOM 3831 C CA . ALA A 1 491 ? 51.799 47.893 37.239 1.00 41.00 690 ALA A CA 1
ATOM 3832 C C . ALA A 1 491 ? 52.817 47.509 38.309 1.00 36.41 690 ALA A C 1
ATOM 3833 O O . ALA A 1 491 ? 52.483 47.432 39.489 1.00 43.66 690 ALA A O 1
ATOM 3835 N N . PHE A 1 492 ? 54.057 47.275 37.892 1.00 33.23 691 PHE A N 1
ATOM 3836 C CA . PHE A 1 492 ? 55.117 46.896 38.820 1.00 32.80 691 PHE A CA 1
ATOM 3837 C C . PHE A 1 492 ? 55.739 48.110 39.503 1.00 36.63 691 PHE A C 1
ATOM 3838 O O . PHE A 1 492 ? 56.156 48.033 40.659 1.00 47.66 691 PHE A O 1
ATOM 3846 N N . VAL A 1 493 ? 55.802 49.226 38.786 1.00 38.73 692 VAL A N 1
ATOM 3847 C CA . VAL A 1 493 ? 56.340 50.460 39.346 1.00 40.23 692 VAL A CA 1
ATOM 3848 C C . VAL A 1 493 ? 55.422 50.972 40.455 1.00 42.71 692 VAL A C 1
ATOM 3849 O O . VAL A 1 493 ? 55.889 51.491 41.469 1.00 35.01 692 VAL A O 1
ATOM 3853 N N . GLN A 1 494 ? 54.117 50.795 40.267 1.00 32.60 693 GLN A N 1
ATOM 3854 C CA . GLN A 1 494 ? 53.129 51.179 41.274 1.00 32.72 693 GLN A CA 1
ATOM 3855 C C . GLN A 1 494 ? 53.336 50.455 42.602 1.00 40.05 693 GLN A C 1
ATOM 3856 O O . GLN A 1 494 ? 52.927 50.944 43.654 1.00 52.91 693 GLN A O 1
ATOM 3862 N N . LEU A 1 495 ? 53.966 49.286 42.547 1.00 38.75 694 LEU A N 1
ATOM 3863 C CA . LEU A 1 495 ? 54.187 48.476 43.739 1.00 42.73 694 LEU A CA 1
ATOM 3864 C C . LEU A 1 495 ? 55.299 49.054 44.608 1.00 50.95 694 LEU A C 1
ATOM 3865 O O . LEU A 1 495 ? 55.411 48.720 45.787 1.00 68.08 694 LEU A O 1
ATOM 3870 N N . ARG A 1 496 ? 56.119 49.921 44.021 1.00 41.58 695 ARG A N 1
ATOM 3871 C CA . ARG A 1 496 ? 57.184 50.588 44.765 1.00 45.90 695 ARG A CA 1
ATOM 3872 C C . ARG A 1 496 ? 56.596 51.493 45.845 1.00 50.76 695 ARG A C 1
ATOM 3873 O O . ARG A 1 496 ? 55.528 52.079 45.661 1.00 37.03 695 ARG A O 1
ATOM 3881 N N . VAL A 1 497 ? 57.294 51.600 46.971 1.00 53.35 696 VAL A N 1
ATOM 3882 C CA . VAL A 1 497 ? 56.816 52.408 48.087 1.00 60.80 696 VAL A CA 1
ATOM 3883 C C . VAL A 1 497 ? 57.036 53.897 47.814 1.00 59.51 696 VAL A C 1
ATOM 3884 O O . VAL A 1 497 ? 56.420 54.753 48.451 1.00 62.50 696 VAL A O 1
ATOM 3888 N N . ASP A 1 498 ? 57.904 54.202 46.854 1.00 54.80 697 ASP A N 1
ATOM 3889 C CA . ASP A 1 498 ? 58.184 55.587 46.491 1.00 53.21 697 ASP A CA 1
ATOM 3890 C C . ASP A 1 498 ? 57.645 55.920 45.101 1.00 59.65 697 ASP A C 1
ATOM 3891 O O . ASP A 1 498 ? 58.240 56.705 44.361 1.00 67.27 697 ASP A O 1
ATOM 3896 N N . TYR A 1 499 ? 56.513 55.315 44.757 1.00 60.44 698 TYR A N 1
ATOM 3897 C CA . TYR A 1 499 ? 55.827 55.601 43.502 1.00 54.65 698 TYR A CA 1
ATOM 3898 C C . TYR A 1 499 ? 55.194 56.986 43.550 1.00 63.60 698 TYR A C 1
ATOM 3899 O O . TYR A 1 499 ? 55.101 57.681 42.538 1.00 75.27 698 TYR A O 1
ATOM 3908 N N . ARG A 1 500 ? 54.763 57.373 44.745 1.00 64.66 699 ARG A N 1
ATOM 3909 C CA . ARG A 1 500 ? 54.143 58.670 44.980 1.00 58.61 699 ARG A CA 1
ATOM 3910 C C . ARG A 1 500 ? 55.197 59.714 45.338 1.00 62.25 699 ARG A C 1
ATOM 3911 O O . ARG A 1 500 ? 55.096 60.876 44.943 1.00 64.84 699 ARG A O 1
ATOM 3919 N N . SER A 1 501 ? 56.211 59.282 46.084 1.00 63.48 700 SER A N 1
ATOM 3920 C CA . SER A 1 501 ? 57.280 60.163 46.547 1.00 53.98 700 SER A CA 1
ATOM 3921 C C . SER A 1 501 ? 58.143 60.689 45.404 1.00 57.33 700 SER A C 1
ATOM 3922 O O . SER A 1 501 ? 58.872 61.667 45.567 1.00 59.13 700 SER A O 1
ATOM 3925 N N . ALA A 1 502 ? 58.065 60.029 44.254 1.00 67.54 701 ALA A N 1
ATOM 3926 C CA . ALA A 1 502 ? 58.796 60.467 43.073 1.00 72.70 701 ALA A CA 1
ATOM 3927 C C . ALA A 1 502 ? 57.837 60.728 41.916 1.00 80.62 701 ALA A C 1
ATOM 3928 O O . ALA A 1 502 ? 56.677 60.316 41.951 1.00 78.58 701 ALA A O 1
ATOM 3930 N N . ARG A 1 503 ? 58.328 61.418 40.893 1.00 92.65 702 ARG A N 1
ATOM 3931 C CA . ARG A 1 503 ? 57.517 61.717 39.721 1.00 100.49 702 ARG A CA 1
ATOM 3932 C C . ARG A 1 503 ? 57.483 60.528 38.769 1.00 96.33 702 ARG A C 1
ATOM 3933 O O . ARG A 1 503 ? 57.924 60.624 37.624 1.00 105.03 702 ARG A O 1
ATOM 3941 N N . LEU A 1 504 ? 56.954 59.409 39.255 1.00 81.70 703 LEU A N 1
ATOM 3942 C CA . LEU A 1 504 ? 56.890 58.181 38.474 1.00 60.21 703 LEU A CA 1
ATOM 3943 C C . LEU A 1 504 ? 55.531 58.029 37.801 1.00 63.03 703 LEU A C 1
ATOM 3944 O O . LEU A 1 504 ? 55.176 56.952 37.323 1.00 48.63 703 LEU A O 1
ATOM 3949 N N . GLY A 1 505 ? 54.775 59.121 37.765 1.00 67.04 704 GLY A N 1
ATOM 3950 C CA . GLY A 1 505 ? 53.487 59.132 37.099 1.00 70.25 704 GLY A CA 1
ATOM 3951 C C . GLY A 1 505 ? 53.630 59.330 35.604 1.00 69.02 704 GLY A C 1
ATOM 3952 O O . GLY A 1 505 ? 52.638 59.406 34.878 1.00 71.85 704 GLY A O 1
ATOM 3953 N N . ARG A 1 506 ? 54.875 59.406 35.144 1.00 67.61 705 ARG A N 1
ATOM 3954 C CA . ARG A 1 506 ? 55.167 59.551 33.723 1.00 67.54 705 ARG A CA 1
ATOM 3955 C C . ARG A 1 506 ? 55.098 58.209 32.997 1.00 64.61 705 ARG A C 1
ATOM 3956 O O . ARG A 1 506 ? 55.891 57.929 32.098 1.00 49.31 705 ARG A O 1
ATOM 3964 N N . HIS A 1 507 ? 54.145 57.379 33.403 1.00 74.37 706 HIS A N 1
ATOM 3965 C CA . HIS A 1 507 ? 53.920 56.096 32.758 1.00 71.41 706 HIS A CA 1
ATOM 3966 C C . HIS A 1 507 ? 52.624 56.129 31.967 1.00 93.53 706 HIS A C 1
ATOM 3967 O O . HIS A 1 507 ? 52.085 55.088 31.585 1.00 102.45 706 HIS A O 1
ATOM 3974 N N . PHE A 1 508 ? 52.126 57.336 31.726 1.00 112.73 707 PHE A N 1
ATOM 3975 C CA . PHE A 1 508 ? 50.992 57.521 30.835 1.00 130.57 707 PHE A CA 1
ATOM 3976 C C . PHE A 1 508 ? 51.496 57.707 29.409 1.00 138.69 707 PHE A C 1
ATOM 3977 O O . PHE A 1 508 ? 50.780 58.200 28.536 1.00 145.96 707 PHE A O 1
ATOM 3985 N N . SER A 1 509 ? 52.747 57.311 29.193 1.00 126.92 708 SER A N 1
ATOM 3986 C CA . SER A 1 509 ? 53.356 57.314 27.871 1.00 108.32 708 SER A CA 1
ATOM 3987 C C . SER A 1 509 ? 53.892 55.922 27.547 1.00 95.91 708 SER A C 1
ATOM 3988 O O . SER A 1 509 ? 53.652 55.380 26.466 1.00 96.03 708 SER A O 1
#

InterPro domains:
  IPR009976 Exocyst complex component Sec10-like [PTHR12100] (1-701)
  IPR048625 Exocyst complex component Sec10, N-terminal [PF20667] (39-148)
  IPR048627 Exocyst complex component Sec10-like, alpha-helical bundle [PF07393] (158-706)

Radius of gyration: 40.99 Å; Cα contacts (8 Å, |Δi|>4): 457; chains: 1; bounding box: 63×116×88 Å

Foldseek 3Di:
DPPPLCVLVVLVVPLVDDDDCSVQVNLVVPVVDPCNVVSLVVVLVVLVPPQPDDPDPLVSVLVSLVVVLVRLVSRDDDSQVSSLVNVLCCLVPVLLVVLCVLQVVCVVPPLVVNLVSLLVSLVSLVVSLVSSVPDPHDPVVVVSSVVSSCVSCVVVLVCPLVSLLVVLLVVLVVLLVVLCVVVVHDPDPPPDLDLQFDPVSLVVSLVSLLVSLVSLQRSHDLVCLQVSLLSSVVSCCVRVQVNRLVSSLVVLLVQQPQLDPDHPNLNLLLNLARVVVSVVVVVVCVVPRSCVRNVPPPPVVVSVVVVVVSVVVVVVSNVSSLVSNLSSLVSVLLVLCVVQPDQCLQVPPDPPDDDAAAGPNLVVNLVSLLVVLVSLPVNHDDPCSLVSLLVSLVSLLVSLLVSLLVYAHELRSLRNNLNSLVSVLVSQVVSVHPNSNVSSVLVNLLSVQLHDDPVCNVVSCVDPSRVPDDLVSSLSSCVSYPCCVVDPVVVSVD

B-factor: mean 57.94, std 20.93, range [30.41, 209.89]

Solvent-accessible surface area: 26775 Å² total; per-residue (Å²): 100,144,110,61,29,132,50,23,120,86,0,60,38,10,21,163,204,39,157,82,34,126,6,123,83,2,3,41,58,0,86,137,104,190,14,48,67,94,0,5,65,29,0,7,130,70,12,16,138,67,27,38,161,146,122,40,17,17,78,18,1,34,101,4,1,107,107,0,49,133,57,0,46,109,8,9,104,37,44,76,80,4,5,24,93,0,0,70,29,1,0,81,99,61,1,79,61,25,0,117,114,73,2,57,111,11,112,120,93,64,48,54,73,8,0,99,27,0,58,52,0,33,44,70,0,67,56,9,10,57,137,5,27,107,45,128,14,40,94,105,42,118,88,56,8,61,135,8,15,96,88,10,2,53,98,56,31,136,49,2,24,84,60,0,71,79,18,2,72,88,100,8,20,118,20,12,116,170,18,14,106,67,90,135,48,158,96,212,211,67,138,114,40,52,14,7,6,18,95,136,10,0,74,60,2,13,71,14,4,85,64,0,3,80,10,0,66,100,2,9,85,110,83,61,29,12,134,19,0,27,32,0,3,53,18,5,10,86,48,2,5,70,51,1,2,35,26,0,0,82,46,0,18,98,33,22,52,84,45,92,39,193,30,98,11,54,15,0,7,41,0,5,51,45,0,42,35,4,15,116,48,6,40,127,14,8,82,88,60,2,48,86,18,1,72,98,23,133,129,41,103,101,12,70,120,68,9,113,85,27,25,81,97,7,71,89,49,13,84,45,0,30,59,104,5,4,53,1,10,6,16,25,2,96,122,20,2,98,84,54,11,127,125,54,33,0,98,16,130,57,124,139,104,27,158,74,129,90,17,90,0,0,40,105,1,14,72,41,2,27,107,21,1,94,76,3,88,202,15,17,82,61,188,49,15,62,82,9,0,37,73,1,0,52,28,0,25,119,16,0,31,105,26,1,58,147,26,55,3,26,76,47,0,0,64,16,0,38,35,0,0,20,34,1,66,139,14,0,124,72,0,160,9,98,82,0,42,109,46,0,43,53,0,54,14,3,0,77,0,5,39,34,46,51,110,58,0,59,116,40,0,75,24,156,136,4,67,135,43,89,64,107,64,0,36,26,0,0,92,19,21,90,36,59,221,98,28,207,3,42,96,7,205,106